Protein AF-R8BCV5-F1 (afdb_monomer)

Structure (mmCIF, N/CA/C/O backbone):
data_AF-R8BCV5-F1
#
_entry.id   AF-R8BCV5-F1
#
loop_
_atom_site.group_PDB
_atom_site.id
_atom_site.type_symbol
_atom_site.label_atom_id
_atom_site.label_alt_id
_atom_site.label_comp_id
_atom_site.label_asym_id
_atom_site.label_entity_id
_atom_site.label_seq_id
_atom_site.pdbx_PDB_ins_code
_atom_site.Cartn_x
_atom_site.Cartn_y
_atom_site.Cartn_z
_atom_site.occupancy
_atom_site.B_iso_or_equiv
_atom_site.auth_seq_id
_atom_site.auth_comp_id
_atom_site.auth_asym_id
_atom_site.auth_atom_id
_atom_site.pdbx_PDB_model_num
ATOM 1 N N . MET A 1 1 ? -26.420 4.865 3.358 1.00 44.84 1 MET A N 1
ATOM 2 C CA . MET A 1 1 ? -26.956 4.331 4.630 1.00 44.84 1 MET A CA 1
ATOM 3 C C . MET A 1 1 ? -26.332 5.104 5.781 1.00 44.84 1 MET A C 1
ATOM 5 O O . MET A 1 1 ? -25.197 5.538 5.612 1.00 44.84 1 MET A O 1
ATOM 9 N N . PRO A 1 2 ? -27.049 5.333 6.893 1.00 67.94 2 PRO A N 1
ATOM 10 C CA . PRO A 1 2 ? -26.459 5.950 8.078 1.00 67.94 2 PRO A CA 1
ATOM 11 C C . PRO A 1 2 ? -25.359 5.050 8.658 1.00 67.94 2 PRO A C 1
ATOM 13 O O . PRO A 1 2 ? -25.490 3.827 8.633 1.00 67.94 2 PRO A O 1
ATOM 16 N N . SER A 1 3 ? -24.288 5.658 9.168 1.00 77.62 3 SER A N 1
ATOM 17 C CA . SER A 1 3 ? -23.270 4.940 9.940 1.00 77.62 3 SER A CA 1
ATOM 18 C C . SER A 1 3 ? -23.818 4.658 11.337 1.00 77.62 3 SER A C 1
ATOM 20 O O . SER A 1 3 ? -24.283 5.585 12.003 1.00 77.62 3 SER A O 1
ATOM 22 N N . VAL A 1 4 ? -23.811 3.394 11.762 1.00 84.38 4 VAL A N 1
ATOM 23 C CA . VAL A 1 4 ? -24.352 2.965 13.058 1.00 84.38 4 VAL A CA 1
ATOM 24 C C . VAL A 1 4 ? -23.320 2.101 13.768 1.00 84.38 4 VAL A C 1
ATOM 26 O O . VAL A 1 4 ? -22.956 1.038 13.279 1.00 84.38 4 VAL A O 1
ATOM 29 N N . GLU A 1 5 ? -22.906 2.545 14.952 1.00 83.25 5 GLU A N 1
ATOM 30 C CA . GLU A 1 5 ? -22.059 1.785 15.872 1.00 83.25 5 GLU A CA 1
ATOM 31 C C . GLU A 1 5 ? -22.928 1.194 16.986 1.00 83.25 5 GLU A C 1
ATOM 33 O O . GLU A 1 5 ? -23.782 1.882 17.549 1.00 83.25 5 GLU A O 1
ATOM 38 N N . SER A 1 6 ? -22.726 -0.083 17.311 1.00 84.69 6 SER A N 1
ATOM 39 C CA . SER A 1 6 ? -23.501 -0.788 18.339 1.00 84.69 6 SER A CA 1
ATOM 40 C C . SER A 1 6 ? -22.591 -1.413 19.388 1.00 84.69 6 SER A C 1
ATOM 42 O O . SER A 1 6 ? -21.567 -2.013 19.069 1.00 84.69 6 SER A O 1
ATOM 44 N N . ILE A 1 7 ? -22.993 -1.304 20.654 1.00 87.25 7 ILE A N 1
ATOM 45 C CA . ILE A 1 7 ? -22.339 -1.952 21.796 1.00 87.25 7 ILE A CA 1
ATOM 46 C C . ILE A 1 7 ? -23.383 -2.692 22.637 1.00 87.25 7 ILE A C 1
ATOM 48 O O . ILE A 1 7 ? -24.535 -2.269 22.719 1.00 87.25 7 ILE A O 1
ATOM 52 N N . GLY A 1 8 ? -22.982 -3.783 23.291 1.00 86.69 8 GLY A N 1
ATOM 53 C CA . GLY A 1 8 ? -23.842 -4.591 24.168 1.00 86.69 8 GLY A CA 1
ATOM 54 C C . GLY A 1 8 ? -24.111 -3.952 25.536 1.00 86.69 8 GLY A C 1
ATOM 55 O O . GLY A 1 8 ? -23.864 -4.579 26.564 1.00 86.69 8 GLY A O 1
ATOM 56 N N . LEU A 1 9 ? -24.569 -2.698 25.560 1.00 91.12 9 LEU A N 1
ATOM 57 C CA . LEU A 1 9 ? -24.862 -1.937 26.775 1.00 91.12 9 LEU A CA 1
ATOM 58 C C . LEU A 1 9 ? -26.305 -1.422 26.755 1.00 91.12 9 LEU A C 1
ATOM 60 O O . LEU A 1 9 ? -26.678 -0.616 25.907 1.00 91.12 9 LEU A O 1
ATOM 64 N N . GLY A 1 10 ? -27.102 -1.840 27.734 1.00 91.19 10 GLY A N 1
ATOM 65 C CA . GLY A 1 10 ? -28.462 -1.360 27.961 1.00 91.19 10 GLY A CA 1
ATOM 66 C C . GLY A 1 10 ? -28.879 -1.537 29.419 1.00 91.19 10 GLY A C 1
ATOM 67 O O . GLY A 1 10 ? -28.115 -2.050 30.231 1.00 91.19 10 GLY A O 1
ATOM 68 N N . GLY A 1 11 ? -30.104 -1.126 29.767 1.00 90.06 11 GLY A N 1
ATOM 69 C CA . GLY A 1 11 ? -30.592 -1.195 31.156 1.00 90.06 11 GLY A CA 1
ATOM 70 C C . GLY A 1 11 ? -30.541 -2.606 31.750 1.00 90.06 11 GLY A C 1
ATOM 71 O O . GLY A 1 11 ? -30.156 -2.790 32.900 1.00 90.06 11 GLY A O 1
ATOM 72 N N . GLY A 1 12 ? -30.841 -3.612 30.924 1.00 91.62 12 GLY A N 1
ATOM 73 C CA . GLY A 1 12 ? -30.805 -5.025 31.303 1.00 91.62 12 GLY A CA 1
ATOM 74 C C . GLY A 1 12 ? -29.432 -5.685 31.296 1.00 91.62 12 GLY A C 1
ATOM 75 O O . GLY A 1 12 ? -29.373 -6.862 31.641 1.00 91.62 12 GLY A O 1
ATOM 76 N N . SER A 1 13 ? -28.355 -4.984 30.919 1.00 94.31 13 SER A N 1
ATOM 77 C CA . SER A 1 13 ? -27.008 -5.565 30.905 1.00 94.31 13 SER A CA 1
ATOM 78 C C . SER A 1 13 ? -26.626 -6.066 32.297 1.00 94.31 13 SER A C 1
ATOM 80 O O . SER A 1 13 ? -26.713 -5.316 33.271 1.00 94.31 13 SER A O 1
ATOM 82 N N . ILE A 1 14 ? -26.224 -7.332 32.387 1.00 93.12 14 ILE A N 1
ATOM 83 C CA . ILE A 1 14 ? -25.988 -8.029 33.657 1.00 93.12 14 ILE A CA 1
ATOM 84 C C . ILE A 1 14 ? -24.637 -7.606 34.252 1.00 93.12 14 ILE A C 1
ATOM 86 O O . ILE A 1 14 ? -23.660 -7.421 33.525 1.00 93.12 14 ILE A O 1
ATOM 90 N N . LEU A 1 15 ? -24.574 -7.438 35.578 1.00 91.75 15 LEU A N 1
ATOM 91 C CA . LEU A 1 15 ? -23.317 -7.213 36.295 1.00 91.75 15 LEU A CA 1
ATOM 92 C C . LEU A 1 15 ? -22.646 -8.542 36.642 1.00 91.75 15 LEU A C 1
ATOM 94 O O . LEU A 1 15 ? -23.186 -9.340 37.409 1.00 91.75 15 LEU A O 1
ATOM 98 N N . HIS A 1 16 ? -21.411 -8.713 36.178 1.00 88.88 16 HIS A N 1
ATOM 99 C CA . HIS A 1 16 ? -20.551 -9.834 36.550 1.00 88.88 16 HIS A CA 1
ATOM 100 C C . HIS A 1 16 ? -19.509 -9.372 37.556 1.00 88.88 16 HIS A C 1
ATOM 102 O O . HIS A 1 16 ? -18.701 -8.494 37.260 1.00 88.88 16 HIS A O 1
ATOM 108 N N . VAL A 1 17 ? -19.509 -9.977 38.743 1.00 85.38 17 VAL A N 1
ATOM 109 C CA . VAL A 1 17 ? -18.564 -9.658 39.820 1.00 85.38 17 VAL A CA 1
ATOM 110 C C . VAL A 1 17 ? -17.709 -10.887 40.100 1.00 85.38 17 VAL A C 1
ATOM 112 O O . VAL A 1 17 ? -18.226 -11.950 40.437 1.00 85.38 17 VAL A O 1
ATOM 115 N N . SER A 1 18 ? -16.391 -10.751 39.972 1.00 79.38 18 SER A N 1
ATOM 116 C CA . SER A 1 18 ? -15.429 -11.840 40.196 1.00 79.38 18 SER A CA 1
ATOM 117 C C . SER A 1 18 ? -14.272 -11.371 41.080 1.00 79.38 18 SER A C 1
ATOM 119 O O . SER A 1 18 ? -13.855 -10.229 40.964 1.00 79.38 18 SER A O 1
ATOM 121 N N . GLY A 1 19 ? -13.724 -12.224 41.958 1.00 61.47 19 GLY A N 1
ATOM 122 C CA . GLY A 1 19 ? -12.435 -11.940 42.623 1.00 61.47 19 GLY A CA 1
ATOM 123 C C . GLY A 1 19 ? -12.431 -11.444 44.082 1.00 61.47 19 GLY A C 1
ATOM 124 O O . GLY A 1 19 ? -11.468 -10.792 44.475 1.00 61.47 19 GLY A O 1
ATOM 125 N N . GLY A 1 20 ? -13.425 -11.782 44.914 1.00 63.97 20 GLY A N 1
ATOM 126 C CA . GLY A 1 20 ? -13.355 -11.580 46.377 1.00 63.97 20 GLY A CA 1
ATOM 127 C C . GLY A 1 20 ? -13.043 -10.132 46.796 1.00 63.97 20 GLY A C 1
ATOM 128 O O . GLY A 1 20 ? -13.699 -9.207 46.327 1.00 63.97 20 GLY A O 1
ATOM 129 N N . ASP A 1 21 ? -12.026 -9.937 47.644 1.00 53.91 21 ASP A N 1
ATOM 130 C CA . ASP A 1 21 ? -11.620 -8.623 48.185 1.00 53.91 21 ASP A CA 1
ATOM 131 C C . ASP A 1 21 ? -11.091 -7.633 47.124 1.00 53.91 21 ASP A C 1
ATOM 133 O O . ASP A 1 21 ? -10.988 -6.440 47.399 1.00 53.91 21 ASP A O 1
ATOM 137 N N . ASN A 1 22 ? -10.780 -8.096 45.905 1.00 59.72 22 ASN A N 1
ATOM 138 C CA . ASN A 1 22 ? -10.339 -7.256 44.787 1.00 59.72 22 ASN A CA 1
ATOM 139 C C . ASN A 1 22 ? -11.258 -7.455 43.569 1.00 59.72 22 ASN A C 1
ATOM 141 O O . ASN A 1 22 ? -10.818 -7.796 42.471 1.00 59.72 22 ASN A O 1
ATOM 145 N N . ALA A 1 23 ? -12.563 -7.290 43.805 1.00 69.31 23 ALA A N 1
ATOM 146 C CA . ALA A 1 23 ? -13.609 -7.597 42.839 1.00 69.31 23 ALA A CA 1
ATOM 147 C C . ALA A 1 23 ? -13.424 -6.841 41.509 1.00 69.31 23 ALA A C 1
ATOM 149 O O . ALA A 1 23 ? -13.453 -5.605 41.487 1.00 69.31 23 ALA A O 1
ATOM 150 N N . ASN A 1 24 ? -13.264 -7.589 40.417 1.00 80.50 24 ASN A N 1
ATOM 151 C CA . ASN A 1 24 ? -13.367 -7.118 39.043 1.00 80.50 24 ASN A CA 1
ATOM 152 C C . ASN A 1 24 ? -14.843 -7.135 38.620 1.00 80.50 24 ASN A C 1
ATOM 154 O O . ASN A 1 24 ? -15.541 -8.127 38.861 1.00 80.50 24 ASN A O 1
ATOM 158 N N . VAL A 1 25 ? -15.309 -6.043 38.013 1.00 87.44 25 VAL A N 1
ATOM 159 C CA . VAL A 1 25 ? -16.716 -5.842 37.642 1.00 87.44 25 VAL A CA 1
ATOM 160 C C . VAL A 1 25 ? -16.817 -5.637 36.136 1.00 87.44 25 VAL A C 1
ATOM 162 O O . VAL A 1 25 ? -16.212 -4.713 35.598 1.00 87.44 25 VAL A O 1
ATOM 165 N N . ALA A 1 26 ? -17.602 -6.477 35.468 1.00 87.50 26 ALA A N 1
ATOM 166 C CA . ALA A 1 26 ? -17.956 -6.328 34.059 1.00 87.50 26 ALA A CA 1
ATOM 167 C C . ALA A 1 26 ? -19.467 -6.093 33.903 1.00 87.50 26 ALA A C 1
ATOM 169 O O . ALA A 1 26 ? -20.252 -6.469 34.774 1.00 87.50 26 ALA A O 1
ATOM 170 N N . VAL A 1 27 ? -19.864 -5.450 32.801 1.00 90.31 27 VAL A N 1
ATOM 171 C CA . VAL A 1 27 ? -21.261 -5.114 32.488 1.00 90.31 27 VAL A CA 1
ATOM 172 C C . VAL A 1 27 ? -21.597 -5.658 31.101 1.00 90.31 27 VAL A C 1
ATOM 174 O O . VAL A 1 27 ? -20.987 -5.239 30.117 1.00 90.31 27 VAL A O 1
ATOM 177 N N . GLY A 1 28 ? -22.560 -6.578 31.029 1.00 89.00 28 GLY A N 1
ATOM 178 C CA . GLY A 1 28 ? -22.921 -7.290 29.802 1.00 89.00 28 GLY A CA 1
ATOM 179 C C . GLY A 1 28 ? -21.826 -8.251 29.299 1.00 89.00 28 GLY A C 1
ATOM 180 O O . GLY A 1 28 ? -20.911 -8.594 30.054 1.00 89.00 28 GLY A O 1
ATOM 181 N N . PRO A 1 29 ? -21.886 -8.682 28.020 1.00 83.94 29 PRO A N 1
ATOM 182 C CA . PRO A 1 29 ? -22.839 -8.261 26.978 1.00 83.94 29 PRO A CA 1
ATOM 183 C C . PRO A 1 29 ? -24.231 -8.903 27.100 1.00 83.94 29 PRO A C 1
ATOM 185 O O . PRO A 1 29 ? -25.168 -8.479 26.427 1.00 83.94 29 PRO A O 1
ATOM 188 N N . ASP A 1 30 ? -24.371 -9.922 27.943 1.00 90.81 30 ASP A N 1
ATOM 189 C CA . ASP A 1 30 ? -25.639 -10.560 28.270 1.00 90.81 30 ASP A CA 1
ATOM 190 C C . ASP A 1 30 ? -26.597 -9.592 28.977 1.00 90.81 30 ASP A C 1
ATOM 192 O O . ASP A 1 30 ? -26.206 -8.690 29.725 1.00 90.81 30 ASP A O 1
ATOM 196 N N . SER A 1 31 ? -27.886 -9.766 28.696 1.00 91.88 31 SER A N 1
ATOM 197 C CA . SER A 1 31 ? -28.935 -8.862 29.145 1.00 91.88 31 SER A CA 1
ATOM 198 C C . SER A 1 31 ? -30.195 -9.635 29.492 1.00 91.88 31 SER A C 1
ATOM 200 O O . SER A 1 31 ? -30.562 -10.582 28.798 1.00 91.88 31 SER A O 1
ATOM 202 N N . VAL A 1 32 ? -30.899 -9.189 30.531 1.00 90.31 32 VAL A N 1
ATOM 203 C CA . VAL A 1 32 ? -32.252 -9.681 30.837 1.00 90.31 32 VAL A CA 1
ATOM 204 C C . VAL A 1 32 ? -33.308 -9.150 29.855 1.00 90.31 32 VAL A C 1
ATOM 206 O O . VAL A 1 32 ? -34.445 -9.606 29.874 1.00 90.31 32 VAL A O 1
ATOM 209 N N . GLY A 1 33 ? -32.949 -8.200 28.980 1.00 89.00 33 GLY A N 1
ATOM 210 C CA . GLY A 1 33 ? -33.796 -7.727 27.883 1.00 89.00 33 GLY A CA 1
ATOM 211 C C . GLY A 1 33 ? -35.190 -7.285 28.338 1.00 89.00 33 GLY A C 1
ATOM 212 O O . GLY A 1 33 ? -35.326 -6.433 29.216 1.00 89.00 33 GLY A O 1
ATOM 213 N N . HIS A 1 34 ? -36.226 -7.880 27.742 1.00 87.31 34 HIS A N 1
ATOM 214 C CA . HIS A 1 34 ? -37.629 -7.601 28.064 1.00 87.31 34 HIS A CA 1
ATOM 215 C C . HIS A 1 34 ? -38.029 -8.024 29.491 1.00 87.31 34 HIS A C 1
ATOM 217 O O . HIS A 1 34 ? -39.014 -7.519 30.022 1.00 87.31 34 HIS A O 1
ATOM 223 N N . GLU A 1 35 ? -37.256 -8.899 30.143 1.00 91.69 35 GLU A N 1
ATOM 224 C CA . GLU A 1 35 ? -37.516 -9.379 31.506 1.00 91.69 35 GLU A CA 1
ATOM 225 C C . GLU A 1 35 ? -36.963 -8.437 32.592 1.00 91.69 35 GLU A C 1
ATOM 227 O O . GLU A 1 35 ? -37.022 -8.771 33.778 1.00 91.69 35 GLU A O 1
ATOM 232 N N . LEU A 1 36 ? -36.451 -7.253 32.227 1.00 90.12 36 LEU A N 1
ATOM 233 C CA . LEU A 1 36 ? -35.889 -6.265 33.160 1.00 90.12 36 LEU A CA 1
ATOM 234 C C . LEU A 1 36 ? -36.814 -5.979 34.352 1.00 90.12 36 LEU A C 1
ATOM 236 O O . LEU A 1 36 ? -36.366 -6.011 35.495 1.00 90.12 36 LEU A O 1
ATOM 240 N N . THR A 1 37 ? -38.107 -5.778 34.098 1.00 91.19 37 THR A N 1
ATOM 241 C CA . THR A 1 37 ? -39.119 -5.453 35.119 1.00 91.19 37 THR A CA 1
ATOM 242 C C . THR A 1 37 ? -39.453 -6.608 36.063 1.00 91.19 37 THR A C 1
ATOM 244 O O . THR A 1 37 ? -40.216 -6.423 37.004 1.00 91.19 37 THR A O 1
ATOM 247 N N . THR A 1 38 ? -38.904 -7.801 35.827 1.00 90.94 38 THR A N 1
ATOM 248 C CA . THR A 1 38 ? -39.136 -8.989 36.665 1.00 90.94 38 THR A CA 1
ATOM 249 C C . THR A 1 38 ? -37.851 -9.530 37.282 1.00 90.94 38 THR A C 1
ATOM 251 O O . THR A 1 38 ? -37.877 -10.048 38.396 1.00 90.94 38 THR A O 1
ATOM 254 N N . LYS A 1 39 ? -36.715 -9.408 36.582 1.00 91.88 39 LYS A N 1
ATOM 255 C CA . LYS A 1 39 ? -35.432 -9.988 36.999 1.00 91.88 39 LYS A CA 1
ATOM 256 C C . LYS A 1 39 ? -34.490 -9.000 37.681 1.00 91.88 39 LYS A C 1
ATOM 258 O O . LYS A 1 39 ? -33.678 -9.458 38.484 1.00 91.88 39 LYS A O 1
ATOM 263 N N . ALA A 1 40 ? -34.583 -7.698 37.402 1.00 92.12 40 ALA A N 1
ATOM 264 C CA . ALA A 1 40 ? -33.688 -6.703 38.000 1.00 92.12 40 ALA A CA 1
ATOM 265 C C . ALA A 1 40 ? -34.006 -6.433 39.479 1.00 92.12 40 ALA A C 1
ATOM 267 O O . ALA A 1 40 ? -35.163 -6.519 39.904 1.00 92.12 40 ALA A O 1
ATOM 268 N N . LEU A 1 41 ? -32.990 -6.063 40.265 1.00 91.75 41 LEU A N 1
ATOM 269 C CA . LEU A 1 41 ? -33.134 -5.830 41.710 1.00 91.75 41 LEU A CA 1
ATOM 270 C C . LEU A 1 41 ? -34.095 -4.670 42.021 1.00 91.75 41 LEU A C 1
ATOM 272 O O . LEU A 1 41 ? -34.898 -4.762 42.948 1.00 91.75 41 LEU A O 1
ATOM 276 N N . CYS A 1 42 ? -34.067 -3.605 41.218 1.00 90.81 42 CYS A N 1
ATOM 277 C CA . CYS A 1 42 ? -34.938 -2.434 41.345 1.00 90.81 42 CYS A CA 1
ATOM 278 C C . CYS A 1 42 ? -36.426 -2.756 41.139 1.00 90.81 42 CYS A C 1
ATOM 280 O O . CYS A 1 42 ? -37.278 -1.972 41.550 1.00 90.81 42 CYS A O 1
ATOM 282 N N . PHE A 1 43 ? -36.760 -3.921 40.578 1.00 91.88 43 PHE A N 1
ATOM 283 C CA . PHE A 1 43 ? -38.133 -4.415 40.444 1.00 91.88 43 PHE A CA 1
ATOM 284 C C . PHE A 1 43 ? -38.435 -5.629 41.343 1.00 91.88 43 PHE A C 1
ATOM 286 O O . PHE A 1 43 ? -39.487 -6.250 41.212 1.00 91.88 43 PHE A O 1
ATOM 293 N N . GLY A 1 44 ? -37.540 -5.963 42.280 1.00 87.00 44 GLY A N 1
ATOM 294 C CA . GLY A 1 44 ? -37.716 -7.078 43.218 1.00 87.00 44 GLY A CA 1
ATOM 295 C C . GLY A 1 44 ? -37.244 -8.439 42.696 1.00 87.00 44 GLY A C 1
ATOM 296 O O . GLY A 1 44 ? -37.541 -9.461 43.314 1.00 87.00 44 GLY A O 1
ATOM 297 N N . GLY A 1 45 ? -36.518 -8.464 41.576 1.00 91.12 45 GLY A N 1
ATOM 298 C CA . GLY A 1 45 ? -35.866 -9.660 41.051 1.00 91.12 45 GLY A CA 1
ATOM 299 C C . GLY A 1 45 ? -34.553 -10.001 41.767 1.00 91.12 45 GLY A C 1
ATOM 300 O O . GLY A 1 45 ? -34.243 -9.472 42.833 1.00 91.12 45 GLY A O 1
ATOM 301 N N . SER A 1 46 ? -33.768 -10.911 41.182 1.00 90.25 46 SER A N 1
ATOM 302 C CA . SER A 1 46 ? -32.533 -11.450 41.781 1.00 90.25 46 SER A CA 1
ATOM 303 C C . SER A 1 46 ? -31.258 -11.187 40.974 1.00 90.25 46 SER A C 1
ATOM 305 O O . SER A 1 46 ? -30.186 -11.640 41.373 1.00 90.25 46 SER A O 1
ATOM 307 N N . VAL A 1 47 ? -31.356 -10.523 39.822 1.00 91.19 47 VAL A N 1
ATOM 308 C CA . VAL A 1 47 ? -30.234 -10.288 38.905 1.00 91.19 47 VAL A CA 1
ATOM 309 C C . VAL A 1 47 ? -29.808 -8.830 39.009 1.00 91.19 47 VAL A C 1
ATOM 311 O O . VAL A 1 47 ? -30.626 -7.939 38.813 1.00 91.19 47 VAL A O 1
ATOM 314 N N . ALA A 1 48 ? -28.529 -8.584 39.299 1.00 92.69 48 ALA A N 1
ATOM 315 C CA . ALA A 1 48 ? -27.967 -7.238 39.272 1.00 92.69 48 ALA A CA 1
ATOM 316 C C . ALA A 1 48 ? -27.743 -6.785 37.821 1.00 92.69 48 ALA A C 1
ATOM 318 O O . ALA A 1 48 ? -27.069 -7.466 37.046 1.00 92.69 48 ALA A O 1
ATOM 319 N N . THR A 1 49 ? -28.295 -5.627 37.473 1.00 94.38 49 THR A N 1
ATOM 320 C CA . THR A 1 49 ? -28.302 -5.050 36.121 1.00 94.38 49 THR A CA 1
ATOM 321 C C . THR A 1 49 ? -27.757 -3.621 36.097 1.00 94.38 49 THR A C 1
ATOM 323 O O . THR A 1 49 ? -27.642 -2.961 37.133 1.00 94.38 49 THR A O 1
ATOM 326 N N . ALA A 1 50 ? -27.431 -3.102 34.912 1.00 93.31 50 ALA A N 1
ATOM 327 C CA . ALA A 1 50 ? -26.956 -1.729 34.751 1.00 93.31 50 ALA A CA 1
ATOM 328 C C . ALA A 1 50 ? -27.968 -0.686 35.270 1.00 93.31 50 ALA A C 1
ATOM 330 O O . ALA A 1 50 ? -27.563 0.329 35.838 1.00 93.31 50 ALA A O 1
ATOM 331 N N . THR A 1 51 ? -29.277 -0.944 35.152 1.00 93.12 51 THR A N 1
ATOM 332 C CA . THR A 1 51 ? -30.314 -0.094 35.763 1.00 93.12 51 THR A CA 1
ATOM 333 C C . THR A 1 51 ? -30.193 -0.050 37.287 1.00 93.12 51 THR A C 1
ATOM 335 O O . THR A 1 51 ? -30.335 1.021 37.870 1.00 93.12 51 THR A O 1
ATOM 338 N N . ASP A 1 52 ? -29.844 -1.160 37.942 1.00 93.81 52 ASP A N 1
ATOM 339 C CA . ASP A 1 52 ? -29.666 -1.200 39.401 1.00 93.81 52 ASP A CA 1
ATOM 340 C C . ASP A 1 52 ? -28.492 -0.319 39.862 1.00 93.81 52 ASP A C 1
ATOM 342 O O . ASP A 1 52 ? -28.561 0.317 40.914 1.00 93.81 52 ASP A O 1
ATOM 346 N N . VAL A 1 53 ? -27.437 -0.213 39.046 1.00 92.19 53 VAL A N 1
ATOM 347 C CA . VAL A 1 53 ? -26.309 0.708 39.283 1.00 92.19 53 VAL A CA 1
ATOM 348 C C . VAL A 1 53 ? -26.772 2.164 39.222 1.00 92.19 53 VAL A C 1
ATOM 350 O O . VAL A 1 53 ? -26.391 2.957 40.083 1.00 92.19 53 VAL A O 1
ATOM 353 N N . ALA A 1 54 ? -27.613 2.517 38.245 1.00 91.00 54 ALA A N 1
ATOM 354 C CA . ALA A 1 54 ? -28.175 3.863 38.134 1.00 91.00 54 ALA A CA 1
ATOM 355 C C . ALA A 1 54 ? -29.104 4.194 39.319 1.00 91.00 54 ALA A C 1
ATOM 357 O O . ALA A 1 54 ? -29.018 5.286 39.882 1.00 91.00 54 ALA A O 1
ATOM 358 N N . VAL A 1 55 ? -29.939 3.244 39.756 1.00 91.06 55 VAL A N 1
ATOM 359 C CA . VAL A 1 55 ? -30.826 3.410 40.925 1.00 91.06 55 VAL A CA 1
ATOM 360 C C . VAL A 1 55 ? -30.022 3.581 42.215 1.00 91.06 55 VAL A C 1
ATOM 362 O O . VAL A 1 55 ? -30.327 4.461 43.017 1.00 91.06 55 VAL A O 1
ATOM 365 N N . ALA A 1 56 ? -28.935 2.823 42.392 1.00 89.75 56 ALA A N 1
ATOM 366 C CA . ALA A 1 56 ? -28.028 2.987 43.532 1.00 89.75 56 ALA A CA 1
ATOM 367 C C . ALA A 1 56 ? -27.349 4.375 43.581 1.00 89.75 56 ALA A C 1
ATOM 369 O O . ALA A 1 56 ? -26.913 4.803 44.648 1.00 89.75 56 ALA A O 1
ATOM 370 N N . GLN A 1 57 ? -27.285 5.088 42.449 1.00 84.50 57 GLN A N 1
ATOM 371 C CA . GLN A 1 57 ? -26.779 6.464 42.326 1.00 84.50 57 GLN A CA 1
ATOM 372 C C . GLN A 1 57 ? -27.880 7.536 42.434 1.00 84.50 57 GLN A C 1
ATOM 374 O O . GLN A 1 57 ? -27.593 8.728 42.336 1.00 84.50 57 GLN A O 1
ATOM 379 N N . GLY A 1 58 ? -29.134 7.131 42.660 1.00 84.56 58 GLY A N 1
ATOM 380 C CA . GLY A 1 58 ? -30.266 8.039 42.848 1.00 84.56 58 GLY A CA 1
ATOM 381 C C . GLY A 1 58 ? -31.149 8.246 41.616 1.00 84.56 58 GLY A C 1
ATOM 382 O O . GLY A 1 58 ? -31.934 9.193 41.609 1.00 84.56 58 GLY A O 1
ATOM 383 N N . ALA A 1 59 ? -31.051 7.398 40.585 1.00 86.31 59 ALA A N 1
ATOM 384 C CA . ALA A 1 59 ? -32.042 7.387 39.510 1.00 86.31 59 ALA A CA 1
ATOM 385 C C . ALA A 1 59 ? -33.404 6.885 40.024 1.00 86.31 59 ALA A C 1
ATOM 387 O O . ALA A 1 59 ? -33.478 5.879 40.730 1.00 86.31 59 ALA A O 1
ATOM 388 N N . ASP A 1 60 ? -34.482 7.567 39.636 1.00 85.31 60 ASP A N 1
ATOM 389 C CA . ASP A 1 60 ? -35.855 7.220 40.019 1.00 85.31 60 ASP A CA 1
ATOM 390 C C . ASP A 1 60 ? -36.452 6.200 39.036 1.00 85.31 60 ASP A C 1
ATOM 392 O O . ASP A 1 60 ? -37.153 6.549 38.085 1.00 85.31 60 ASP A O 1
ATOM 396 N N . VAL A 1 61 ? -36.072 4.930 39.205 1.00 85.38 61 VAL A N 1
ATOM 397 C CA . VAL A 1 61 ? -36.530 3.803 38.378 1.00 85.38 61 VAL A CA 1
ATOM 398 C C . VAL A 1 61 ? -36.744 2.573 39.260 1.00 85.38 61 VAL A C 1
ATOM 400 O O . VAL A 1 61 ? -35.899 2.235 40.085 1.00 85.38 61 VAL A O 1
ATOM 403 N N . GLY A 1 62 ? -37.853 1.863 39.048 1.00 86.00 62 GLY A N 1
ATOM 404 C CA . GLY A 1 62 ? -38.170 0.635 39.776 1.00 86.00 62 GLY A CA 1
ATOM 405 C C . GLY A 1 62 ? -39.188 0.818 40.900 1.00 86.00 62 GLY A C 1
ATOM 406 O O . GLY A 1 62 ? -39.705 1.902 41.149 1.00 86.00 62 GLY A O 1
ATOM 407 N N . THR A 1 63 ? -39.511 -0.287 41.564 1.00 87.31 63 THR A N 1
ATOM 408 C CA . THR A 1 63 ? -40.496 -0.375 42.657 1.00 87.31 63 THR A CA 1
ATOM 409 C C . THR A 1 63 ? -39.875 -0.831 43.976 1.00 87.31 63 THR A C 1
ATOM 411 O O . THR A 1 63 ? -40.573 -0.969 44.980 1.00 87.31 63 THR A O 1
ATOM 414 N N . SER A 1 64 ? -38.578 -1.137 43.993 1.00 83.62 64 SER A N 1
ATOM 415 C CA . SER A 1 64 ? -37.865 -1.715 45.132 1.00 83.62 64 SER A CA 1
ATOM 416 C C . SER A 1 64 ? -36.532 -1.013 45.357 1.00 83.62 64 SER A C 1
ATOM 418 O O . SER A 1 64 ? -35.889 -0.554 44.416 1.00 83.62 64 SER A O 1
ATOM 420 N N . GLN A 1 65 ? -36.105 -0.927 46.620 1.00 78.81 65 GLN A N 1
ATOM 421 C CA . GLN A 1 65 ? -34.796 -0.363 46.936 1.00 78.81 65 GLN A CA 1
ATOM 422 C C . GLN A 1 65 ? -33.677 -1.319 46.528 1.00 78.81 65 GLN A C 1
ATOM 424 O O . GLN A 1 65 ? -33.705 -2.504 46.855 1.00 78.81 65 GLN A O 1
ATOM 429 N N . VAL A 1 66 ? -32.667 -0.773 45.858 1.00 85.00 66 VAL A N 1
ATOM 430 C CA . VAL A 1 66 ? -31.471 -1.505 45.445 1.00 85.00 66 VAL A CA 1
ATOM 431 C C . VAL A 1 66 ? -30.397 -1.376 46.522 1.00 85.00 66 VAL A C 1
ATOM 433 O O . VAL A 1 66 ? -30.044 -0.271 46.928 1.00 85.00 66 VAL A O 1
ATOM 436 N N . SER A 1 67 ? -29.842 -2.506 46.964 1.00 80.88 67 SER A N 1
ATOM 437 C CA . SER A 1 67 ? -28.680 -2.544 47.856 1.00 80.88 67 SER A CA 1
ATOM 438 C C . SER A 1 67 ? -27.506 -3.204 47.136 1.00 80.88 67 SER A C 1
ATOM 440 O O . SER A 1 67 ? -27.438 -4.426 47.026 1.00 80.88 67 SER A O 1
ATOM 442 N N . LEU A 1 68 ? -26.594 -2.381 46.613 1.00 85.75 68 LEU A N 1
ATOM 443 C CA . LEU A 1 68 ? -25.340 -2.813 45.997 1.00 85.75 68 LEU A CA 1
ATOM 444 C C . LEU A 1 68 ? -24.152 -2.210 46.766 1.00 85.75 68 LEU A C 1
ATOM 446 O O . LEU A 1 68 ? -24.217 -1.042 47.159 1.00 85.75 68 LEU A O 1
ATOM 450 N N . PRO A 1 69 ? -23.054 -2.959 46.985 1.00 87.69 69 PRO A N 1
ATOM 451 C CA . PRO A 1 69 ? -21.844 -2.413 47.593 1.00 87.69 69 PRO A CA 1
ATOM 452 C C . PRO A 1 69 ? -21.289 -1.231 46.788 1.00 87.69 69 PRO A C 1
ATOM 454 O O . PRO A 1 69 ? -21.110 -1.338 45.575 1.00 87.69 69 PRO A O 1
ATOM 457 N N . GLY A 1 70 ? -20.957 -0.124 47.461 1.00 85.62 70 GLY A N 1
ATOM 458 C CA . GLY A 1 70 ? -20.518 1.112 46.797 1.00 85.62 70 GLY A CA 1
ATOM 459 C C . GLY A 1 70 ? -19.285 0.951 45.895 1.00 85.62 70 GLY A C 1
ATOM 460 O O . GLY A 1 70 ? -19.212 1.589 44.850 1.00 85.62 70 GLY A O 1
ATOM 461 N N . ASP A 1 71 ? -18.359 0.049 46.242 1.00 86.88 71 ASP A N 1
ATOM 462 C CA . ASP A 1 71 ? -17.181 -0.246 45.409 1.00 86.88 71 ASP A CA 1
ATOM 463 C C . ASP A 1 71 ? -17.564 -0.933 44.080 1.00 86.88 71 ASP A C 1
ATOM 465 O O . ASP A 1 71 ? -17.018 -0.617 43.024 1.00 86.88 71 ASP A O 1
ATOM 469 N N . ILE A 1 72 ? -18.575 -1.812 44.098 1.00 88.38 72 ILE A N 1
ATOM 470 C CA . ILE A 1 72 ? -19.098 -2.466 42.886 1.00 88.38 72 ILE A CA 1
ATOM 471 C C . ILE A 1 72 ? -19.806 -1.441 41.999 1.00 88.38 72 ILE A C 1
ATOM 473 O O . ILE A 1 72 ? -19.583 -1.426 40.790 1.00 88.38 72 ILE A O 1
ATOM 477 N N . VAL A 1 73 ? -20.614 -0.558 42.594 1.00 90.44 73 VAL A N 1
ATOM 478 C CA . VAL A 1 73 ? -21.306 0.520 41.868 1.00 90.44 73 VAL A CA 1
ATOM 479 C C . VAL A 1 73 ? -20.292 1.444 41.184 1.00 90.44 73 VAL A C 1
ATOM 481 O O . VAL A 1 73 ? -20.440 1.734 39.998 1.00 90.44 73 VAL A O 1
ATOM 484 N N . GLY A 1 74 ? -19.236 1.860 41.892 1.00 89.00 74 GLY A N 1
ATOM 485 C CA . GLY A 1 74 ? -18.185 2.717 41.334 1.00 89.00 74 GLY A CA 1
ATOM 486 C C . GLY A 1 74 ? -17.437 2.066 40.167 1.00 89.00 74 GLY A C 1
ATOM 487 O O . GLY A 1 74 ? -17.253 2.693 39.122 1.00 89.00 74 GLY A O 1
ATOM 488 N N . LYS A 1 75 ? -17.061 0.787 40.300 1.00 88.50 75 LYS A N 1
ATOM 489 C CA . LYS A 1 75 ? -16.396 0.026 39.226 1.00 88.50 75 LYS A CA 1
ATOM 490 C C . LYS A 1 75 ? -17.311 -0.200 38.019 1.00 88.50 75 LYS A C 1
ATOM 492 O O . LYS A 1 75 ? -16.877 0.006 36.888 1.00 88.50 75 LYS A O 1
ATOM 497 N N . ALA A 1 76 ? -18.580 -0.548 38.244 1.00 90.56 76 ALA A N 1
ATOM 498 C CA . ALA A 1 76 ? -19.566 -0.697 37.173 1.00 90.56 76 ALA A CA 1
ATOM 499 C C . ALA A 1 76 ? -19.787 0.622 36.417 1.00 90.56 76 ALA A C 1
ATOM 501 O O . ALA A 1 76 ? -19.807 0.633 35.189 1.00 90.56 76 ALA A O 1
ATOM 502 N N . GLN A 1 77 ? -19.886 1.747 37.132 1.00 91.06 77 GLN A N 1
ATOM 503 C CA . GLN A 1 77 ? -20.029 3.070 36.523 1.00 91.06 77 GLN A CA 1
ATOM 504 C C . GLN A 1 77 ? -18.810 3.439 35.672 1.00 91.06 77 GLN A C 1
ATOM 506 O O . GLN A 1 77 ? -18.969 3.936 34.556 1.00 91.06 77 GLN A O 1
ATOM 511 N N . ALA A 1 78 ? -17.599 3.184 36.173 1.00 89.31 78 ALA A N 1
ATOM 512 C CA . ALA A 1 78 ? -16.375 3.411 35.413 1.00 89.31 78 ALA A CA 1
ATOM 513 C C . ALA A 1 78 ? -16.358 2.578 34.120 1.00 89.31 78 ALA A C 1
ATOM 515 O O . ALA A 1 78 ? -15.993 3.094 33.064 1.00 89.31 78 ALA A O 1
ATOM 516 N N . GLN A 1 79 ? -16.825 1.328 34.183 1.00 89.25 79 GLN A N 1
ATOM 517 C CA . GLN A 1 79 ? -16.931 0.457 33.015 1.00 89.25 79 GLN A CA 1
ATOM 518 C C . GLN A 1 79 ? -17.979 0.954 32.007 1.00 89.25 79 GLN A C 1
ATOM 520 O O . GLN A 1 79 ? -17.675 1.054 30.820 1.00 89.25 79 GLN A O 1
ATOM 525 N N . ILE A 1 80 ? -19.177 1.340 32.461 1.00 91.81 80 ILE A N 1
ATOM 526 C CA . ILE A 1 80 ? -20.232 1.927 31.612 1.00 91.81 80 ILE A CA 1
ATOM 527 C C . ILE A 1 80 ? -19.721 3.198 30.924 1.00 91.81 80 ILE A C 1
ATOM 529 O O . ILE A 1 80 ? -19.850 3.346 29.708 1.00 91.81 80 ILE A O 1
ATOM 533 N N . LYS A 1 81 ? -19.082 4.094 31.687 1.00 92.19 81 LYS A N 1
ATOM 534 C CA . LYS A 1 81 ? -18.467 5.318 31.162 1.00 92.19 81 LYS A CA 1
ATOM 535 C C . LYS A 1 81 ? -17.439 4.999 30.078 1.00 92.19 81 LYS A C 1
ATOM 537 O O . LYS A 1 81 ? -17.501 5.579 29.000 1.00 92.19 81 LYS A O 1
ATOM 542 N N . LYS A 1 82 ? -16.548 4.038 30.328 1.00 87.62 82 LYS A N 1
ATOM 543 C CA . LYS A 1 82 ? -15.524 3.596 29.372 1.00 87.62 82 LYS A CA 1
ATOM 544 C C . LYS A 1 82 ? -16.131 3.026 28.084 1.00 87.62 82 LYS A C 1
ATOM 546 O O . LYS A 1 82 ? -15.642 3.336 27.001 1.00 87.62 82 LYS A O 1
ATOM 551 N N . MET A 1 83 ? -17.203 2.234 28.180 1.00 89.62 83 MET A N 1
ATOM 552 C CA . MET A 1 83 ? -17.919 1.700 27.011 1.00 89.62 83 MET A CA 1
ATOM 553 C C . MET A 1 83 ? -18.538 2.822 26.161 1.00 89.62 83 MET A C 1
ATOM 555 O O . MET A 1 83 ? -18.397 2.808 24.938 1.00 89.62 83 MET A O 1
ATOM 559 N N . LEU A 1 84 ? -19.169 3.813 26.802 1.00 91.62 84 LEU A N 1
ATOM 560 C CA . LEU A 1 84 ? -19.753 4.976 26.123 1.00 91.62 84 LEU A CA 1
ATOM 561 C C . LEU A 1 84 ? -18.684 5.867 25.473 1.00 91.62 84 LEU A C 1
ATOM 563 O O . LEU A 1 84 ? -18.821 6.253 24.317 1.00 91.62 84 LEU A O 1
ATOM 567 N N . GLU A 1 85 ? -17.594 6.167 26.181 1.00 91.06 85 GLU A N 1
ATOM 568 C CA . GLU A 1 85 ? -16.482 6.953 25.631 1.00 91.06 85 GLU A CA 1
ATOM 569 C C . GLU A 1 85 ? -15.829 6.249 24.434 1.00 91.06 85 GLU A C 1
ATOM 571 O O . GLU A 1 85 ? -15.497 6.905 23.450 1.00 91.06 85 GLU A O 1
ATOM 576 N N . SER A 1 86 ? -15.705 4.917 24.474 1.00 84.88 86 SER A N 1
ATOM 577 C CA . SER A 1 86 ? -15.149 4.140 23.362 1.00 84.88 86 SER A CA 1
ATOM 578 C C . SER A 1 86 ? -16.044 4.153 22.119 1.00 84.88 86 SER A C 1
ATOM 580 O O . SER A 1 86 ? -15.528 4.314 21.015 1.00 84.88 86 SER A O 1
ATOM 582 N N . VAL A 1 87 ? -17.371 4.020 22.261 1.00 88.38 87 VAL A N 1
ATOM 583 C CA . VAL A 1 87 ? -18.277 4.076 21.096 1.00 88.38 87 VAL A CA 1
ATOM 584 C C . VAL A 1 87 ? -18.376 5.487 20.518 1.00 88.38 87 VAL A C 1
ATOM 586 O O . VAL A 1 87 ? -18.424 5.644 19.301 1.00 88.38 87 VAL A O 1
ATOM 589 N N . ILE A 1 88 ? -18.337 6.520 21.368 1.00 89.19 88 ILE A N 1
ATOM 590 C CA . ILE A 1 88 ? -18.277 7.916 20.917 1.00 89.19 88 ILE A CA 1
ATOM 591 C C . ILE A 1 88 ? -17.014 8.136 20.099 1.00 89.19 88 ILE A C 1
ATOM 593 O O . ILE A 1 88 ? -17.083 8.693 19.011 1.00 89.19 88 ILE A O 1
ATOM 597 N N . ASP A 1 89 ? -15.872 7.679 20.599 1.00 84.75 89 ASP A N 1
ATOM 598 C CA . ASP A 1 89 ? -14.606 7.836 19.902 1.00 84.75 89 ASP A CA 1
ATOM 599 C C . ASP A 1 89 ? -14.592 7.129 18.531 1.00 84.75 89 ASP A C 1
ATOM 601 O O . ASP A 1 89 ? -14.183 7.743 17.548 1.00 84.75 89 ASP A O 1
ATOM 605 N N . LYS A 1 90 ? -15.165 5.919 18.427 1.00 78.62 90 LYS A N 1
ATOM 606 C CA . LYS A 1 90 ? -15.367 5.220 17.141 1.00 78.62 90 LYS A CA 1
ATOM 607 C C . LYS A 1 90 ? -16.299 5.966 16.180 1.00 78.62 90 LYS A C 1
ATOM 609 O O . LYS A 1 90 ? -16.066 5.961 14.976 1.00 78.62 90 LYS A O 1
ATOM 614 N N . ALA A 1 91 ? -17.353 6.596 16.698 1.00 85.19 91 ALA A N 1
ATOM 615 C CA . ALA A 1 91 ? -18.356 7.290 15.890 1.00 85.19 91 ALA A CA 1
ATOM 616 C C . ALA A 1 91 ? -17.903 8.682 15.408 1.00 85.19 91 ALA A C 1
ATOM 618 O O . ALA A 1 91 ? -18.524 9.268 14.516 1.00 85.19 91 ALA A O 1
ATOM 619 N N . LYS A 1 92 ? -16.853 9.250 16.009 1.00 84.25 92 LYS A N 1
ATOM 620 C CA . LYS A 1 92 ? -16.360 10.585 15.668 1.00 84.25 92 LYS A CA 1
ATOM 621 C C . LYS A 1 92 ? -15.627 10.604 14.330 1.00 84.25 92 LYS A C 1
ATOM 623 O O . LYS A 1 92 ? -14.924 9.677 13.953 1.00 84.25 92 LYS A O 1
ATOM 628 N N . LEU A 1 93 ? -15.736 11.742 13.649 1.00 81.25 93 LEU A N 1
ATOM 629 C CA . LEU A 1 93 ? -15.050 12.008 12.379 1.00 81.25 93 LEU A CA 1
ATOM 630 C C . LEU A 1 93 ? -13.751 12.812 12.554 1.00 81.25 93 LEU A C 1
ATOM 632 O O . LEU A 1 93 ? -13.010 13.010 11.595 1.00 81.25 93 LEU A O 1
ATOM 636 N N . SER A 1 94 ? -13.488 13.314 13.762 1.00 82.56 94 SER A N 1
ATOM 637 C CA . SER A 1 94 ? -12.301 14.105 14.093 1.00 82.56 94 SER A CA 1
ATOM 638 C C . SER A 1 94 ? -11.950 13.951 15.582 1.00 82.56 94 SER A C 1
ATOM 640 O O . SER A 1 94 ? -12.790 13.513 16.376 1.00 82.56 94 SER A O 1
ATOM 642 N N . PRO A 1 95 ? -10.735 14.339 16.013 1.00 79.06 95 PRO A N 1
ATOM 643 C CA . PRO A 1 95 ? -10.374 14.329 17.429 1.00 79.06 95 PRO A CA 1
ATOM 644 C C . PRO A 1 95 ? -11.156 15.357 18.268 1.00 79.06 95 PRO A C 1
ATOM 646 O O . PRO A 1 95 ? -11.210 15.217 19.492 1.00 79.06 95 PRO A O 1
ATOM 649 N N . ASP A 1 96 ? -11.814 16.345 17.656 1.00 86.38 96 ASP A N 1
ATOM 650 C CA . ASP A 1 96 ? -12.495 17.433 18.369 1.00 86.38 96 ASP A CA 1
ATOM 651 C C . ASP A 1 96 ? -13.715 16.940 19.159 1.00 86.38 96 ASP A C 1
ATOM 653 O O . ASP A 1 96 ? -14.424 16.053 18.687 1.00 86.38 96 ASP A O 1
ATOM 657 N N . PRO A 1 97 ? -14.009 17.475 20.358 1.00 87.31 97 PRO A N 1
ATOM 658 C CA . PRO A 1 97 ? -15.144 17.001 21.144 1.00 87.31 97 PRO A CA 1
ATOM 659 C C . PRO A 1 97 ? -16.507 17.248 20.468 1.00 87.31 97 PRO A C 1
ATOM 661 O O . PRO A 1 97 ? -16.839 18.383 20.120 1.00 87.31 97 PRO A O 1
ATOM 664 N N . CYS A 1 98 ? -17.348 16.217 20.346 1.00 89.06 98 CYS A N 1
ATOM 665 C CA . CYS A 1 98 ? -18.662 16.312 19.692 1.00 89.06 98 CYS A CA 1
ATOM 666 C C . CYS A 1 98 ? -19.807 16.578 20.688 1.00 89.06 98 CYS A C 1
ATOM 668 O O . CYS A 1 98 ? -19.664 16.380 21.893 1.00 89.06 98 CYS A O 1
ATOM 670 N N . THR A 1 99 ? -20.969 17.023 20.203 1.00 92.06 99 THR A N 1
ATOM 671 C CA . THR A 1 99 ? -22.185 17.062 21.035 1.00 92.06 99 THR A CA 1
ATOM 672 C C . THR A 1 99 ? -22.837 15.682 21.038 1.00 92.06 99 THR A C 1
ATOM 674 O O . THR A 1 99 ? -23.134 15.145 19.975 1.00 92.06 99 THR A O 1
ATOM 677 N N . VAL A 1 100 ? -23.072 15.118 22.223 1.00 92.94 100 VAL A N 1
ATOM 678 C CA . VAL A 1 100 ? -23.751 13.829 22.409 1.00 92.94 100 VAL A CA 1
ATOM 679 C C . VAL A 1 100 ? -25.210 14.089 22.762 1.00 92.94 100 VAL A C 1
ATOM 681 O O . VAL A 1 100 ? -25.495 14.784 23.738 1.00 92.94 100 VAL A O 1
ATOM 684 N N . ILE A 1 101 ? -26.136 13.533 21.981 1.00 92.31 101 ILE A N 1
ATOM 685 C CA . ILE A 1 101 ? -27.577 13.597 22.250 1.00 92.31 101 ILE A CA 1
ATOM 686 C C . ILE A 1 101 ? -28.022 12.221 22.740 1.00 92.31 101 ILE A C 1
ATOM 688 O O . ILE A 1 101 ? -27.974 11.246 21.993 1.00 92.31 101 ILE A O 1
ATOM 692 N N . LEU A 1 102 ? -28.439 12.142 24.000 1.00 92.06 102 LEU A N 1
ATOM 693 C CA . LEU A 1 102 ? -28.910 10.910 24.619 1.00 92.06 102 LEU A CA 1
ATOM 694 C C . LEU A 1 102 ? -30.397 10.716 24.343 1.00 92.06 102 LEU A C 1
ATOM 696 O O . LEU A 1 102 ? -31.213 11.589 24.637 1.00 92.06 102 LEU A O 1
ATOM 700 N N . VAL A 1 103 ? -30.750 9.551 23.813 1.00 92.25 103 VAL A N 1
ATOM 701 C CA . VAL A 1 103 ? -32.131 9.159 23.526 1.00 92.25 103 VAL A CA 1
ATOM 702 C C . VAL A 1 103 ? -32.402 7.731 23.998 1.00 92.25 103 VAL A C 1
ATOM 704 O O . VAL A 1 103 ? -31.479 6.951 24.224 1.00 92.25 103 VAL A O 1
ATOM 707 N N . GLY A 1 104 ? -33.680 7.386 24.147 1.00 88.38 104 GLY A N 1
ATOM 708 C CA . GLY A 1 104 ? -34.136 6.087 24.634 1.00 88.38 104 GLY A CA 1
ATOM 709 C C . GLY A 1 104 ? -34.063 5.931 26.156 1.00 88.38 104 GLY A C 1
ATOM 710 O O . GLY A 1 104 ? -33.478 6.739 26.875 1.00 88.38 104 GLY A O 1
ATOM 711 N N . GLY A 1 105 ? -34.672 4.855 26.664 1.00 83.88 105 GLY A N 1
ATOM 712 C CA . GLY A 1 105 ? -34.755 4.583 28.107 1.00 83.88 105 GLY A CA 1
ATOM 713 C C . GLY A 1 105 ? -33.409 4.284 28.780 1.00 83.88 105 GLY A C 1
ATOM 714 O O . GLY A 1 105 ? -33.279 4.441 29.989 1.00 83.88 105 GLY A O 1
ATOM 715 N N . GLY A 1 106 ? -32.387 3.905 28.006 1.00 85.62 106 GLY A N 1
ATOM 716 C CA . GLY A 1 106 ? -31.030 3.658 28.505 1.00 85.62 106 GLY A CA 1
ATOM 717 C C . GLY A 1 106 ? -30.237 4.923 28.845 1.00 85.62 106 GLY A C 1
ATOM 718 O O . GLY A 1 106 ? -29.150 4.812 29.407 1.00 85.62 106 GLY A O 1
ATOM 719 N N . ALA A 1 107 ? -30.762 6.119 28.550 1.00 89.00 107 ALA A N 1
ATOM 720 C CA . ALA A 1 107 ? -30.072 7.385 28.807 1.00 89.00 107 ALA A CA 1
ATOM 721 C C . ALA A 1 107 ? -29.690 7.584 30.287 1.00 89.00 107 ALA A C 1
ATOM 723 O O . ALA A 1 107 ? -28.693 8.240 30.578 1.00 89.00 107 ALA A O 1
ATOM 724 N N . ILE A 1 108 ? -30.431 6.958 31.209 1.00 89.12 108 ILE A N 1
ATOM 725 C CA . ILE A 1 108 ? -30.162 6.964 32.657 1.00 89.12 108 ILE A CA 1
ATOM 726 C C . ILE A 1 108 ? -28.801 6.359 33.039 1.00 89.12 108 ILE A C 1
ATOM 728 O O . ILE A 1 108 ? -28.308 6.610 34.134 1.00 89.12 108 ILE A O 1
ATOM 732 N N . LEU A 1 109 ? -28.204 5.545 32.163 1.00 90.88 109 LEU A N 1
ATOM 733 C CA . LEU A 1 109 ? -26.904 4.912 32.396 1.00 90.88 109 LEU A CA 1
ATOM 734 C C . LEU A 1 109 ? -25.735 5.860 32.101 1.00 90.88 109 LEU A C 1
ATOM 736 O O . LEU A 1 109 ? -24.600 5.583 32.487 1.00 90.88 109 LEU A O 1
ATOM 740 N N . CYS A 1 110 ? -25.989 6.951 31.377 1.00 90.50 110 CYS A N 1
ATOM 741 C CA . CYS A 1 110 ? -24.939 7.844 30.925 1.00 90.50 110 CYS A CA 1
ATOM 742 C C . CYS A 1 110 ? -24.479 8.779 32.057 1.00 90.50 110 CYS A C 1
ATOM 744 O O . CYS A 1 110 ? -25.308 9.465 32.658 1.00 90.50 110 CYS A O 1
ATOM 746 N N . PRO A 1 111 ? -23.166 8.878 32.330 1.00 88.06 111 PRO A N 1
ATOM 747 C CA . PRO A 1 111 ? -22.642 9.891 33.239 1.00 88.06 111 PRO A CA 1
ATOM 748 C C . PRO A 1 111 ? -22.809 11.309 32.654 1.00 88.06 111 PRO A C 1
ATOM 750 O O . PRO A 1 111 ? -22.936 11.460 31.436 1.00 88.06 111 PRO A O 1
ATOM 753 N N . PRO A 1 112 ? -22.761 12.361 33.496 1.00 83.31 112 PRO A N 1
ATOM 754 C CA . PRO A 1 112 ? -22.909 13.749 33.045 1.00 83.31 112 PRO A CA 1
ATOM 755 C C . PRO A 1 112 ? -21.747 14.218 32.158 1.00 83.31 112 PRO A C 1
ATOM 757 O O . PRO A 1 112 ? -21.957 15.006 31.239 1.00 83.31 112 PRO A O 1
ATOM 760 N N . ASP A 1 113 ? -20.541 13.701 32.410 1.00 88.19 113 ASP A N 1
ATOM 761 C CA . ASP A 1 113 ? -19.318 14.064 31.699 1.00 88.19 113 ASP A CA 1
ATOM 762 C C . ASP A 1 113 ? -18.699 12.844 31.013 1.00 88.19 113 ASP A C 1
ATOM 764 O O . ASP A 1 113 ? -18.360 11.843 31.663 1.00 88.19 113 ASP A O 1
ATOM 768 N N . LEU A 1 114 ? -18.484 12.977 29.705 1.00 91.75 114 LEU A N 1
ATOM 769 C CA . LEU A 1 114 ? -17.869 11.979 28.835 1.00 91.75 114 LEU A CA 1
ATOM 770 C C . LEU A 1 114 ? -16.650 12.583 28.135 1.00 91.75 114 LEU A C 1
ATOM 772 O O . LEU A 1 114 ? -16.726 13.656 27.531 1.00 91.75 114 LEU A O 1
ATOM 776 N N . LYS A 1 115 ? -15.516 11.883 28.180 1.00 87.94 115 LYS A N 1
ATOM 777 C CA . LYS A 1 115 ? -14.334 12.232 27.391 1.00 87.94 115 LYS A CA 1
ATOM 778 C C . LYS A 1 115 ? -14.690 12.199 25.903 1.00 87.94 115 LYS A C 1
ATOM 780 O O . LYS A 1 115 ? -15.332 11.273 25.424 1.00 87.94 115 LYS A O 1
ATOM 785 N N . GLY A 1 116 ? -14.255 13.220 25.167 1.00 84.88 116 GLY A N 1
ATOM 786 C CA . GLY A 1 116 ? -14.548 13.343 23.737 1.00 84.88 116 GLY A CA 1
ATOM 787 C C . GLY A 1 116 ? -15.915 13.957 23.420 1.00 84.88 116 GLY A C 1
ATOM 788 O O . GLY A 1 116 ? -16.186 14.189 22.243 1.00 84.88 116 GLY A O 1
ATOM 789 N N . ALA A 1 117 ? -16.725 14.295 24.430 1.00 91.50 117 ALA A N 1
ATOM 790 C CA . ALA A 1 117 ? -17.941 15.084 24.272 1.00 91.50 117 ALA A CA 1
ATOM 791 C C . ALA A 1 117 ? -17.723 16.530 24.756 1.00 91.50 117 ALA A C 1
ATOM 793 O O . ALA A 1 117 ? -17.200 16.754 25.844 1.00 91.50 117 ALA A O 1
ATOM 794 N N . SER A 1 118 ? -18.128 17.526 23.964 1.00 91.94 118 SER A N 1
ATOM 795 C CA . SER A 1 118 ? -18.171 18.935 24.400 1.00 91.94 118 SER A CA 1
ATOM 796 C C . SER A 1 118 ? -19.396 19.222 25.263 1.00 91.94 118 SER A C 1
ATOM 798 O O . SER A 1 118 ? -19.354 20.076 26.147 1.00 91.94 118 SER A O 1
ATOM 800 N N . LYS A 1 119 ? -20.498 18.519 24.991 1.00 91.69 119 LYS A N 1
ATOM 801 C CA . LYS A 1 119 ? -21.758 18.629 25.721 1.00 91.69 119 LYS A CA 1
ATOM 802 C C . LYS A 1 119 ? -22.536 17.325 25.610 1.00 91.69 119 LYS A C 1
ATOM 804 O O . LYS A 1 119 ? -22.616 16.751 24.525 1.00 91.69 119 LYS A O 1
ATOM 809 N N . VAL A 1 120 ? -23.161 16.918 26.711 1.00 93.06 120 VAL A N 1
ATOM 810 C CA . VAL A 1 120 ? -24.154 15.841 26.752 1.00 93.06 120 VAL A CA 1
ATOM 811 C C . VAL A 1 120 ? -25.538 16.474 26.902 1.00 93.06 120 VAL A C 1
ATOM 813 O O . VAL A 1 120 ? -25.760 17.306 27.783 1.00 93.06 120 VAL A O 1
ATOM 816 N N . VAL A 1 121 ? -26.458 16.142 26.000 1.00 92.94 121 VAL A N 1
ATOM 817 C CA . VAL A 1 121 ? -27.817 16.694 25.951 1.00 92.94 121 VAL A CA 1
ATOM 818 C C . VAL A 1 121 ? -28.817 15.562 26.117 1.00 92.94 121 VAL A C 1
ATOM 820 O O . VAL A 1 121 ? -28.801 14.613 25.341 1.00 92.94 121 VAL A O 1
ATOM 823 N N . LEU A 1 122 ? -29.715 15.696 27.091 1.00 90.44 122 LEU A N 1
ATOM 824 C CA . LEU A 1 122 ? -30.879 14.831 27.258 1.00 90.44 122 LEU A CA 1
ATOM 825 C C . LEU A 1 122 ? -32.144 15.629 26.899 1.00 90.44 122 LEU A C 1
ATOM 827 O O . LEU A 1 122 ? -32.537 16.506 27.670 1.00 90.44 122 LEU A O 1
ATOM 831 N N . PRO A 1 123 ? -32.760 15.395 25.727 1.00 90.00 123 PRO A N 1
ATOM 832 C CA . PRO A 1 123 ? -34.010 16.050 25.351 1.00 90.00 123 PRO A CA 1
ATOM 833 C C . PRO A 1 123 ? -35.179 15.655 26.266 1.00 90.00 123 PRO A C 1
ATOM 835 O O . PRO A 1 123 ? -35.235 14.531 26.757 1.00 90.00 123 PRO A O 1
ATOM 838 N N . GLU A 1 124 ? -36.163 16.545 26.418 1.00 88.19 124 GLU A N 1
ATOM 839 C CA . GLU A 1 124 ? -37.356 16.325 27.258 1.00 88.19 124 GLU A CA 1
ATOM 840 C C . GLU A 1 124 ? -38.111 15.027 26.913 1.00 88.19 124 GLU A C 1
ATOM 842 O O . GLU A 1 124 ? -38.557 14.302 27.797 1.00 88.19 124 GLU A O 1
ATOM 847 N N . HIS A 1 125 ? -38.200 14.688 25.624 1.00 88.44 125 HIS A N 1
ATOM 848 C CA . HIS A 1 125 ? -38.895 13.494 25.130 1.00 88.44 125 HIS A CA 1
ATOM 849 C C . HIS A 1 125 ? -37.938 12.387 24.660 1.00 88.44 125 HIS A C 1
ATOM 851 O O . HIS A 1 125 ? -38.270 11.603 23.769 1.00 88.44 125 HIS A O 1
ATOM 857 N N . ALA A 1 126 ? -36.745 12.302 25.260 1.00 87.38 126 ALA A N 1
ATOM 858 C CA . ALA A 1 126 ? -35.713 11.324 24.906 1.00 87.38 126 ALA A CA 1
ATOM 859 C C . ALA A 1 126 ? -36.233 9.876 24.835 1.00 87.38 126 ALA A C 1
ATOM 861 O O . ALA A 1 126 ? -35.866 9.141 23.919 1.00 87.38 126 ALA A O 1
ATOM 862 N N . GLY A 1 127 ? -37.120 9.469 25.752 1.00 84.88 127 GLY A N 1
ATOM 863 C CA . GLY A 1 127 ? -37.655 8.102 25.826 1.00 84.88 127 GLY A CA 1
ATOM 864 C C . GLY A 1 127 ? -38.468 7.652 24.605 1.00 84.88 127 GLY A C 1
ATOM 865 O O . GLY A 1 127 ? -38.581 6.455 24.364 1.00 84.88 127 GLY A O 1
ATOM 866 N N . VAL A 1 128 ? -38.982 8.593 23.809 1.00 89.12 128 VAL A N 1
ATOM 867 C CA . VAL A 1 128 ? -39.785 8.328 22.601 1.00 89.12 128 VAL A CA 1
ATOM 868 C C . VAL A 1 128 ? -39.158 8.931 21.341 1.00 89.12 128 VAL A C 1
ATOM 870 O O . VAL A 1 128 ? -39.821 9.055 20.313 1.00 89.12 128 VAL A O 1
ATOM 873 N N . ALA A 1 129 ? -37.872 9.292 21.386 1.00 88.38 129 ALA A N 1
ATOM 874 C CA . ALA A 1 129 ? -37.198 9.992 20.293 1.00 88.38 129 ALA A CA 1
ATOM 875 C C . ALA A 1 129 ? -37.269 9.244 18.953 1.00 88.38 129 ALA A C 1
ATOM 877 O O . ALA A 1 129 ? -37.463 9.879 17.923 1.00 88.38 129 ALA A O 1
ATOM 878 N N . ASN A 1 130 ? -37.177 7.910 18.957 1.00 85.81 130 ASN A N 1
ATOM 879 C CA . ASN A 1 130 ? -37.293 7.110 17.733 1.00 85.81 130 ASN A CA 1
ATOM 880 C C . ASN A 1 130 ? -38.697 7.206 17.119 1.00 85.81 130 ASN A C 1
ATOM 882 O O . ASN A 1 130 ? -38.825 7.329 15.904 1.00 85.81 130 ASN A O 1
ATOM 886 N N . ALA A 1 131 ? -39.744 7.207 17.952 1.00 87.44 131 ALA A N 1
ATOM 887 C CA . ALA A 1 131 ? -41.121 7.381 17.495 1.00 87.44 131 ALA A CA 1
ATOM 888 C C . ALA A 1 131 ? -41.348 8.797 16.948 1.00 87.44 131 ALA A C 1
ATOM 890 O O . ALA A 1 131 ? -41.970 8.957 15.903 1.00 87.44 131 ALA A O 1
ATOM 891 N N . ILE A 1 132 ? -40.777 9.816 17.603 1.00 86.31 132 ILE A N 1
ATOM 892 C CA . ILE A 1 132 ? -40.775 11.191 17.087 1.00 86.31 132 ILE A CA 1
ATOM 893 C C . ILE A 1 132 ? -40.050 11.242 15.738 1.00 86.31 132 ILE A C 1
ATOM 895 O O . ILE A 1 132 ? -40.594 11.796 14.792 1.00 86.31 132 ILE A O 1
ATOM 899 N N . GLY A 1 133 ? -38.866 10.633 15.627 1.00 85.06 133 GLY A N 1
ATOM 900 C CA . GLY A 1 133 ? -38.076 10.571 14.397 1.00 85.06 133 GLY A CA 1
ATOM 901 C C . GLY A 1 133 ? -38.836 9.931 13.236 1.00 85.06 133 GLY A C 1
ATOM 902 O O . GLY A 1 133 ? -38.821 10.465 12.129 1.00 85.06 133 GLY A O 1
ATOM 903 N N . ALA A 1 134 ? -39.557 8.840 13.505 1.00 83.75 134 ALA A N 1
ATOM 904 C CA . ALA A 1 134 ? -40.443 8.210 12.532 1.00 83.75 134 ALA A CA 1
ATOM 905 C C . ALA A 1 134 ? -41.633 9.114 12.159 1.00 83.75 134 ALA A C 1
ATOM 907 O O . ALA A 1 134 ? -41.972 9.221 10.985 1.00 83.75 134 ALA A O 1
ATOM 908 N N . ALA A 1 135 ? -42.235 9.804 13.132 1.00 84.00 135 ALA A N 1
ATOM 909 C CA . ALA A 1 135 ? -43.398 10.665 12.912 1.00 84.00 135 ALA A CA 1
ATOM 910 C C . ALA A 1 135 ? -43.076 11.967 12.155 1.00 84.00 135 ALA A C 1
ATOM 912 O O . ALA A 1 135 ? -43.932 12.480 11.439 1.00 84.00 135 ALA A O 1
ATOM 913 N N . ILE A 1 136 ? -41.861 12.507 12.301 1.00 84.44 136 ILE A N 1
ATOM 914 C CA . ILE A 1 136 ? -41.411 13.721 11.591 1.00 84.44 136 ILE A CA 1
ATOM 915 C C . ILE A 1 136 ? -40.702 13.413 10.267 1.00 84.44 136 ILE A C 1
ATOM 917 O O . ILE A 1 136 ? -40.216 14.335 9.603 1.00 84.44 136 ILE A O 1
ATOM 921 N N . ALA A 1 137 ? -40.585 12.133 9.901 1.00 84.19 137 ALA A N 1
ATOM 922 C CA . ALA A 1 137 ? -39.907 11.721 8.685 1.00 84.19 137 ALA A CA 1
ATOM 923 C C . ALA A 1 137 ? -40.594 12.341 7.460 1.00 84.19 137 ALA A C 1
ATOM 925 O O . ALA A 1 137 ? -41.802 12.220 7.257 1.00 84.19 137 ALA A O 1
ATOM 926 N N . LYS A 1 138 ? -39.800 13.020 6.635 1.00 90.00 138 LYS A N 1
ATOM 927 C CA . LYS A 1 138 ? -40.258 13.607 5.375 1.00 90.00 138 LYS A CA 1
ATOM 928 C C . LYS A 1 138 ? -40.178 12.581 4.245 1.00 90.00 138 LYS A C 1
ATOM 930 O O . LYS A 1 138 ? -39.337 11.682 4.259 1.00 90.00 138 LYS A O 1
ATOM 935 N N . ILE A 1 139 ? -41.014 12.755 3.229 1.00 92.00 139 ILE A N 1
ATOM 936 C CA . ILE A 1 139 ? -41.034 11.911 2.038 1.00 92.00 139 ILE A CA 1
ATOM 937 C C . ILE A 1 139 ? -39.867 12.289 1.125 1.00 92.00 139 ILE A C 1
ATOM 939 O O . ILE A 1 139 ? -39.791 13.406 0.609 1.00 92.00 139 ILE A O 1
ATOM 943 N N . HIS A 1 140 ? -38.949 11.343 0.938 1.00 93.94 140 HIS A N 1
ATOM 944 C CA . HIS A 1 140 ? -37.744 11.516 0.133 1.00 93.94 140 HIS A CA 1
ATOM 945 C C . HIS A 1 140 ? -37.988 11.257 -1.365 1.00 93.94 140 HIS A C 1
ATOM 947 O O . HIS A 1 140 ? -38.502 10.201 -1.771 1.00 93.94 140 HIS A O 1
ATOM 953 N N . GLY A 1 141 ? -37.510 12.182 -2.198 1.00 94.62 141 GLY A N 1
ATOM 954 C CA . GLY A 1 141 ? -37.412 12.030 -3.648 1.00 94.62 141 GLY A CA 1
ATOM 955 C C . GLY A 1 141 ? -36.034 12.434 -4.149 1.00 94.62 141 GLY A C 1
ATOM 956 O O . GLY A 1 141 ? -35.451 13.395 -3.665 1.00 94.62 141 GLY A O 1
ATOM 957 N N . ALA A 1 142 ? -35.527 11.712 -5.141 1.00 96.00 142 ALA A N 1
ATOM 958 C CA . ALA A 1 142 ? -34.255 12.009 -5.780 1.00 96.00 142 ALA A CA 1
ATOM 959 C C . ALA A 1 142 ? -34.391 11.877 -7.293 1.00 96.00 142 ALA A C 1
ATOM 961 O O . ALA A 1 142 ? -35.200 11.079 -7.781 1.00 96.00 142 ALA A O 1
ATOM 962 N N . ALA A 1 143 ? -33.597 12.649 -8.020 1.00 96.12 143 ALA A N 1
ATOM 963 C CA . ALA A 1 143 ? -33.405 12.502 -9.452 1.00 96.12 143 ALA A CA 1
ATOM 964 C C . ALA A 1 143 ? -31.964 12.866 -9.817 1.00 96.12 143 ALA A C 1
ATOM 966 O O . ALA A 1 143 ? -31.341 13.711 -9.174 1.00 96.12 143 ALA A O 1
ATOM 967 N N . GLU A 1 144 ? -31.454 12.235 -10.869 1.00 94.50 144 GLU A N 1
ATOM 968 C CA . GLU A 1 144 ? -30.125 12.490 -11.411 1.00 94.50 144 GLU A CA 1
ATOM 969 C C . GLU A 1 144 ? -30.195 12.515 -12.937 1.00 94.50 144 GLU A C 1
ATOM 971 O O . GLU A 1 144 ? -30.937 11.738 -13.549 1.00 94.50 144 GLU A O 1
ATOM 976 N N . LYS A 1 145 ? -29.454 13.431 -13.560 1.00 90.69 145 LYS A N 1
ATOM 977 C CA . LYS A 1 145 ? -29.361 13.532 -15.016 1.00 90.69 145 LYS A CA 1
ATOM 978 C C . LYS A 1 145 ? -28.014 14.108 -15.429 1.00 90.69 145 LYS A C 1
ATOM 980 O O . LYS A 1 145 ? -27.538 15.074 -14.841 1.00 90.69 145 LYS A O 1
ATOM 985 N N . ILE A 1 146 ? -27.462 13.571 -16.512 1.00 86.06 146 ILE A N 1
ATOM 986 C CA . ILE A 1 146 ? -26.306 14.153 -17.196 1.00 86.06 146 ILE A CA 1
ATOM 987 C C . ILE A 1 146 ? -26.811 15.104 -18.285 1.00 86.06 146 ILE A C 1
ATOM 989 O O . ILE A 1 146 ? -27.660 14.735 -19.102 1.00 86.06 146 ILE A O 1
ATOM 993 N N . VAL A 1 147 ? -26.298 16.334 -18.296 1.00 85.75 147 VAL A N 1
ATOM 994 C CA . VAL A 1 147 ? -26.598 17.347 -19.317 1.00 85.75 147 VAL A CA 1
ATOM 995 C C . VAL A 1 147 ? -25.368 17.661 -20.164 1.00 85.75 147 VAL A C 1
ATOM 997 O O . VAL A 1 147 ? -24.237 17.608 -19.684 1.00 85.75 147 VAL A O 1
ATOM 1000 N N . PHE A 1 148 ? -25.610 17.995 -21.433 1.00 79.31 148 PHE A N 1
ATOM 1001 C CA . PHE A 1 148 ? -24.587 18.372 -22.406 1.00 79.31 148 PHE A CA 1
ATOM 1002 C C . PHE A 1 148 ? -24.703 19.867 -22.730 1.00 79.31 148 PHE A C 1
ATOM 1004 O O . PHE A 1 148 ? -25.787 20.341 -23.078 1.00 79.31 148 PHE A O 1
ATOM 1011 N N . GLY A 1 149 ? -23.587 20.598 -22.683 1.00 69.25 149 GLY A N 1
ATOM 1012 C CA . GLY A 1 149 ? -23.527 22.012 -23.075 1.00 69.25 149 GLY A CA 1
ATOM 1013 C C . GLY A 1 149 ? -23.821 23.013 -21.947 1.00 69.25 149 GLY A C 1
ATOM 1014 O O . GLY A 1 149 ? -23.796 22.682 -20.769 1.00 69.25 149 GLY A O 1
ATOM 1015 N N . SER A 1 150 ? -24.049 24.281 -22.306 1.00 69.31 150 SER A N 1
ATOM 1016 C CA . SER A 1 150 ? -23.996 25.421 -21.373 1.00 69.31 150 SER A CA 1
ATOM 1017 C C . SER A 1 150 ? -25.273 25.700 -20.566 1.00 69.31 150 SER A C 1
ATOM 1019 O O . SER A 1 150 ? -25.259 26.593 -19.721 1.00 69.31 150 SER A O 1
ATOM 1021 N N . ASP A 1 151 ? -26.380 24.989 -20.807 1.00 78.00 151 ASP A N 1
ATOM 1022 C CA . ASP A 1 151 ? -27.670 25.256 -20.141 1.00 78.00 151 ASP A CA 1
ATOM 1023 C C . ASP A 1 151 ? -27.864 24.409 -18.869 1.00 78.00 151 ASP A C 1
ATOM 1025 O O . ASP A 1 151 ? -28.846 23.686 -18.688 1.00 78.00 151 ASP A O 1
ATOM 1029 N N . ILE A 1 152 ? -26.875 24.494 -17.976 1.00 80.12 152 ILE A N 1
ATOM 1030 C CA . ILE A 1 152 ? -26.864 23.806 -16.677 1.00 80.12 152 ILE A CA 1
ATOM 1031 C C . ILE A 1 152 ? -28.056 24.260 -15.822 1.00 80.12 152 ILE A C 1
ATOM 1033 O O . ILE A 1 152 ? -28.661 23.452 -15.126 1.00 80.12 152 ILE A O 1
ATOM 1037 N N . GLN A 1 153 ? -28.450 25.533 -15.920 1.00 84.69 153 GLN A N 1
ATOM 1038 C CA . GLN A 1 153 ? -29.556 26.100 -15.143 1.00 84.69 153 GLN A CA 1
ATOM 1039 C C . GLN A 1 153 ? -30.902 25.448 -15.472 1.00 84.69 153 GLN A C 1
ATOM 1041 O O . GLN A 1 153 ? -31.659 25.101 -14.563 1.00 84.69 153 GLN A O 1
ATOM 1046 N N . ARG A 1 154 ? -31.188 25.206 -16.757 1.00 88.50 154 ARG A N 1
ATOM 1047 C CA . ARG A 1 154 ? -32.371 24.435 -17.149 1.00 88.50 154 ARG A CA 1
ATOM 1048 C C . ARG A 1 154 ? -32.281 22.980 -16.688 1.00 88.50 154 ARG A C 1
ATOM 1050 O O . ARG A 1 154 ? -33.276 22.435 -16.223 1.00 88.50 154 ARG A O 1
ATOM 1057 N N . GLY A 1 155 ? -31.093 22.377 -16.762 1.00 88.44 155 GLY A N 1
ATOM 1058 C CA . GLY A 1 155 ? -30.840 21.031 -16.245 1.00 88.44 155 GLY A CA 1
ATOM 1059 C C . GLY A 1 155 ? -31.171 20.890 -14.757 1.00 88.44 155 GLY A C 1
ATOM 1060 O O . GLY A 1 155 ? -31.877 19.959 -14.376 1.00 88.44 155 GLY A O 1
ATOM 1061 N N . ILE A 1 156 ? -30.732 21.847 -13.932 1.00 89.31 156 ILE A N 1
ATOM 1062 C CA . ILE A 1 156 ? -31.031 21.885 -12.493 1.00 89.31 156 ILE A CA 1
ATOM 1063 C C . ILE A 1 156 ? -32.540 21.973 -12.268 1.00 89.31 156 ILE A C 1
ATOM 1065 O O . ILE A 1 156 ? -33.087 21.210 -11.472 1.00 89.31 156 ILE A O 1
ATOM 1069 N N . ALA A 1 157 ? -33.230 22.853 -12.999 1.00 92.38 157 ALA A N 1
ATOM 1070 C CA . ALA A 1 157 ? -34.678 23.006 -12.882 1.00 92.38 157 ALA A CA 1
ATOM 1071 C C . ALA A 1 157 ? -35.438 21.710 -13.226 1.00 92.38 157 ALA A C 1
ATOM 1073 O O . ALA A 1 157 ? -36.337 21.318 -12.479 1.00 92.38 157 ALA A O 1
ATOM 1074 N N . ASP A 1 158 ? -35.048 21.021 -14.304 1.00 93.19 158 ASP A N 1
ATOM 1075 C CA . ASP A 1 158 ? -35.663 19.759 -14.733 1.00 93.19 158 ASP A CA 1
ATOM 1076 C C . ASP A 1 158 ? -35.451 18.641 -13.696 1.00 93.19 158 ASP A C 1
ATOM 1078 O O . ASP A 1 158 ? -36.401 17.956 -13.308 1.00 93.19 158 ASP A O 1
ATOM 1082 N N . VAL A 1 159 ? -34.213 18.461 -13.219 1.00 94.56 159 VAL A N 1
ATOM 1083 C CA . VAL A 1 159 ? -33.879 17.420 -12.231 1.00 94.56 159 VAL A CA 1
ATOM 1084 C C . VAL A 1 159 ? -34.577 17.698 -10.904 1.00 94.56 159 VAL A C 1
ATOM 1086 O O . VAL A 1 159 ? -35.146 16.788 -10.302 1.00 94.56 159 VAL A O 1
ATOM 1089 N N . LYS A 1 160 ? -34.629 18.962 -10.478 1.00 95.44 160 LYS A N 1
ATOM 1090 C CA . LYS A 1 160 ? -35.366 19.370 -9.281 1.00 95.44 160 LYS A CA 1
ATOM 1091 C C . LYS A 1 160 ? -36.862 19.079 -9.400 1.00 95.44 160 LYS A C 1
ATOM 1093 O O . LYS A 1 160 ? -37.445 18.533 -8.464 1.00 95.44 160 LYS A O 1
ATOM 1098 N N . ALA A 1 161 ? -37.483 19.394 -10.538 1.00 95.56 161 ALA A N 1
ATOM 1099 C CA . ALA A 1 161 ? -38.892 19.083 -10.776 1.00 95.56 161 ALA A CA 1
ATOM 1100 C C . ALA A 1 161 ? -39.155 17.568 -10.729 1.00 95.56 161 ALA A C 1
ATOM 1102 O O . ALA A 1 161 ? -40.133 17.132 -10.121 1.00 95.56 161 ALA A O 1
ATOM 1103 N N . GLN A 1 162 ? -38.251 16.762 -11.295 1.00 95.69 162 GLN A N 1
ATOM 1104 C CA . GLN A 1 162 ? -38.352 15.304 -11.253 1.00 95.69 162 GLN A CA 1
ATOM 1105 C C . GLN A 1 162 ? -38.179 14.744 -9.834 1.00 95.69 162 GLN A C 1
ATOM 1107 O O . GLN A 1 162 ? -38.934 13.858 -9.436 1.00 95.69 162 GLN A O 1
ATOM 1112 N N . ALA A 1 163 ? -37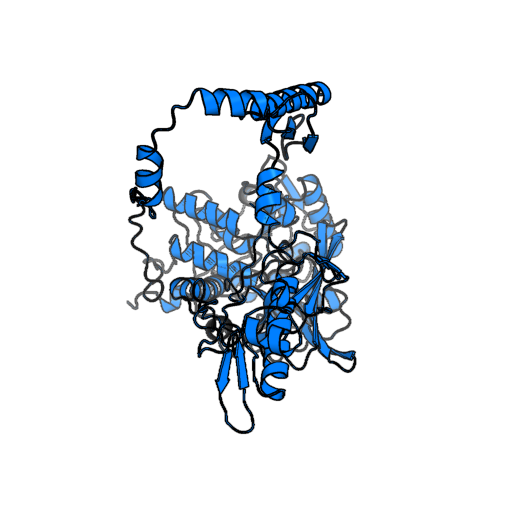.229 15.262 -9.050 1.00 95.81 163 ALA A N 1
ATOM 1113 C CA . ALA A 1 163 ? -37.032 14.848 -7.661 1.00 95.81 163 ALA A CA 1
ATOM 1114 C C . ALA A 1 163 ? -38.286 15.131 -6.812 1.00 95.81 163 ALA A C 1
ATOM 1116 O O . ALA A 1 163 ? -38.724 14.264 -6.052 1.00 95.81 163 ALA A O 1
ATOM 1117 N N . ILE A 1 164 ? -38.915 16.298 -7.007 1.00 95.94 164 ILE A N 1
ATOM 1118 C CA . ILE A 1 164 ? -40.189 16.661 -6.367 1.00 95.94 164 ILE A CA 1
ATOM 1119 C C . ILE A 1 164 ? -41.310 15.718 -6.815 1.00 95.94 164 ILE A C 1
ATOM 1121 O O . ILE A 1 164 ? -42.007 15.166 -5.968 1.00 95.94 164 ILE A O 1
ATOM 1125 N N . ALA A 1 165 ? -41.456 15.463 -8.118 1.00 95.69 165 ALA A N 1
ATOM 1126 C CA . ALA A 1 165 ? -42.467 14.538 -8.632 1.00 95.69 165 ALA A CA 1
ATOM 1127 C C . ALA A 1 165 ? -42.304 13.119 -8.054 1.00 95.69 165 ALA A C 1
ATOM 1129 O O . ALA A 1 165 ? -43.290 12.492 -7.666 1.00 95.69 165 ALA A O 1
ATOM 1130 N N . ASN A 1 166 ? -41.063 12.641 -7.921 1.00 95.06 166 ASN A N 1
ATOM 1131 C CA . ASN A 1 166 ? -40.751 11.342 -7.325 1.00 95.06 166 ASN A CA 1
ATOM 1132 C C . ASN A 1 166 ? -41.136 11.276 -5.837 1.00 95.06 166 ASN A C 1
ATOM 1134 O O . ASN A 1 166 ? -41.561 10.220 -5.367 1.00 95.06 166 ASN A O 1
ATOM 1138 N N . ALA A 1 167 ? -41.005 12.377 -5.091 1.00 93.44 167 ALA A N 1
ATOM 1139 C CA . ALA A 1 167 ? -41.474 12.452 -3.709 1.00 93.44 167 ALA A CA 1
ATOM 1140 C C . ALA A 1 167 ? -43.012 12.531 -3.623 1.00 93.44 167 ALA A C 1
ATOM 1142 O O . ALA A 1 167 ? -43.608 11.828 -2.811 1.00 93.44 167 ALA A O 1
ATOM 1143 N N . ILE A 1 168 ? -43.674 13.303 -4.494 1.00 93.75 168 ILE A N 1
ATOM 1144 C CA . ILE A 1 168 ? -45.148 13.389 -4.545 1.00 93.75 168 ILE A CA 1
ATOM 1145 C C . ILE A 1 168 ? -45.771 12.028 -4.876 1.00 93.75 168 ILE A C 1
ATOM 1147 O O . ILE A 1 168 ? -46.757 11.618 -4.261 1.00 93.75 168 ILE A O 1
ATOM 1151 N N . ALA A 1 169 ? -45.171 11.276 -5.804 1.00 91.44 169 ALA A N 1
ATOM 1152 C CA . ALA A 1 169 ? -45.627 9.930 -6.153 1.00 91.44 169 ALA A CA 1
ATOM 1153 C C . ALA A 1 169 ? -45.674 8.993 -4.931 1.00 91.44 169 ALA A C 1
ATOM 1155 O O . ALA A 1 169 ? -46.589 8.178 -4.822 1.00 91.44 169 ALA A O 1
ATOM 1156 N N . LYS A 1 170 ? -44.747 9.174 -3.980 1.00 89.44 170 LYS A N 1
ATOM 1157 C CA . LYS A 1 170 ? -44.661 8.432 -2.710 1.00 89.44 170 LYS A CA 1
ATOM 1158 C C . LYS A 1 170 ? -45.529 9.012 -1.582 1.00 89.44 170 LYS A C 1
ATOM 1160 O O . LYS A 1 170 ? -45.389 8.583 -0.443 1.00 89.44 170 LYS A O 1
ATOM 1165 N N . GLY A 1 171 ? -46.391 9.987 -1.876 1.00 88.06 171 GLY A N 1
ATOM 1166 C CA . GLY A 1 171 ? -47.290 10.602 -0.894 1.00 88.06 171 GLY A CA 1
ATOM 1167 C C . GLY A 1 171 ? -46.740 11.862 -0.224 1.00 88.06 171 GLY A C 1
ATOM 1168 O O . GLY A 1 171 ? -47.181 12.205 0.867 1.00 88.06 171 GLY A O 1
ATOM 1169 N N . GLY A 1 172 ? -45.765 12.542 -0.833 1.00 90.31 172 GLY A N 1
ATOM 1170 C CA . GLY A 1 172 ? -45.303 13.853 -0.372 1.00 90.31 172 GLY A CA 1
ATOM 1171 C C . GLY A 1 172 ? -46.198 15.005 -0.844 1.00 90.31 172 GLY A C 1
ATOM 1172 O O . GLY A 1 172 ? -46.696 14.988 -1.968 1.00 90.31 172 GLY A O 1
ATOM 1173 N N . ASP A 1 173 ? -46.344 16.035 -0.016 1.00 91.44 173 ASP A N 1
ATOM 1174 C CA . ASP A 1 173 ? -46.961 17.308 -0.385 1.00 91.44 173 ASP A CA 1
ATOM 1175 C C . ASP A 1 173 ? -45.930 18.221 -1.075 1.00 91.44 173 ASP A C 1
ATOM 1177 O O . ASP A 1 173 ? -44.906 18.603 -0.505 1.00 91.44 173 ASP A O 1
ATOM 1181 N N . GLY A 1 174 ? -46.204 18.575 -2.331 1.00 88.62 174 GLY A N 1
ATOM 1182 C CA . GLY A 1 174 ? -45.349 19.433 -3.152 1.00 88.62 174 GLY A CA 1
ATOM 1183 C C . GLY A 1 174 ? -45.382 20.923 -2.796 1.00 88.62 174 GLY A C 1
ATOM 1184 O O . GLY A 1 174 ? -44.685 21.693 -3.457 1.00 88.62 174 GLY A O 1
ATOM 1185 N N . SER A 1 175 ? -46.183 21.343 -1.811 1.00 87.88 175 SER A N 1
ATOM 1186 C CA . SER A 1 175 ? -46.351 22.752 -1.424 1.00 87.88 175 SER A CA 1
ATOM 1187 C C . SER A 1 175 ? -45.069 23.392 -0.869 1.00 87.88 175 SER A C 1
ATOM 1189 O O . SER A 1 175 ? -44.747 24.528 -1.222 1.00 87.88 175 SER A O 1
ATOM 1191 N N . GLU A 1 176 ? -44.298 22.653 -0.064 1.00 86.12 176 GLU A N 1
ATOM 1192 C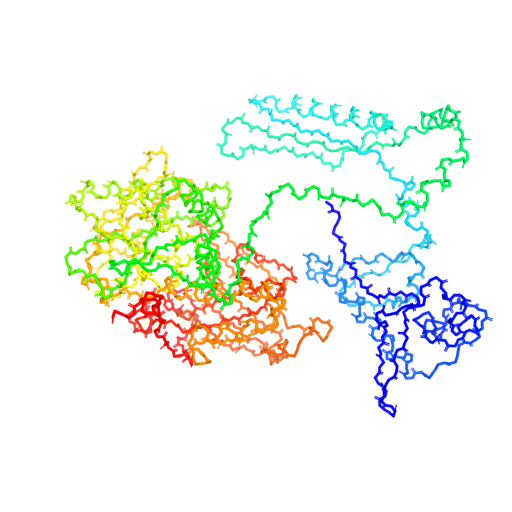 CA . GLU A 1 176 ? -43.091 23.147 0.616 1.00 86.12 176 GLU A CA 1
ATOM 1193 C C . GLU A 1 176 ? -41.887 22.194 0.455 1.00 86.12 176 GLU A C 1
ATOM 1195 O O . GLU A 1 176 ? -41.464 21.520 1.404 1.00 86.12 176 GLU A O 1
ATOM 1200 N N . PRO A 1 177 ? -41.279 22.121 -0.744 1.00 90.38 177 PRO A N 1
ATOM 1201 C CA . PRO A 1 177 ? -40.139 21.251 -0.980 1.00 90.38 177 PRO A CA 1
ATOM 1202 C C . PRO A 1 177 ? -38.870 21.761 -0.292 1.00 90.38 177 PRO A C 1
ATOM 1204 O O . PRO A 1 177 ? -38.405 22.872 -0.547 1.00 90.38 177 PRO A O 1
ATOM 1207 N N . THR A 1 178 ? -38.254 20.915 0.537 1.00 93.75 178 THR A N 1
ATOM 1208 C CA . THR A 1 178 ? -36.920 21.166 1.101 1.00 93.75 178 THR A CA 1
ATOM 1209 C C . THR A 1 178 ? -35.866 20.484 0.231 1.00 93.75 178 THR A C 1
ATOM 1211 O O . THR A 1 178 ? -35.929 19.271 0.046 1.00 93.75 178 THR A O 1
ATOM 1214 N N . ILE A 1 179 ? -34.888 21.227 -0.290 1.00 91.62 179 ILE A N 1
ATOM 1215 C CA . ILE A 1 179 ? -33.742 20.637 -1.003 1.00 91.62 179 ILE A CA 1
ATOM 1216 C C . ILE A 1 179 ? -32.760 20.104 0.041 1.00 91.62 179 ILE A C 1
ATOM 1218 O O . ILE A 1 179 ? -32.297 20.867 0.887 1.00 91.62 179 ILE A O 1
ATOM 1222 N N . LEU A 1 180 ? -32.475 18.804 -0.003 1.00 89.31 180 LEU A N 1
ATOM 1223 C CA . LEU A 1 180 ? -31.496 18.154 0.872 1.00 89.31 180 LEU A CA 1
ATOM 1224 C C . LEU A 1 180 ? -30.094 18.199 0.268 1.00 89.31 180 LEU A C 1
ATOM 1226 O O . LEU A 1 180 ? -29.119 18.436 0.975 1.00 89.31 180 LEU A O 1
ATOM 1230 N N . LEU A 1 181 ? -30.016 17.973 -1.041 1.00 88.81 181 LEU A N 1
ATOM 1231 C CA . LEU A 1 181 ? -28.778 17.924 -1.799 1.00 88.81 181 LEU A CA 1
ATOM 1232 C C . LEU A 1 181 ? -29.033 18.511 -3.185 1.00 88.81 181 LEU A C 1
ATOM 1234 O O . LEU A 1 181 ? -30.003 18.144 -3.847 1.00 88.81 181 LEU A O 1
ATOM 1238 N N . GLU A 1 182 ? -28.151 19.402 -3.616 1.00 91.50 182 GLU A N 1
ATOM 1239 C CA . GLU A 1 182 ? -28.048 19.854 -5.000 1.00 91.50 182 GLU A CA 1
ATOM 1240 C C . GLU A 1 182 ? -26.573 19.766 -5.379 1.00 91.50 182 GLU A C 1
ATOM 1242 O O . GLU A 1 182 ? -25.752 20.568 -4.938 1.00 91.50 182 GLU A O 1
ATOM 1247 N N . GLU A 1 183 ? -26.234 18.734 -6.140 1.00 87.50 183 GLU A N 1
ATOM 1248 C CA . GLU A 1 183 ? -24.877 18.481 -6.597 1.00 87.50 183 GLU A CA 1
ATOM 1249 C C . GLU A 1 183 ? -24.813 18.713 -8.103 1.00 87.50 183 GLU A C 1
ATOM 1251 O O . GLU A 1 183 ? -25.558 18.110 -8.878 1.00 87.50 183 GLU A O 1
ATOM 1256 N N . VAL A 1 184 ? -23.928 19.623 -8.505 1.00 86.19 184 VAL A N 1
ATOM 1257 C CA . VAL A 1 184 ? -23.681 19.977 -9.901 1.00 86.19 184 VAL A CA 1
ATOM 1258 C C . VAL A 1 184 ? -22.190 19.829 -10.135 1.00 86.19 184 VAL A C 1
ATOM 1260 O O . VAL A 1 184 ? -21.400 20.699 -9.768 1.00 86.19 184 VAL A O 1
ATOM 1263 N N . ALA A 1 185 ? -21.808 18.703 -10.719 1.00 79.12 185 ALA A N 1
ATOM 1264 C CA . ALA A 1 185 ? -20.414 18.345 -10.918 1.00 79.12 185 ALA A CA 1
ATOM 1265 C C . ALA A 1 185 ? -20.143 18.106 -12.401 1.00 79.12 185 ALA A C 1
ATOM 1267 O O . ALA A 1 185 ? -20.925 17.463 -13.102 1.00 79.12 185 ALA A O 1
ATOM 1268 N N . GLY A 1 186 ? -19.015 18.620 -12.896 1.00 75.25 186 GLY A N 1
ATOM 1269 C CA . GLY A 1 186 ? -18.512 18.202 -14.202 1.00 75.25 186 GLY A CA 1
ATOM 1270 C C . GLY A 1 186 ? -18.274 16.694 -14.182 1.00 75.25 186 GLY A C 1
ATOM 1271 O O . GLY A 1 186 ? -17.717 16.183 -13.212 1.00 75.25 186 GLY A O 1
ATOM 1272 N N . VAL A 1 187 ? -18.707 15.982 -15.223 1.00 69.19 187 VAL A N 1
ATOM 1273 C CA . VAL A 1 187 ? -18.439 14.542 -15.309 1.00 69.19 187 VAL A CA 1
ATOM 1274 C C . VAL A 1 187 ? -16.943 14.368 -15.593 1.00 69.19 187 VAL A C 1
ATOM 1276 O O . VAL A 1 187 ? -16.469 14.871 -16.620 1.00 69.19 187 VAL A O 1
ATOM 1279 N N . PRO A 1 188 ? -16.178 13.688 -14.717 1.00 46.59 188 PRO A N 1
ATOM 1280 C CA . PRO A 1 188 ? -14.746 13.515 -14.918 1.00 46.59 188 PRO A CA 1
ATOM 1281 C C . PRO A 1 188 ? -14.434 12.932 -16.302 1.00 46.59 188 PRO A C 1
ATOM 1283 O O . PRO A 1 188 ? -15.156 12.071 -16.803 1.00 46.59 188 PRO A O 1
ATOM 1286 N N . TYR A 1 189 ? -13.353 13.407 -16.925 1.00 47.91 189 TYR A N 1
ATOM 1287 C CA . TYR A 1 189 ? -12.820 12.883 -18.195 1.00 47.91 189 TYR A CA 1
ATOM 1288 C C . TYR A 1 189 ? -13.720 13.038 -19.437 1.00 47.91 189 TYR A C 1
ATOM 1290 O O . TYR A 1 189 ? -13.384 12.509 -20.496 1.00 47.91 189 TYR A O 1
ATOM 1298 N N . THR A 1 190 ? -14.821 13.795 -19.355 1.00 47.41 190 THR A N 1
ATOM 1299 C CA . THR A 1 190 ? -15.678 14.112 -20.512 1.00 47.41 190 THR A CA 1
ATOM 1300 C C . THR A 1 190 ? -15.873 15.621 -20.652 1.00 47.41 190 THR A C 1
ATOM 1302 O O . THR A 1 190 ? -16.358 16.297 -19.747 1.00 47.41 190 THR A O 1
ATOM 1305 N N . GLU A 1 191 ? -15.479 16.183 -21.798 1.00 61.66 191 GLU A N 1
ATOM 1306 C CA . GLU A 1 191 ? -15.660 17.615 -22.048 1.00 61.66 191 GLU A CA 1
ATOM 1307 C C . GLU A 1 191 ? -17.143 17.958 -22.253 1.00 61.66 191 GLU A C 1
ATOM 1309 O O . GLU A 1 191 ? -17.856 17.309 -23.019 1.00 61.66 191 GLU A O 1
ATOM 1314 N N . GLY A 1 192 ? -17.606 19.012 -21.575 1.00 68.62 192 GLY A N 1
ATOM 1315 C CA . GLY A 1 192 ? -18.941 19.581 -21.780 1.00 68.62 192 GLY A CA 1
ATOM 1316 C C . GLY A 1 192 ? -20.107 18.790 -21.177 1.00 68.62 192 GLY A C 1
ATOM 1317 O O . GLY A 1 192 ? -21.255 19.105 -21.502 1.00 68.62 192 GLY A O 1
ATOM 1318 N N . GLN A 1 193 ? -19.836 17.798 -20.318 1.00 75.56 193 GLN A N 1
ATOM 1319 C CA . GLN A 1 193 ? -20.853 17.062 -19.563 1.00 75.56 193 GLN A CA 1
ATOM 1320 C C . GLN A 1 193 ? -20.893 17.493 -18.098 1.00 75.56 193 GLN A C 1
ATOM 1322 O O . GLN A 1 193 ? -19.868 17.722 -17.453 1.00 75.56 193 GLN A O 1
ATOM 1327 N N . THR A 1 194 ? -22.097 17.584 -17.548 1.00 78.31 194 THR A N 1
ATOM 1328 C CA . THR A 1 194 ? -22.327 17.915 -16.139 1.00 78.31 194 THR A CA 1
ATOM 1329 C C . THR A 1 194 ? -23.361 16.951 -15.575 1.00 78.31 194 THR A C 1
ATOM 1331 O O . THR A 1 194 ? -24.447 16.829 -16.142 1.00 78.31 194 THR A O 1
ATOM 1334 N N . SER A 1 195 ? -23.021 16.255 -14.489 1.00 85.38 195 SER A N 1
ATOM 1335 C CA . SER A 1 195 ? -23.994 15.504 -13.698 1.00 85.38 195 SER A CA 1
ATOM 1336 C C . SER A 1 195 ? -24.696 16.459 -12.746 1.00 85.38 195 SER A C 1
ATOM 1338 O O . SER A 1 195 ? -24.065 17.303 -12.103 1.00 85.38 195 SER A O 1
ATOM 1340 N N . ILE A 1 196 ? -26.016 16.341 -12.701 1.00 90.00 196 ILE A N 1
ATOM 1341 C CA . ILE A 1 196 ? -26.878 17.098 -11.812 1.00 90.00 196 ILE A CA 1
ATOM 1342 C C . ILE A 1 196 ? -27.676 16.086 -11.010 1.00 90.00 196 ILE A C 1
ATOM 1344 O O . ILE A 1 196 ? -28.484 15.344 -11.576 1.00 90.00 196 ILE A O 1
ATOM 1348 N N . LYS A 1 197 ? -27.482 16.096 -9.695 1.00 93.69 197 LYS A N 1
ATOM 1349 C CA . LYS A 1 197 ? -28.217 15.265 -8.748 1.00 93.69 197 LYS A CA 1
ATOM 1350 C C . LYS A 1 197 ? -28.941 16.160 -7.753 1.00 93.69 197 LYS A C 1
ATOM 1352 O O . LYS A 1 197 ? -28.333 17.023 -7.123 1.00 93.69 197 LYS A O 1
ATOM 1357 N N . VAL A 1 198 ? -30.248 15.953 -7.615 1.00 94.06 198 VAL A N 1
ATOM 1358 C CA . VAL A 1 198 ? -31.077 16.683 -6.649 1.00 94.06 198 VAL A CA 1
ATOM 1359 C C . VAL A 1 198 ? -31.821 15.690 -5.772 1.00 94.06 198 VAL A C 1
ATOM 1361 O O . VAL A 1 198 ? -32.512 14.802 -6.273 1.00 94.06 198 VAL A O 1
ATOM 1364 N N . GLU A 1 199 ? -31.709 15.873 -4.460 1.00 96.69 199 GLU A N 1
ATOM 1365 C CA . GLU A 1 199 ? -32.487 15.155 -3.452 1.00 96.69 199 GLU A CA 1
ATOM 1366 C C . GLU A 1 199 ? -33.376 16.153 -2.704 1.00 96.69 199 GLU A C 1
ATOM 1368 O O . GLU A 1 199 ? -32.940 17.240 -2.315 1.00 96.69 199 GLU A O 1
ATOM 1373 N N . VAL A 1 200 ? -34.640 15.792 -2.503 1.00 95.50 200 VAL A N 1
ATOM 1374 C CA . VAL A 1 200 ? -35.642 16.617 -1.828 1.00 95.50 200 VAL A CA 1
ATOM 1375 C C . VAL A 1 200 ? -36.354 15.838 -0.732 1.00 95.50 200 VAL A C 1
ATOM 1377 O O . VAL A 1 200 ? -36.499 14.616 -0.787 1.00 95.50 200 VAL A O 1
ATOM 1380 N N . ALA A 1 201 ? -36.846 16.585 0.248 1.00 94.12 201 ALA A N 1
ATOM 1381 C CA . ALA A 1 201 ? -37.720 16.115 1.306 1.00 94.12 201 ALA A CA 1
ATOM 1382 C C . ALA A 1 201 ? -39.011 16.935 1.304 1.00 94.12 201 ALA A C 1
ATOM 1384 O O . ALA A 1 201 ? -38.972 18.163 1.441 1.00 94.12 201 ALA A O 1
ATOM 1385 N N . LEU A 1 202 ? -40.144 16.248 1.177 1.00 93.38 202 LEU A N 1
ATOM 1386 C CA . LEU A 1 202 ? -41.482 16.834 1.229 1.00 93.38 202 LEU A CA 1
ATOM 1387 C C . LEU A 1 202 ? -42.182 16.460 2.544 1.00 93.38 202 LEU A C 1
ATOM 1389 O O . LEU A 1 202 ? -41.977 15.346 3.033 1.00 93.38 202 LEU A O 1
ATOM 1393 N N . PRO A 1 203 ? -43.021 17.330 3.130 1.00 90.56 203 PRO A N 1
ATOM 1394 C CA . PRO A 1 203 ? -43.989 16.906 4.140 1.00 90.56 203 PRO A CA 1
ATOM 1395 C C . PRO A 1 203 ? -44.853 15.750 3.615 1.00 90.56 203 PRO A C 1
ATOM 1397 O O . PRO A 1 203 ? -45.045 15.627 2.407 1.00 90.56 203 PRO A O 1
ATOM 1400 N N . ALA A 1 204 ? -45.373 14.895 4.492 1.00 87.31 204 ALA A N 1
ATOM 1401 C CA . ALA A 1 204 ? -46.336 13.882 4.070 1.00 87.31 204 ALA A CA 1
ATOM 1402 C C . ALA A 1 204 ? -47.685 14.538 3.730 1.00 87.31 204 ALA A C 1
ATOM 1404 O O . ALA A 1 204 ? -48.172 15.392 4.472 1.00 87.31 204 ALA A O 1
ATOM 1405 N N . ASP A 1 205 ? -48.315 14.107 2.638 1.00 88.69 205 ASP A N 1
ATOM 1406 C CA . ASP A 1 205 ? -49.698 14.458 2.321 1.00 88.69 205 ASP A CA 1
ATOM 1407 C C . ASP A 1 205 ? -50.638 13.631 3.210 1.00 88.69 205 ASP A C 1
ATOM 1409 O O . ASP A 1 205 ? -51.148 12.573 2.834 1.00 88.69 205 ASP A O 1
ATOM 1413 N N . HIS A 1 206 ? -50.839 14.106 4.441 1.00 83.44 206 HIS A N 1
ATOM 1414 C CA . HIS A 1 206 ? -51.678 13.426 5.425 1.00 83.44 206 HIS A CA 1
ATOM 1415 C C . HIS A 1 206 ? -53.130 13.262 4.962 1.00 83.44 206 HIS A C 1
ATOM 1417 O O . HIS A 1 206 ? -53.787 12.318 5.391 1.00 83.44 206 HIS A O 1
ATOM 1423 N N . ALA A 1 207 ? -53.639 14.142 4.092 1.00 84.12 207 ALA A N 1
ATOM 1424 C CA . ALA A 1 207 ? -54.999 14.035 3.575 1.00 84.12 207 ALA A CA 1
ATOM 1425 C C . ALA A 1 207 ? -55.122 12.853 2.609 1.00 84.12 207 ALA A C 1
ATOM 1427 O O . ALA A 1 207 ? -56.052 12.055 2.737 1.00 84.12 207 ALA A O 1
ATOM 1428 N N . ARG A 1 208 ? -54.157 12.705 1.694 1.00 82.94 208 ARG A N 1
ATOM 1429 C CA . ARG A 1 208 ? -54.071 11.545 0.804 1.00 82.94 208 ARG A CA 1
ATOM 1430 C C . ARG A 1 208 ? -53.850 10.254 1.584 1.00 82.94 208 ARG A C 1
ATOM 1432 O O . ARG A 1 208 ? -54.588 9.301 1.364 1.00 82.94 208 ARG A O 1
ATOM 1439 N N . VAL A 1 209 ? -52.902 10.237 2.524 1.00 76.06 209 VAL A N 1
ATOM 1440 C CA . VAL A 1 209 ? -52.627 9.052 3.356 1.00 76.06 209 VAL A CA 1
ATOM 1441 C C . VAL A 1 209 ? -53.863 8.649 4.162 1.00 76.06 209 VAL A C 1
ATOM 1443 O O . VAL A 1 209 ? -54.205 7.474 4.205 1.00 76.06 209 VAL A O 1
ATOM 1446 N N . TYR A 1 210 ? -54.576 9.605 4.765 1.00 78.69 210 TYR A N 1
ATOM 1447 C CA . TYR A 1 210 ? -55.796 9.321 5.524 1.00 78.69 210 TYR A CA 1
ATOM 1448 C C . TYR A 1 210 ? -56.941 8.828 4.629 1.00 78.69 210 TYR A C 1
ATOM 1450 O O . TYR A 1 210 ? -57.670 7.917 5.013 1.00 78.69 210 TYR A O 1
ATOM 1458 N N . ALA A 1 211 ? -57.088 9.392 3.426 1.00 80.75 211 ALA A N 1
ATOM 1459 C CA . ALA A 1 211 ? -58.071 8.932 2.449 1.00 80.75 211 ALA A CA 1
ATOM 1460 C C . ALA A 1 211 ? -57.771 7.504 1.961 1.00 80.75 211 ALA A C 1
ATOM 1462 O O . ALA A 1 211 ? -58.677 6.677 1.930 1.00 80.75 211 ALA A O 1
ATOM 1463 N N . GLU A 1 212 ? -56.508 7.194 1.656 1.00 78.38 212 GLU A N 1
ATOM 1464 C CA . GLU A 1 212 ? -56.059 5.843 1.292 1.00 78.38 212 GLU A CA 1
ATOM 1465 C C . GLU A 1 212 ? -56.239 4.860 2.467 1.00 78.38 212 GLU A C 1
ATOM 1467 O O . GLU A 1 212 ? -56.744 3.757 2.271 1.00 78.38 212 GLU A O 1
ATOM 1472 N N . MET A 1 213 ? -55.933 5.265 3.707 1.00 70.81 213 MET A N 1
ATOM 1473 C CA . MET A 1 213 ? -56.182 4.454 4.910 1.00 70.81 213 MET A CA 1
ATOM 1474 C C . MET A 1 213 ? -57.669 4.146 5.132 1.00 70.81 213 MET A C 1
ATOM 1476 O O . MET A 1 213 ? -57.994 3.053 5.581 1.00 70.81 213 MET A O 1
ATOM 1480 N N . LEU A 1 214 ? -58.568 5.087 4.830 1.00 73.69 214 LEU A N 1
ATOM 1481 C CA . LEU A 1 214 ? -60.019 4.885 4.935 1.00 73.69 214 LEU A CA 1
ATOM 1482 C C . LEU A 1 214 ? -60.580 3.983 3.826 1.00 73.69 214 LEU A C 1
ATOM 1484 O O . LEU A 1 214 ? -61.608 3.341 4.038 1.00 73.69 214 LEU A O 1
ATOM 1488 N N . ASP A 1 215 ? -59.930 3.955 2.661 1.00 69.69 215 ASP A N 1
ATOM 1489 C CA . ASP A 1 215 ? -60.302 3.105 1.521 1.00 69.69 215 ASP A CA 1
ATOM 1490 C C . ASP A 1 215 ? -59.718 1.685 1.658 1.00 69.69 215 ASP A C 1
ATOM 1492 O O . ASP A 1 215 ? -60.263 0.706 1.145 1.00 69.69 215 ASP A O 1
ATOM 1496 N N . THR A 1 216 ? -58.635 1.543 2.430 1.00 60.44 216 THR A N 1
ATOM 1497 C CA . THR A 1 216 ? -58.111 0.242 2.856 1.00 60.44 216 THR A CA 1
ATOM 1498 C C . THR A 1 216 ? -59.028 -0.353 3.934 1.00 60.44 216 THR A C 1
ATOM 1500 O O . THR A 1 216 ? -58.919 -0.028 5.115 1.00 60.44 216 THR A O 1
ATOM 1503 N N . THR A 1 217 ? -59.951 -1.247 3.565 1.00 49.47 217 THR A N 1
ATOM 1504 C CA . THR A 1 217 ? -60.713 -2.029 4.555 1.00 49.47 217 THR A CA 1
ATOM 1505 C C . THR A 1 217 ? -59.757 -2.771 5.486 1.00 49.47 217 THR A C 1
ATOM 1507 O O . THR A 1 217 ? -58.964 -3.590 5.024 1.00 49.47 217 THR A O 1
ATOM 1510 N N . SER A 1 218 ? -59.856 -2.509 6.792 1.00 54.34 218 SER A N 1
ATOM 1511 C CA . SER A 1 218 ? -59.136 -3.240 7.832 1.00 54.34 218 SER A CA 1
ATOM 1512 C C . SER A 1 2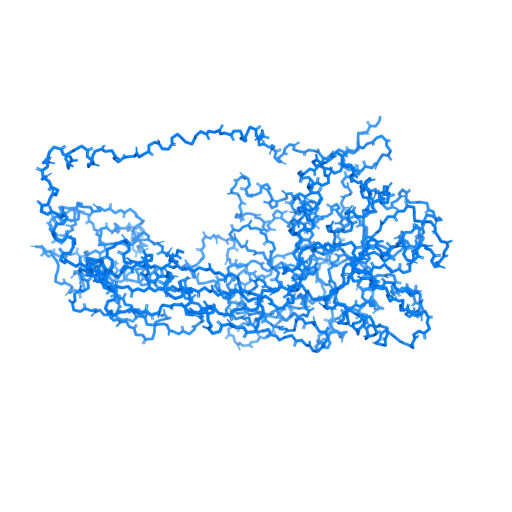18 ? -59.591 -4.700 7.852 1.00 54.34 218 SER A C 1
ATOM 1514 O O . SER A 1 218 ? -60.540 -5.070 8.543 1.00 54.34 218 SER A O 1
ATOM 1516 N N . SER A 1 219 ? -58.930 -5.556 7.088 1.00 44.34 219 SER A N 1
ATOM 1517 C CA . SER A 1 219 ? -58.935 -6.983 7.371 1.00 44.34 219 SER A CA 1
ATOM 1518 C C . SER A 1 219 ? -58.013 -7.200 8.567 1.00 44.34 219 SER A C 1
ATOM 1520 O O . SER A 1 219 ? -56.796 -7.277 8.407 1.00 44.34 219 SER A O 1
ATOM 1522 N N . GLU A 1 220 ? -58.595 -7.278 9.768 1.00 43.97 220 GLU A N 1
ATOM 1523 C CA . GLU A 1 220 ? -57.904 -7.705 10.998 1.00 43.97 220 GLU A CA 1
ATOM 1524 C C . GLU A 1 220 ? -57.164 -9.050 10.805 1.00 43.97 220 GLU A C 1
ATOM 1526 O O . GLU A 1 220 ? -56.170 -9.301 11.476 1.00 43.97 220 GLU A O 1
ATOM 1531 N N . GLU A 1 221 ? -57.554 -9.858 9.810 1.00 39.53 221 GLU A N 1
ATOM 1532 C CA . GLU A 1 221 ? -56.874 -11.102 9.415 1.00 39.53 221 GLU A CA 1
ATOM 1533 C C . GLU A 1 221 ? -55.481 -10.911 8.775 1.00 39.53 221 GLU A C 1
ATOM 1535 O O . GLU A 1 221 ? -54.691 -11.853 8.767 1.00 39.53 221 GLU A O 1
ATOM 1540 N N . VAL A 1 222 ? -55.133 -9.725 8.253 1.00 42.09 222 VAL A N 1
ATOM 1541 C CA . VAL A 1 222 ? -53.821 -9.504 7.598 1.00 42.09 222 VAL A CA 1
ATOM 1542 C C . VAL A 1 222 ? -52.725 -9.171 8.618 1.00 42.09 222 VAL A C 1
ATOM 1544 O O . VAL A 1 222 ? -51.577 -9.568 8.438 1.00 42.09 222 VAL A O 1
ATOM 1547 N N . LEU A 1 223 ? -53.077 -8.531 9.739 1.00 38.06 223 LEU A N 1
ATOM 1548 C CA . LEU A 1 223 ? -52.117 -8.192 10.797 1.00 38.06 223 LEU A CA 1
ATOM 1549 C C . LEU A 1 223 ? -51.659 -9.418 11.605 1.00 38.06 223 LEU A C 1
ATOM 1551 O O . LEU A 1 223 ? -50.499 -9.468 12.004 1.00 38.06 223 LEU A O 1
ATOM 1555 N N . GLU A 1 224 ? -52.514 -10.428 11.808 1.00 37.62 224 GLU A N 1
ATOM 1556 C CA . GLU A 1 224 ? -52.119 -11.671 12.500 1.00 37.62 224 GLU A CA 1
ATOM 1557 C C . GLU A 1 224 ? -51.218 -12.578 11.645 1.00 37.62 224 GLU A C 1
ATOM 1559 O O . GLU A 1 224 ? -50.373 -13.288 12.193 1.00 37.62 224 GLU A O 1
ATOM 1564 N N . HIS A 1 225 ? -51.340 -12.529 10.314 1.00 34.06 225 HIS A N 1
ATOM 1565 C CA . HIS A 1 225 ? -50.514 -13.341 9.415 1.00 34.06 225 HIS A CA 1
ATOM 1566 C C . HIS A 1 225 ? -49.145 -12.714 9.094 1.00 34.06 225 HIS A C 1
ATOM 1568 O O . HIS A 1 225 ? -48.189 -13.456 8.874 1.00 34.06 225 HIS A O 1
ATOM 1574 N N . GLU A 1 226 ? -49.008 -11.381 9.116 1.00 35.03 226 GLU A N 1
ATOM 1575 C CA . GLU A 1 226 ? -47.725 -10.704 8.847 1.00 35.03 226 GLU A CA 1
ATOM 1576 C C . GLU A 1 226 ? -46.790 -10.628 10.067 1.00 35.03 226 GLU A C 1
ATOM 1578 O O . GLU A 1 226 ? -45.574 -10.549 9.901 1.00 35.03 226 GLU A O 1
ATOM 1583 N N . LEU A 1 227 ? -47.318 -10.706 11.296 1.00 34.84 227 LEU A N 1
ATOM 1584 C CA . LEU A 1 227 ? -46.508 -10.697 12.527 1.00 34.84 227 LEU A CA 1
ATOM 1585 C C . LEU A 1 227 ? -45.787 -12.030 12.807 1.00 34.84 227 LEU A C 1
ATOM 1587 O O . LEU A 1 227 ? -44.922 -12.073 13.681 1.00 34.84 227 LEU A O 1
ATOM 1591 N N . HIS A 1 228 ? -46.115 -13.105 12.080 1.00 34.91 228 HIS A N 1
ATOM 1592 C CA . HIS A 1 228 ? -45.565 -14.447 12.311 1.00 34.91 228 HIS A CA 1
ATOM 1593 C C . HIS A 1 228 ? -44.619 -14.977 11.226 1.00 34.91 228 HIS A C 1
ATOM 1595 O O . HIS A 1 228 ? -44.022 -16.033 11.431 1.00 34.91 228 HIS A O 1
ATOM 1601 N N . GLU A 1 229 ? -44.380 -14.241 10.140 1.00 33.19 229 GLU A N 1
ATOM 1602 C CA . GLU A 1 229 ? -43.260 -14.529 9.232 1.00 33.19 229 GLU A CA 1
ATOM 1603 C C . GLU A 1 229 ? -42.035 -13.665 9.574 1.00 33.19 229 GLU A C 1
ATOM 1605 O O . GLU A 1 229 ? -41.437 -12.998 8.728 1.00 33.19 229 GLU A O 1
ATOM 1610 N N . GLU A 1 230 ? -41.600 -13.711 10.840 1.00 39.75 230 GLU A N 1
ATOM 1611 C CA . GLU A 1 230 ? -40.208 -13.407 11.187 1.00 39.75 230 GLU A CA 1
ATOM 1612 C C . GLU A 1 230 ? -39.322 -14.530 10.647 1.00 39.75 230 GLU A C 1
ATOM 1614 O O . GLU A 1 230 ? -38.973 -15.475 11.347 1.00 39.75 230 GLU A O 1
ATOM 1619 N N . THR A 1 231 ? -39.062 -14.464 9.347 1.00 32.34 231 THR A N 1
ATOM 1620 C CA . THR A 1 231 ? -37.837 -14.792 8.611 1.00 32.34 231 THR A CA 1
ATOM 1621 C C . THR A 1 231 ? -38.316 -14.958 7.177 1.00 32.34 231 THR A C 1
ATOM 1623 O O . THR A 1 231 ? -38.817 -16.015 6.799 1.00 32.34 231 THR A O 1
ATOM 1626 N N . LYS A 1 232 ? -38.154 -13.924 6.342 1.00 32.50 232 LYS A N 1
ATOM 1627 C CA . LYS A 1 232 ? -38.048 -14.191 4.908 1.00 32.50 232 LYS A CA 1
ATOM 1628 C C . LYS A 1 232 ? -36.876 -15.154 4.774 1.00 32.50 232 LYS A C 1
ATOM 1630 O O . LYS A 1 232 ? -35.730 -14.726 4.908 1.00 32.50 232 LYS A O 1
ATOM 1635 N N . ASN A 1 233 ? -37.153 -16.436 4.545 1.00 32.03 233 ASN A N 1
ATOM 1636 C CA . ASN A 1 233 ? -36.185 -17.294 3.891 1.00 32.03 233 ASN A CA 1
ATOM 1637 C C . ASN A 1 233 ? -35.991 -16.663 2.518 1.00 32.03 233 ASN A C 1
ATOM 1639 O O . ASN A 1 233 ? -36.730 -16.914 1.571 1.00 32.03 233 ASN A O 1
ATOM 1643 N N . HIS A 1 234 ? -35.018 -15.760 2.442 1.00 33.88 234 HIS A N 1
ATOM 1644 C CA . HIS A 1 234 ? -34.272 -15.623 1.221 1.00 33.88 234 HIS A CA 1
ATOM 1645 C C . HIS A 1 234 ? -33.631 -16.992 1.013 1.00 33.88 234 HIS A C 1
ATOM 1647 O O . HIS A 1 234 ? -32.530 -17.249 1.498 1.00 33.88 234 HIS A O 1
ATOM 1653 N N . ASP A 1 235 ? -34.337 -17.866 0.297 1.00 36.16 235 ASP A N 1
ATOM 1654 C CA . ASP A 1 235 ? -33.655 -18.733 -0.642 1.00 36.16 235 ASP A CA 1
ATOM 1655 C C . ASP A 1 235 ? -32.945 -17.754 -1.577 1.00 36.16 235 ASP A C 1
ATOM 1657 O O . ASP A 1 235 ? -33.509 -17.200 -2.522 1.00 36.16 235 ASP A O 1
ATOM 1661 N N . ILE A 1 236 ? -31.715 -17.408 -1.196 1.00 36.97 236 ILE A N 1
ATOM 1662 C CA . ILE A 1 236 ? -30.728 -17.002 -2.168 1.00 36.97 236 ILE A CA 1
ATOM 1663 C C . ILE A 1 236 ? -30.689 -18.223 -3.069 1.00 36.97 236 ILE A C 1
ATOM 1665 O O . ILE A 1 236 ? -30.153 -19.259 -2.675 1.00 36.97 236 ILE A O 1
ATOM 1669 N N . ASP A 1 237 ? -31.356 -18.131 -4.219 1.00 32.62 237 ASP A N 1
ATOM 1670 C CA . ASP A 1 237 ? -30.986 -18.943 -5.359 1.00 32.62 237 ASP A CA 1
ATOM 1671 C C . ASP A 1 237 ? -29.475 -18.775 -5.442 1.00 32.62 237 ASP A C 1
ATOM 1673 O O . ASP A 1 237 ? -28.977 -17.693 -5.770 1.00 32.62 237 ASP A O 1
ATOM 1677 N N . ASP A 1 238 ? -28.768 -19.820 -5.019 1.00 35.78 238 ASP A N 1
ATOM 1678 C CA . ASP A 1 238 ? -27.334 -19.995 -5.155 1.00 35.78 238 ASP A CA 1
ATOM 1679 C C . ASP A 1 238 ? -27.097 -20.148 -6.659 1.00 35.78 238 ASP A C 1
ATOM 1681 O O . ASP A 1 238 ? -26.898 -21.229 -7.215 1.00 35.78 238 ASP A O 1
ATOM 1685 N N . ALA A 1 239 ? -27.319 -19.042 -7.364 1.00 33.69 239 ALA A N 1
ATOM 1686 C CA . ALA A 1 239 ? -27.207 -18.901 -8.789 1.00 33.69 239 ALA A CA 1
ATOM 1687 C C . ALA A 1 239 ? -25.715 -18.810 -9.077 1.00 33.69 239 ALA A C 1
ATOM 1689 O O . ALA A 1 239 ? -25.183 -17.743 -9.361 1.00 33.69 239 ALA A O 1
ATOM 1690 N N . GLY A 1 240 ? -25.068 -19.968 -8.961 1.00 35.25 240 GLY A N 1
ATOM 1691 C CA . GLY A 1 240 ? -23.766 -20.265 -9.521 1.00 35.25 240 GLY A CA 1
ATOM 1692 C C . GLY A 1 240 ? -22.652 -19.352 -9.040 1.00 35.25 240 GLY A C 1
ATOM 1693 O O . GLY A 1 240 ? -22.103 -18.608 -9.844 1.00 35.25 240 GLY A O 1
ATOM 1694 N N . ASP A 1 241 ? -22.238 -19.511 -7.787 1.00 35.31 241 ASP A N 1
ATOM 1695 C CA . ASP A 1 241 ? -20.813 -19.407 -7.479 1.00 35.31 241 ASP A CA 1
ATOM 1696 C C . ASP A 1 241 ? -20.369 -20.696 -6.787 1.00 35.31 241 ASP A C 1
ATOM 1698 O O . ASP A 1 241 ? -19.994 -20.749 -5.619 1.00 35.31 241 ASP A O 1
ATOM 1702 N N . ASP A 1 242 ? -20.419 -21.781 -7.564 1.00 35.03 242 ASP A N 1
ATOM 1703 C CA . ASP A 1 242 ? -19.771 -23.063 -7.269 1.00 35.03 242 ASP A CA 1
ATOM 1704 C C . ASP A 1 242 ? -18.234 -22.916 -7.411 1.00 35.03 242 ASP A C 1
ATOM 1706 O O . ASP A 1 242 ? -17.526 -23.800 -7.908 1.00 35.03 242 ASP A O 1
ATOM 1710 N N . ASP A 1 243 ? -17.703 -21.759 -7.001 1.00 44.34 243 ASP A N 1
ATOM 1711 C CA . ASP A 1 243 ? -16.290 -21.501 -6.823 1.00 44.34 243 ASP A CA 1
ATOM 1712 C C . ASP A 1 243 ? -15.884 -22.366 -5.637 1.00 44.34 243 ASP A C 1
ATOM 1714 O O . ASP A 1 243 ? -16.058 -22.021 -4.464 1.00 44.34 243 ASP A O 1
ATOM 1718 N N . LYS A 1 244 ? -15.409 -23.576 -5.944 1.00 53.31 244 LYS A N 1
ATOM 1719 C CA . LYS A 1 244 ? -14.776 -24.465 -4.971 1.00 53.31 244 LYS A CA 1
ATOM 1720 C C . LYS A 1 244 ? -13.734 -23.646 -4.223 1.00 53.31 244 LYS A C 1
ATOM 1722 O O . LYS A 1 244 ? -12.624 -23.477 -4.726 1.00 53.31 244 LYS A O 1
ATOM 1727 N N . LYS A 1 245 ? -14.095 -23.141 -3.038 1.00 68.56 245 LYS A N 1
ATOM 1728 C CA . LYS A 1 245 ? -13.230 -22.290 -2.220 1.00 68.56 245 LYS A CA 1
ATOM 1729 C C . LYS A 1 245 ? -11.882 -22.979 -2.090 1.00 68.56 245 LYS A C 1
ATOM 1731 O O . LYS A 1 245 ? -11.772 -24.032 -1.461 1.00 68.56 245 LYS A O 1
ATOM 1736 N N . ILE A 1 246 ? -10.875 -22.405 -2.741 1.00 84.56 246 ILE A N 1
ATOM 1737 C CA . ILE A 1 246 ? -9.524 -22.949 -2.741 1.00 84.56 246 ILE A CA 1
ATOM 1738 C C . ILE A 1 246 ? -9.027 -22.899 -1.299 1.00 84.56 246 ILE A C 1
ATOM 1740 O O . ILE A 1 246 ? -9.018 -21.844 -0.660 1.00 84.56 246 ILE A O 1
ATOM 1744 N N . ASP A 1 247 ? -8.613 -24.048 -0.775 1.00 88.94 247 ASP A N 1
ATOM 1745 C CA . ASP A 1 247 ? -7.942 -24.106 0.515 1.00 88.94 247 ASP A CA 1
ATOM 1746 C C . ASP A 1 247 ? -6.539 -23.499 0.377 1.00 88.94 247 ASP A C 1
ATOM 1748 O O . ASP A 1 247 ? -5.601 -24.108 -0.153 1.00 88.94 247 ASP A O 1
ATOM 1752 N N . LEU A 1 248 ? -6.382 -22.270 0.873 1.00 91.75 248 LEU A N 1
ATOM 1753 C CA . LEU A 1 248 ? -5.136 -21.514 0.748 1.00 91.75 248 LEU A CA 1
ATOM 1754 C C . LEU A 1 248 ? -3.998 -22.151 1.563 1.00 91.75 248 LEU A C 1
ATOM 1756 O O . LEU A 1 248 ? -2.812 -21.883 1.314 1.00 91.75 248 LEU A O 1
ATOM 1760 N N . SER A 1 249 ? -4.329 -23.024 2.523 1.00 86.25 249 SER A N 1
ATOM 1761 C CA . SER A 1 249 ? -3.344 -23.745 3.327 1.00 86.25 249 SER A CA 1
ATOM 1762 C C . SER A 1 249 ? -2.613 -24.829 2.530 1.00 86.25 249 SER A C 1
ATOM 1764 O O . SER A 1 249 ? -1.427 -25.056 2.773 1.00 86.25 249 SER A O 1
ATOM 1766 N N . THR A 1 250 ? -3.273 -25.424 1.533 1.00 91.38 250 THR A N 1
ATOM 1767 C CA . THR A 1 250 ? -2.721 -26.488 0.680 1.00 91.38 250 THR A CA 1
ATOM 1768 C C . THR A 1 250 ? -2.381 -26.023 -0.735 1.00 91.38 250 THR A C 1
ATOM 1770 O O . THR A 1 250 ? -1.714 -26.758 -1.467 1.00 91.38 250 THR A O 1
ATOM 1773 N N . TYR A 1 251 ? -2.761 -24.793 -1.100 1.00 95.00 251 TYR A N 1
ATOM 1774 C CA . TYR A 1 251 ? -2.446 -24.183 -2.391 1.00 95.00 251 TYR A CA 1
ATOM 1775 C C . TYR A 1 251 ? -0.947 -24.254 -2.741 1.00 95.00 251 TYR A C 1
ATOM 1777 O O . TYR A 1 251 ? -0.073 -23.982 -1.902 1.00 95.00 251 TYR A O 1
ATOM 1785 N N . LYS A 1 252 ? -0.666 -24.597 -4.004 1.00 95.81 252 LYS A N 1
ATOM 1786 C CA . LYS A 1 252 ? 0.673 -24.625 -4.600 1.00 95.81 252 LYS A CA 1
ATOM 1787 C C . LYS A 1 252 ? 0.655 -23.892 -5.947 1.00 95.81 252 LYS A C 1
ATOM 1789 O O . LYS A 1 252 ? -0.209 -24.206 -6.764 1.00 95.81 252 LYS A O 1
ATOM 1794 N N . PRO A 1 253 ? 1.606 -22.976 -6.194 1.00 96.69 253 PRO A N 1
ATOM 1795 C CA . PRO A 1 253 ? 1.732 -22.300 -7.479 1.00 96.69 253 PRO A CA 1
ATOM 1796 C C . PRO A 1 253 ? 2.174 -23.271 -8.579 1.00 96.69 253 PRO A C 1
ATOM 1798 O O . PRO A 1 253 ? 2.785 -24.311 -8.312 1.00 96.69 253 PRO A O 1
ATOM 1801 N N . THR A 1 254 ? 1.883 -22.918 -9.830 1.00 97.12 254 THR A N 1
ATOM 1802 C CA . THR A 1 254 ? 2.215 -23.753 -10.992 1.00 97.12 254 THR A CA 1
ATOM 1803 C C . THR A 1 254 ? 3.574 -23.364 -11.564 1.00 97.12 254 THR A C 1
ATOM 1805 O O . THR A 1 254 ? 3.745 -22.256 -12.064 1.00 97.12 254 THR A O 1
ATOM 1808 N N . ILE A 1 255 ? 4.535 -24.291 -11.542 1.00 97.62 255 ILE A N 1
ATOM 1809 C CA . ILE A 1 255 ? 5.835 -24.130 -12.208 1.00 97.62 255 ILE A CA 1
ATOM 1810 C C . ILE A 1 255 ? 5.857 -25.004 -13.463 1.00 97.62 255 ILE A C 1
ATOM 1812 O O . ILE A 1 255 ? 5.669 -26.220 -13.375 1.00 97.62 255 ILE A O 1
ATOM 1816 N N . ASN A 1 256 ? 6.067 -24.400 -14.632 1.00 95.25 256 ASN A N 1
ATOM 1817 C CA . ASN A 1 256 ? 6.097 -25.128 -15.900 1.00 95.25 256 ASN A CA 1
ATOM 1818 C C . ASN A 1 256 ? 7.446 -25.846 -16.130 1.00 95.25 256 ASN A C 1
ATOM 1820 O O . ASN A 1 256 ? 8.408 -25.694 -15.373 1.00 95.25 256 ASN A O 1
ATOM 1824 N N . SER A 1 257 ? 7.541 -26.624 -17.212 1.00 92.44 257 SER A N 1
ATOM 1825 C CA . SER A 1 257 ? 8.753 -27.380 -17.566 1.00 92.44 257 SER A CA 1
ATOM 1826 C C . SER A 1 257 ? 9.982 -26.510 -17.850 1.00 92.44 257 SER A C 1
ATOM 1828 O O . SER A 1 257 ? 11.105 -27.000 -17.748 1.00 92.44 257 SER A O 1
ATOM 1830 N N . ASN A 1 258 ? 9.784 -25.234 -18.185 1.00 91.00 258 ASN A N 1
ATOM 1831 C CA . ASN A 1 258 ? 10.862 -24.274 -18.417 1.00 91.00 258 ASN A CA 1
ATOM 1832 C C . ASN A 1 258 ? 11.378 -23.653 -17.109 1.00 91.00 258 ASN A C 1
ATOM 1834 O O . ASN A 1 258 ? 12.334 -22.886 -17.140 1.00 91.00 258 ASN A O 1
ATOM 1838 N N . GLY A 1 259 ? 10.776 -23.986 -15.960 1.00 93.56 259 GLY A N 1
ATOM 1839 C CA . GLY A 1 259 ? 11.100 -23.362 -14.680 1.00 93.56 259 GLY A CA 1
ATOM 1840 C C . GLY A 1 259 ? 10.479 -21.976 -14.505 1.00 93.56 259 GLY A C 1
ATOM 1841 O O . GLY A 1 259 ? 10.954 -21.213 -13.673 1.00 93.56 259 GLY A O 1
ATOM 1842 N N . GLU A 1 260 ? 9.434 -21.647 -15.263 1.00 97.19 260 GLU A N 1
ATOM 1843 C CA . GLU A 1 260 ? 8.692 -20.395 -15.113 1.00 97.19 260 GLU A CA 1
ATOM 1844 C C . GLU A 1 260 ? 7.481 -20.622 -14.203 1.00 97.19 260 GLU A C 1
ATOM 1846 O O . GLU A 1 260 ? 6.784 -21.637 -14.307 1.00 97.19 260 GLU A O 1
ATOM 1851 N N . TRP A 1 261 ? 7.212 -19.663 -13.326 1.00 98.38 261 TRP A N 1
ATOM 1852 C CA . TRP A 1 261 ? 6.000 -19.615 -12.523 1.00 98.38 261 TRP A CA 1
ATOM 1853 C C . TRP A 1 261 ? 4.854 -19.045 -13.360 1.00 98.38 261 TRP A C 1
ATOM 1855 O O . TRP A 1 261 ? 4.868 -17.874 -13.734 1.00 98.38 261 TRP A O 1
ATOM 1865 N N . VAL A 1 262 ? 3.875 -19.894 -13.668 1.00 98.44 262 VAL A N 1
ATOM 1866 C CA . VAL A 1 262 ? 2.651 -19.534 -14.391 1.00 98.44 262 VAL A CA 1
ATOM 1867 C C . VAL A 1 262 ? 1.603 -19.105 -13.370 1.00 98.44 262 VAL A C 1
ATOM 1869 O O . VAL A 1 262 ? 1.221 -19.905 -12.513 1.00 98.44 262 VAL A O 1
ATOM 1872 N N . LEU A 1 263 ? 1.168 -17.848 -13.453 1.00 98.44 263 LEU A N 1
ATOM 1873 C CA . LEU A 1 263 ? 0.288 -17.250 -12.450 1.00 98.44 263 LEU A CA 1
ATOM 1874 C C . LEU A 1 263 ? -1.163 -17.711 -12.614 1.00 98.44 263 LEU A C 1
ATOM 1876 O O . LEU A 1 263 ? -1.695 -17.741 -13.723 1.00 98.44 263 LEU A O 1
ATOM 1880 N N . THR A 1 264 ? -1.808 -18.012 -11.489 1.00 98.00 264 THR A N 1
ATOM 1881 C CA . THR A 1 264 ? -3.260 -18.235 -11.381 1.00 98.00 264 THR A CA 1
ATOM 1882 C C . THR A 1 264 ? -3.957 -17.030 -10.742 1.00 98.00 264 THR A C 1
ATOM 1884 O O . THR A 1 264 ? -3.296 -16.177 -10.152 1.00 98.00 264 THR A O 1
ATOM 1887 N N . GLU A 1 265 ? -5.294 -16.974 -10.761 1.00 96.56 265 GLU A N 1
ATOM 1888 C CA . GLU A 1 265 ? -6.050 -15.923 -10.054 1.00 96.56 265 GLU A CA 1
ATOM 1889 C C . GLU A 1 265 ? -5.720 -15.856 -8.552 1.00 96.56 265 GLU A C 1
ATOM 1891 O O . GLU A 1 265 ? -5.631 -14.770 -7.977 1.00 96.56 265 GLU A O 1
ATOM 1896 N N . THR A 1 266 ? -5.452 -17.005 -7.919 1.00 97.69 266 THR A N 1
ATOM 1897 C CA . THR A 1 266 ? -5.013 -17.060 -6.517 1.00 97.69 266 THR A CA 1
ATOM 1898 C C . THR A 1 266 ? -3.641 -16.414 -6.328 1.00 97.69 266 THR A C 1
ATOM 1900 O O . THR A 1 266 ? -3.451 -15.646 -5.384 1.00 97.69 266 THR A O 1
ATOM 1903 N N . ASP A 1 267 ? -2.696 -16.667 -7.241 1.00 98.50 267 ASP A N 1
ATOM 1904 C CA . ASP A 1 267 ? -1.389 -16.001 -7.213 1.00 98.50 267 ASP A CA 1
ATOM 1905 C C . ASP A 1 267 ? -1.539 -14.488 -7.374 1.00 98.50 267 ASP A C 1
ATOM 1907 O O . ASP A 1 267 ? -0.888 -13.735 -6.651 1.00 98.50 267 ASP A O 1
ATOM 1911 N N . LEU A 1 268 ? -2.420 -14.043 -8.278 1.00 98.06 268 LEU A N 1
ATOM 1912 C CA . LEU A 1 268 ? -2.679 -12.621 -8.497 1.00 98.06 268 LEU A CA 1
ATOM 1913 C C . LEU A 1 268 ? -3.215 -11.941 -7.236 1.00 98.06 268 LEU A C 1
ATOM 1915 O O . LEU A 1 268 ? -2.761 -10.845 -6.917 1.00 98.06 268 LEU A O 1
ATOM 1919 N N . LYS A 1 269 ? -4.126 -12.584 -6.490 1.00 97.56 269 LYS A N 1
ATOM 1920 C CA . LYS A 1 269 ? -4.642 -12.018 -5.233 1.00 97.56 269 LYS A CA 1
ATOM 1921 C C . LYS A 1 269 ? -3.552 -11.911 -4.165 1.00 97.56 269 LYS A C 1
ATOM 1923 O O . LYS A 1 269 ? -3.497 -10.924 -3.439 1.00 97.56 269 LYS A O 1
ATOM 1928 N N . PHE A 1 270 ? -2.649 -12.887 -4.075 1.00 98.50 270 PHE A N 1
ATOM 1929 C CA . PHE A 1 270 ? -1.522 -12.791 -3.141 1.00 98.50 270 PHE A CA 1
ATOM 1930 C C . PHE A 1 270 ? -0.529 -11.703 -3.555 1.00 98.50 270 PHE A C 1
ATOM 1932 O O . PHE A 1 270 ? -0.040 -10.955 -2.711 1.00 98.50 270 PHE A O 1
ATOM 1939 N N . LEU A 1 271 ? -0.236 -11.587 -4.849 1.00 98.69 271 LEU A N 1
ATOM 1940 C CA . LEU A 1 271 ? 0.636 -10.538 -5.367 1.00 98.69 271 LEU A CA 1
ATOM 1941 C C . LEU A 1 271 ? 0.036 -9.146 -5.157 1.00 98.69 271 LEU A C 1
ATOM 1943 O O . LEU A 1 271 ? 0.774 -8.238 -4.795 1.00 98.69 271 LEU A O 1
ATOM 1947 N N . GLU A 1 272 ? -1.276 -8.988 -5.316 1.00 97.94 272 GLU A N 1
ATOM 1948 C CA . GLU A 1 272 ? -2.001 -7.739 -5.064 1.00 97.94 272 GLU A CA 1
ATOM 1949 C C . GLU A 1 272 ? -1.805 -7.244 -3.625 1.00 97.94 272 GLU A C 1
ATOM 1951 O O . GLU A 1 272 ? -1.243 -6.165 -3.426 1.00 97.94 272 GLU A O 1
ATOM 1956 N N . ILE A 1 273 ? -2.138 -8.070 -2.628 1.00 98.19 273 ILE A N 1
ATOM 1957 C CA . ILE A 1 273 ? -1.956 -7.724 -1.208 1.00 98.19 273 ILE A CA 1
ATOM 1958 C C . ILE A 1 273 ? -0.472 -7.487 -0.881 1.00 98.19 273 ILE A C 1
ATOM 1960 O O . ILE A 1 273 ? -0.097 -6.524 -0.209 1.00 98.19 273 ILE A O 1
ATOM 1964 N N . GLY A 1 274 ? 0.392 -8.387 -1.353 1.00 98.38 274 GLY A N 1
ATOM 1965 C CA . GLY A 1 274 ? 1.818 -8.375 -1.058 1.00 98.38 274 GLY A CA 1
ATOM 1966 C C . GLY A 1 274 ? 2.556 -7.166 -1.612 1.00 98.38 274 GLY A C 1
ATOM 1967 O O . GLY A 1 274 ? 3.333 -6.536 -0.894 1.00 98.38 274 GLY A O 1
ATOM 1968 N N . CYS A 1 275 ? 2.299 -6.817 -2.874 1.00 98.38 275 CYS A N 1
ATOM 1969 C CA . CYS A 1 275 ? 2.869 -5.621 -3.486 1.00 98.38 275 CYS A CA 1
ATOM 1970 C C . CYS A 1 275 ? 2.409 -4.377 -2.726 1.00 98.38 275 CYS A C 1
ATOM 1972 O O . CYS A 1 275 ? 3.205 -3.455 -2.549 1.00 98.38 275 CYS A O 1
ATOM 1974 N N . TYR A 1 276 ? 1.174 -4.354 -2.206 1.00 97.25 276 TYR A N 1
ATOM 1975 C CA . TYR A 1 276 ? 0.713 -3.195 -1.451 1.00 97.25 276 TYR A CA 1
ATOM 1976 C C . TYR A 1 276 ? 1.465 -2.999 -0.131 1.00 97.25 276 TYR A C 1
ATOM 1978 O O . TYR A 1 276 ? 1.895 -1.886 0.171 1.00 97.25 276 TYR A O 1
ATOM 1986 N N . LEU A 1 277 ? 1.716 -4.087 0.608 1.00 97.75 277 LEU A N 1
ATOM 1987 C CA . LEU A 1 277 ? 2.556 -4.065 1.815 1.00 97.75 277 LEU A CA 1
ATOM 1988 C C . LEU A 1 277 ? 3.965 -3.536 1.505 1.00 97.75 277 LEU A C 1
ATOM 1990 O O . LEU A 1 277 ? 4.477 -2.661 2.204 1.00 97.75 277 LEU A O 1
ATOM 1994 N N . LEU A 1 278 ? 4.574 -4.013 0.414 1.00 98.12 278 LEU A N 1
ATOM 1995 C CA . LEU A 1 278 ? 5.902 -3.569 -0.028 1.00 98.12 278 LEU A CA 1
ATOM 1996 C C . LEU A 1 278 ? 5.909 -2.139 -0.601 1.00 98.12 278 LEU A C 1
ATOM 1998 O O . LEU A 1 278 ? 6.974 -1.533 -0.725 1.00 98.12 278 LEU A O 1
ATOM 2002 N N . GLY A 1 279 ? 4.736 -1.567 -0.884 1.00 96.12 279 GLY A N 1
ATOM 2003 C CA . GLY A 1 279 ? 4.566 -0.182 -1.324 1.00 96.12 279 GLY A CA 1
ATOM 2004 C C . GLY A 1 279 ? 4.902 0.851 -0.252 1.00 96.12 279 GLY A C 1
ATOM 2005 O O . GLY A 1 279 ? 5.097 2.015 -0.580 1.00 96.12 279 GLY A O 1
ATOM 2006 N N . CYS A 1 280 ? 5.023 0.459 1.023 1.00 96.56 280 CYS A N 1
ATOM 2007 C CA . CYS A 1 280 ? 5.417 1.368 2.108 1.00 96.56 280 CYS A CA 1
ATOM 2008 C C . CYS A 1 280 ? 4.543 2.636 2.179 1.00 96.56 280 CYS A C 1
ATOM 2010 O O . CYS A 1 280 ? 5.048 3.735 2.396 1.00 96.56 280 CYS A O 1
ATOM 2012 N N . GLY A 1 281 ? 3.234 2.491 1.956 1.00 91.19 281 GLY A N 1
ATOM 2013 C CA . GLY A 1 281 ? 2.272 3.596 1.886 1.00 91.19 281 GLY A CA 1
ATOM 2014 C C . GLY A 1 281 ? 2.085 4.205 0.488 1.00 91.19 281 GLY A C 1
ATOM 2015 O O . GLY A 1 281 ? 1.092 4.897 0.283 1.00 91.19 281 GLY A O 1
ATOM 2016 N N . GLY A 1 282 ? 2.967 3.915 -0.472 1.00 89.19 282 GLY A N 1
ATOM 2017 C CA . GLY A 1 282 ? 2.897 4.415 -1.847 1.00 89.19 282 GLY A CA 1
ATOM 2018 C C . GLY A 1 282 ? 2.823 3.316 -2.912 1.00 89.19 282 GLY A C 1
ATOM 2019 O O . GLY A 1 282 ? 2.199 2.276 -2.697 1.00 89.19 282 GLY A O 1
ATOM 2020 N N . GLY A 1 283 ? 3.373 3.581 -4.103 1.00 84.38 283 GLY A N 1
ATOM 2021 C CA . GLY A 1 283 ? 3.285 2.694 -5.283 1.00 84.38 283 GLY A CA 1
ATOM 2022 C C . GLY A 1 283 ? 1.897 2.597 -5.950 1.00 84.38 283 GLY A C 1
ATOM 2023 O O . GLY A 1 283 ? 1.727 1.912 -6.956 1.00 84.38 283 GLY A O 1
ATOM 2024 N N . GLY A 1 284 ? 0.884 3.294 -5.417 1.00 85.69 284 GLY A N 1
ATOM 2025 C CA . GLY A 1 284 ? -0.497 3.291 -5.919 1.00 85.69 284 GLY A CA 1
ATOM 2026 C C . GLY A 1 284 ? -1.301 2.037 -5.544 1.00 85.69 284 GLY A C 1
ATOM 2027 O O . GLY A 1 284 ? -0.738 0.997 -5.213 1.00 85.69 284 GLY A O 1
ATOM 2028 N N . SER A 1 285 ? -2.635 2.131 -5.593 1.00 89.75 285 SER A N 1
ATOM 2029 C CA . SER A 1 285 ? -3.515 0.996 -5.275 1.00 89.75 285 SER A CA 1
ATOM 2030 C C . SER A 1 285 ? -3.383 -0.120 -6.325 1.00 89.75 285 SER A C 1
ATOM 2032 O O . SER A 1 285 ? -3.595 0.139 -7.515 1.00 89.75 285 SER A O 1
ATOM 2034 N N . PRO A 1 286 ? -3.080 -1.368 -5.924 1.00 93.31 286 PRO A N 1
ATOM 2035 C CA . PRO A 1 286 ? -2.912 -2.480 -6.858 1.00 93.31 286 PRO A CA 1
ATOM 2036 C C . PRO A 1 286 ? -4.231 -3.051 -7.392 1.00 93.31 286 PRO A C 1
ATOM 2038 O O . PRO A 1 286 ? -4.206 -3.896 -8.287 1.00 93.31 286 PRO A O 1
ATOM 2041 N N . TYR A 1 287 ? -5.381 -2.589 -6.895 1.00 91.69 287 TYR A N 1
ATOM 2042 C CA . TYR A 1 287 ? -6.683 -3.171 -7.214 1.00 91.69 287 TYR A CA 1
ATOM 2043 C C . TYR A 1 287 ? -7.017 -3.125 -8.713 1.00 91.69 287 TYR A C 1
ATOM 2045 O O . TYR A 1 287 ? -7.383 -4.139 -9.306 1.00 91.69 287 TYR A O 1
ATOM 2053 N N . ALA A 1 288 ? -6.840 -1.971 -9.362 1.00 90.94 288 ALA A N 1
ATOM 2054 C CA . ALA A 1 288 ? -7.120 -1.823 -10.791 1.00 90.94 288 ALA A CA 1
ATOM 2055 C C . ALA A 1 288 ? -6.242 -2.731 -11.685 1.00 90.94 288 ALA A C 1
ATOM 2057 O O . ALA A 1 288 ? -6.803 -3.466 -12.505 1.00 90.94 288 ALA A O 1
ATOM 2058 N N . PRO A 1 289 ? -4.896 -2.756 -11.553 1.00 92.81 289 PRO A N 1
ATOM 2059 C CA . PRO A 1 289 ? -4.078 -3.682 -12.338 1.00 92.81 289 PRO A CA 1
ATOM 2060 C C . P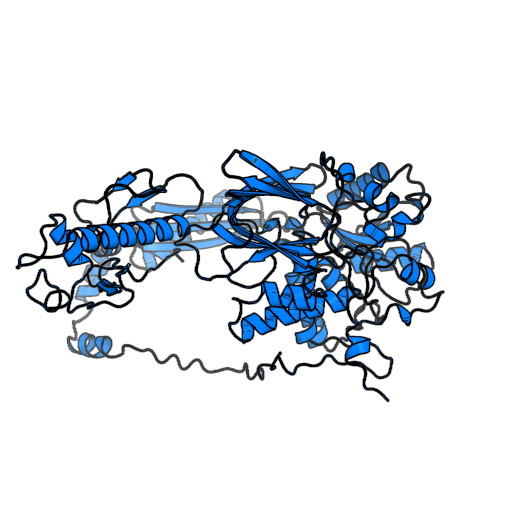RO A 1 289 ? -4.316 -5.157 -11.973 1.00 92.81 289 PRO A C 1
ATOM 2062 O O . PRO A 1 289 ? -4.220 -6.010 -12.854 1.00 92.81 289 PRO A O 1
ATOM 2065 N N . TYR A 1 290 ? -4.694 -5.474 -10.729 1.00 95.44 290 TYR A N 1
ATOM 2066 C CA . TYR A 1 290 ? -5.138 -6.820 -10.352 1.00 95.44 290 TYR A CA 1
ATOM 2067 C C . TYR A 1 290 ? -6.377 -7.256 -11.145 1.00 95.44 290 TYR A C 1
ATOM 2069 O O . TYR A 1 290 ? -6.368 -8.336 -11.738 1.00 95.44 290 TYR A O 1
ATOM 2077 N N . LEU A 1 291 ? -7.410 -6.408 -11.225 1.00 94.75 291 LEU A N 1
ATOM 2078 C CA . LEU A 1 291 ? -8.607 -6.697 -12.022 1.00 94.75 291 LEU A CA 1
ATOM 2079 C C . LEU A 1 291 ? -8.272 -6.893 -13.504 1.00 94.75 291 LEU A C 1
ATOM 2081 O O . LEU A 1 291 ? -8.807 -7.806 -14.131 1.00 94.75 291 LEU A O 1
ATOM 2085 N N . HIS A 1 292 ? -7.361 -6.083 -14.052 1.00 94.06 292 HIS A N 1
ATOM 2086 C CA . HIS A 1 292 ? -6.906 -6.240 -15.432 1.00 94.06 292 HIS A CA 1
ATOM 2087 C C . HIS A 1 292 ? -6.241 -7.607 -15.649 1.00 94.06 292 HIS A C 1
ATOM 2089 O O . HIS A 1 292 ? -6.620 -8.336 -16.560 1.00 94.06 292 HIS A O 1
ATOM 2095 N N . MET A 1 293 ? -5.297 -8.007 -14.797 1.00 95.31 293 MET A N 1
ATOM 2096 C CA . MET A 1 293 ? -4.661 -9.321 -14.937 1.00 95.31 293 MET A CA 1
ATOM 2097 C C . MET A 1 293 ? -5.634 -10.480 -14.745 1.00 95.31 293 MET A C 1
ATOM 2099 O O . MET A 1 293 ? -5.532 -11.477 -15.454 1.00 95.31 293 MET A O 1
ATOM 2103 N N . ARG A 1 294 ? -6.589 -10.352 -13.819 1.00 96.06 294 ARG A N 1
ATOM 2104 C CA . ARG A 1 294 ? -7.636 -11.358 -13.633 1.00 96.06 294 ARG A CA 1
ATOM 2105 C C . ARG A 1 294 ? -8.460 -11.521 -14.910 1.00 96.06 294 ARG A C 1
ATOM 2107 O O . ARG A 1 294 ? -8.670 -12.643 -15.356 1.00 96.06 294 ARG A O 1
ATOM 2114 N N . GLN A 1 295 ? -8.831 -10.409 -15.548 1.00 95.94 295 GLN A N 1
ATOM 2115 C CA . GLN A 1 295 ? -9.510 -10.425 -16.843 1.00 95.94 295 GLN A CA 1
ATOM 2116 C C . GLN A 1 295 ? -8.660 -11.092 -17.938 1.00 95.94 295 GLN A C 1
ATOM 2118 O O . GLN A 1 295 ? -9.192 -11.888 -18.704 1.00 95.94 295 GLN A O 1
ATOM 2123 N N . LEU A 1 296 ? -7.346 -10.835 -17.986 1.00 96.69 296 LEU A N 1
ATOM 2124 C CA . LEU A 1 296 ? -6.445 -11.509 -18.931 1.00 96.69 296 LEU A CA 1
ATOM 2125 C C . LEU A 1 296 ? -6.446 -13.035 -18.737 1.00 96.69 296 LEU A C 1
ATOM 2127 O O . LEU A 1 296 ? -6.556 -13.770 -19.717 1.00 96.69 296 LEU A O 1
ATOM 2131 N N . LEU A 1 297 ? -6.377 -13.522 -17.492 1.00 97.31 297 LEU A N 1
ATOM 2132 C CA . LEU A 1 297 ? -6.436 -14.964 -17.217 1.00 97.31 297 LEU A CA 1
ATOM 2133 C C . LEU A 1 297 ? -7.781 -15.580 -17.643 1.00 97.31 297 LEU A C 1
ATOM 2135 O O . LEU A 1 297 ? -7.792 -16.654 -18.243 1.00 97.31 297 LEU A O 1
ATOM 2139 N N . LEU A 1 298 ? -8.900 -14.887 -17.395 1.00 96.38 298 LEU A N 1
ATOM 2140 C CA . LEU A 1 298 ? -10.238 -15.323 -17.824 1.00 96.38 298 LEU A CA 1
ATOM 2141 C C . LEU A 1 298 ? -10.379 -15.387 -19.354 1.00 96.38 298 LEU A C 1
ATOM 2143 O O . LEU A 1 298 ? -11.109 -16.227 -19.878 1.00 96.38 298 LEU A O 1
ATOM 2147 N N . GLU A 1 299 ? -9.656 -14.533 -20.077 1.00 97.56 299 GLU A N 1
ATOM 2148 C CA . GLU A 1 299 ? -9.587 -14.528 -21.544 1.00 97.56 299 GLU A CA 1
ATOM 2149 C C . GLU A 1 299 ? -8.637 -15.601 -22.113 1.00 97.56 299 GLU A C 1
ATOM 2151 O O . GLU A 1 299 ? -8.516 -15.739 -23.331 1.00 97.56 299 GLU A O 1
ATOM 2156 N N . GLY A 1 300 ? -8.002 -16.403 -21.251 1.00 97.31 300 GLY A N 1
ATOM 2157 C CA . GLY A 1 300 ? -7.093 -17.483 -21.639 1.00 97.31 300 GLY A CA 1
ATOM 2158 C C . GLY A 1 300 ? -5.650 -17.035 -21.867 1.00 97.31 300 GLY A C 1
ATOM 2159 O O . GLY A 1 300 ? -4.842 -17.813 -22.381 1.00 97.31 300 GLY A O 1
ATOM 2160 N N . GLU A 1 301 ? -5.309 -15.803 -21.488 1.00 98.44 301 GLU A N 1
ATOM 2161 C CA . GLU A 1 301 ? -3.942 -15.301 -21.560 1.00 98.44 301 GLU A CA 1
ATOM 2162 C C . GLU A 1 301 ? -3.086 -15.866 -20.419 1.00 98.44 301 GLU A C 1
ATOM 2164 O O . GLU A 1 301 ? -3.560 -16.188 -19.332 1.00 98.44 301 GLU A O 1
ATOM 2169 N N . SER A 1 302 ? -1.782 -15.975 -20.663 1.00 97.94 302 SER A N 1
ATOM 2170 C CA . SER A 1 302 ? -0.802 -16.484 -19.704 1.00 97.94 302 SER A CA 1
ATOM 2171 C C . SER A 1 302 ? 0.102 -15.370 -19.192 1.00 97.94 302 SER A C 1
ATOM 2173 O O . SER A 1 302 ? 0.570 -14.530 -19.963 1.00 97.94 302 SER A O 1
ATOM 2175 N N . ILE A 1 303 ? 0.392 -15.394 -17.891 1.00 98.56 303 ILE A N 1
ATOM 2176 C CA . ILE A 1 303 ? 1.314 -14.473 -17.218 1.00 98.56 303 ILE A CA 1
ATOM 2177 C C . ILE A 1 303 ? 2.385 -15.313 -16.524 1.00 98.56 303 ILE A C 1
ATOM 2179 O O . ILE A 1 303 ? 2.067 -16.301 -15.857 1.00 98.56 303 ILE A O 1
ATOM 2183 N N . LYS A 1 304 ? 3.659 -14.956 -16.722 1.00 98.50 304 LYS A N 1
ATOM 2184 C CA . LYS A 1 304 ? 4.805 -15.772 -16.299 1.00 98.50 304 LYS A CA 1
ATOM 2185 C C . LYS A 1 304 ? 5.836 -14.946 -15.541 1.00 98.50 304 LYS A C 1
ATOM 2187 O O . LYS A 1 304 ? 6.213 -13.866 -15.994 1.00 98.50 304 LYS A O 1
ATOM 2192 N N . ILE A 1 305 ? 6.342 -15.509 -14.449 1.00 98.75 305 ILE A N 1
ATOM 2193 C CA . ILE A 1 305 ? 7.491 -15.000 -13.698 1.00 98.75 305 ILE A CA 1
ATOM 2194 C C . ILE A 1 305 ? 8.654 -15.992 -13.822 1.00 98.75 305 ILE A C 1
ATOM 2196 O O . ILE A 1 305 ? 8.447 -17.205 -13.803 1.00 98.75 305 ILE A O 1
ATOM 2200 N N . MET A 1 306 ? 9.884 -15.498 -13.946 1.00 98.06 306 MET A N 1
ATOM 2201 C CA . MET A 1 306 ? 11.095 -16.323 -14.016 1.00 98.06 306 MET A CA 1
ATOM 2202 C C . MET A 1 306 ? 12.131 -15.928 -12.967 1.00 98.06 306 MET A C 1
ATOM 2204 O O . MET A 1 306 ? 12.111 -14.818 -12.446 1.00 98.06 306 MET A O 1
ATOM 2208 N N . ARG A 1 307 ? 13.104 -16.801 -12.712 1.00 97.00 307 ARG A N 1
ATOM 2209 C CA . ARG A 1 307 ? 14.183 -16.510 -11.764 1.00 97.00 307 ARG A CA 1
ATOM 2210 C C . ARG A 1 307 ? 15.202 -15.530 -12.321 1.00 97.00 307 ARG A C 1
ATOM 2212 O O . ARG A 1 307 ? 15.603 -15.625 -13.477 1.00 97.00 307 ARG A O 1
ATOM 2219 N N . ILE A 1 308 ? 15.722 -14.676 -11.446 1.00 96.06 308 ILE A N 1
ATOM 2220 C CA . ILE A 1 308 ? 16.843 -13.787 -11.766 1.00 96.06 308 ILE A CA 1
ATOM 2221 C C . ILE A 1 308 ? 18.125 -14.566 -12.116 1.00 96.06 308 ILE A C 1
ATOM 2223 O O . ILE A 1 308 ? 18.901 -14.130 -12.964 1.00 96.06 308 ILE A O 1
ATOM 2227 N N . GLU A 1 309 ? 18.346 -15.741 -11.511 1.00 95.25 309 GLU A N 1
ATOM 2228 C CA . GLU A 1 309 ? 19.529 -16.570 -11.784 1.00 95.25 309 GLU A CA 1
ATOM 2229 C C . GLU A 1 309 ? 19.503 -17.249 -13.163 1.00 95.25 309 GLU A C 1
ATOM 2231 O O . GLU A 1 309 ? 20.565 -17.593 -13.678 1.00 95.25 309 GLU A O 1
ATOM 2236 N N . ASP A 1 310 ? 18.323 -17.396 -13.776 1.00 95.75 310 ASP A N 1
ATOM 2237 C CA . ASP A 1 310 ? 18.150 -18.037 -15.087 1.00 95.75 310 ASP A CA 1
ATOM 2238 C C . ASP A 1 310 ? 18.316 -17.046 -16.261 1.00 95.75 310 ASP A C 1
ATOM 2240 O O . ASP A 1 310 ? 18.235 -17.434 -17.430 1.00 95.75 310 ASP A O 1
ATOM 2244 N N . LEU A 1 311 ? 18.552 -15.761 -15.969 1.00 96.62 311 LEU A N 1
ATOM 2245 C CA . LEU A 1 311 ? 18.824 -14.733 -16.974 1.00 96.62 311 LEU A CA 1
ATOM 2246 C C . LEU A 1 311 ? 20.135 -15.001 -17.710 1.00 96.62 311 LEU A C 1
ATOM 2248 O O . LEU A 1 311 ? 21.153 -15.313 -17.088 1.00 96.62 311 LEU A O 1
ATOM 2252 N N . LYS A 1 312 ? 20.156 -14.769 -19.023 1.00 97.75 312 LYS A N 1
ATOM 2253 C CA . LYS A 1 312 ? 21.412 -14.720 -19.792 1.00 97.75 312 LYS A CA 1
ATOM 2254 C C . LYS A 1 312 ? 22.015 -13.320 -19.755 1.00 97.75 312 LYS A C 1
ATOM 2256 O O . LYS A 1 312 ? 21.312 -12.334 -19.563 1.00 97.75 312 LYS A O 1
ATOM 2261 N N . ASP A 1 313 ? 23.329 -13.225 -19.927 1.00 98.19 313 ASP A N 1
ATOM 2262 C CA . ASP A 1 313 ? 24.070 -11.960 -19.813 1.00 98.19 313 ASP A CA 1
ATOM 2263 C C . ASP A 1 313 ? 23.597 -10.880 -20.790 1.00 98.19 313 ASP A C 1
ATOM 2265 O O . ASP A 1 313 ? 23.633 -9.701 -20.444 1.00 98.19 313 ASP A O 1
ATOM 2269 N N . ASP A 1 314 ? 23.171 -11.285 -21.985 1.00 97.56 314 ASP A N 1
ATOM 2270 C CA . ASP A 1 314 ? 22.804 -10.448 -23.129 1.00 97.56 314 ASP A CA 1
ATOM 2271 C C . ASP A 1 314 ? 21.291 -10.241 -23.294 1.00 97.56 314 ASP A C 1
ATOM 2273 O O . ASP A 1 314 ? 20.866 -9.467 -24.152 1.00 97.56 314 ASP A O 1
ATOM 2277 N N . GLU A 1 315 ? 20.465 -10.890 -22.468 1.00 97.69 315 GLU A N 1
ATOM 2278 C CA . GLU A 1 315 ? 19.019 -10.677 -22.484 1.00 97.69 315 GLU A CA 1
ATOM 2279 C C . GLU A 1 315 ? 18.689 -9.260 -22.011 1.00 97.69 315 GLU A C 1
ATOM 2281 O O . GLU A 1 315 ? 19.032 -8.865 -20.898 1.00 97.69 315 GLU A O 1
ATOM 2286 N N . MET A 1 316 ? 18.016 -8.496 -22.870 1.00 98.19 316 MET A N 1
ATOM 2287 C CA . MET A 1 316 ? 17.647 -7.104 -22.603 1.00 98.19 316 MET A CA 1
ATOM 2288 C C . MET A 1 316 ? 16.242 -7.006 -22.010 1.00 98.19 316 MET A C 1
ATOM 2290 O O . MET A 1 316 ? 15.312 -7.647 -22.510 1.00 98.19 316 MET A O 1
ATOM 2294 N N . MET A 1 317 ? 16.077 -6.165 -20.991 1.00 97.88 317 MET A N 1
ATOM 2295 C CA . MET A 1 317 ? 14.795 -5.906 -20.332 1.00 97.88 317 MET A CA 1
ATOM 2296 C C . MET A 1 317 ? 14.650 -4.430 -19.946 1.00 97.88 317 MET A C 1
ATOM 2298 O O . MET A 1 317 ? 15.567 -3.872 -19.344 1.00 97.88 317 MET A O 1
ATOM 2302 N N . PRO A 1 318 ? 13.533 -3.769 -20.282 1.00 97.62 318 PRO A N 1
ATOM 2303 C CA . PRO A 1 318 ? 13.267 -2.412 -19.830 1.00 97.62 318 PRO A CA 1
ATOM 2304 C C . PRO A 1 318 ? 12.699 -2.434 -18.402 1.00 97.62 318 PRO A C 1
ATOM 2306 O O . PRO A 1 318 ? 11.743 -3.174 -18.148 1.00 97.62 318 PRO A O 1
ATOM 2309 N N . PRO A 1 319 ? 13.224 -1.614 -17.475 1.00 97.50 319 PRO A N 1
ATOM 2310 C CA . PRO A 1 319 ? 12.497 -1.262 -16.264 1.00 97.50 319 PRO A CA 1
ATOM 2311 C C . PRO A 1 319 ? 11.243 -0.476 -16.642 1.00 97.50 319 PRO A C 1
ATOM 2313 O O . PRO A 1 319 ? 11.330 0.529 -17.353 1.00 97.50 319 PRO A O 1
ATOM 2316 N N . VAL A 1 320 ? 10.075 -0.936 -16.199 1.00 97.56 320 VAL A N 1
ATOM 2317 C CA . VAL A 1 320 ? 8.792 -0.288 -16.510 1.00 97.56 320 VAL A CA 1
ATOM 2318 C C . VAL A 1 320 ? 8.037 0.101 -15.246 1.00 97.56 320 VAL A C 1
ATOM 2320 O O . VAL A 1 320 ? 8.214 -0.516 -14.194 1.00 97.56 320 VAL A O 1
ATOM 2323 N N . ALA A 1 321 ? 7.242 1.165 -15.339 1.00 94.94 321 ALA A N 1
ATOM 2324 C CA . ALA A 1 321 ? 6.360 1.643 -14.277 1.00 94.94 321 ALA A CA 1
ATOM 2325 C C . ALA A 1 321 ? 5.344 2.645 -14.834 1.00 94.94 321 ALA A C 1
ATOM 2327 O O . ALA A 1 321 ? 5.544 3.243 -15.890 1.00 94.94 321 ALA A O 1
ATOM 2328 N N . SER A 1 322 ? 4.271 2.876 -14.092 1.00 92.44 322 SER A N 1
ATOM 2329 C CA . SER A 1 322 ? 3.428 4.058 -14.234 1.00 92.44 322 SER A CA 1
ATOM 2330 C C . SER A 1 322 ? 4.005 5.199 -13.396 1.00 92.44 322 SER A C 1
ATOM 2332 O O . SER A 1 322 ? 4.457 4.999 -12.270 1.00 92.44 322 SER A O 1
ATOM 2334 N N . VAL A 1 323 ? 3.970 6.408 -13.945 1.00 90.44 323 VAL A N 1
ATOM 2335 C CA . VAL A 1 323 ? 4.434 7.648 -13.318 1.00 90.44 323 VAL A CA 1
ATOM 2336 C C . VAL A 1 323 ? 3.246 8.588 -13.199 1.00 90.44 323 VAL A C 1
ATOM 2338 O O . VAL A 1 323 ? 2.497 8.778 -14.155 1.00 90.44 323 VAL A O 1
ATOM 2341 N N . GLY A 1 324 ? 3.066 9.204 -12.036 1.00 83.94 324 GLY A N 1
ATOM 2342 C CA . GLY A 1 324 ? 1.967 10.137 -11.833 1.00 83.94 324 GLY A CA 1
ATOM 2343 C C . GLY A 1 324 ? 1.665 10.385 -10.372 1.00 83.94 324 GLY A C 1
ATOM 2344 O O . GLY A 1 324 ? 2.514 10.171 -9.503 1.00 83.94 324 GLY A O 1
ATOM 2345 N N . THR A 1 325 ? 0.451 10.863 -10.126 1.00 74.31 325 THR A N 1
ATOM 2346 C CA . THR A 1 325 ? -0.126 10.947 -8.786 1.00 74.31 325 THR A CA 1
ATOM 2347 C C . THR A 1 325 ? -1.027 9.733 -8.528 1.00 74.31 325 THR A C 1
ATOM 2349 O O . THR A 1 325 ? -1.873 9.422 -9.371 1.00 74.31 325 THR A O 1
ATOM 2352 N N . PRO A 1 326 ? -0.906 9.062 -7.367 1.00 70.56 326 PRO A N 1
ATOM 2353 C CA . PRO A 1 326 ? -1.790 7.954 -7.005 1.00 70.56 326 PRO A CA 1
ATOM 2354 C C . PRO A 1 326 ? -3.285 8.302 -7.052 1.00 70.56 326 PRO A C 1
ATOM 2356 O O . PRO A 1 326 ? -4.096 7.430 -7.351 1.00 70.56 326 PRO A O 1
ATOM 2359 N N . ALA A 1 327 ? -3.653 9.567 -6.806 1.00 70.56 327 ALA A N 1
ATOM 2360 C CA . ALA A 1 327 ? -5.045 10.018 -6.843 1.00 70.56 327 ALA A CA 1
ATOM 2361 C C . ALA A 1 327 ? -5.673 9.855 -8.240 1.00 70.56 327 ALA A C 1
ATOM 2363 O O . ALA A 1 327 ? -6.771 9.321 -8.368 1.00 70.56 327 ALA A O 1
ATOM 2364 N N . VAL A 1 328 ? -4.938 10.220 -9.298 1.00 76.56 328 VAL A N 1
ATOM 2365 C CA . VAL A 1 328 ? -5.413 10.066 -10.685 1.00 76.56 328 VAL A CA 1
ATOM 2366 C C . VAL A 1 328 ? -5.545 8.591 -11.053 1.00 76.56 328 VAL A C 1
ATOM 2368 O O . VAL A 1 328 ? -6.486 8.231 -11.748 1.00 76.56 328 VAL A O 1
ATOM 2371 N N . SER A 1 329 ? -4.660 7.718 -10.565 1.00 73.00 329 SER A N 1
ATOM 2372 C CA . SER A 1 329 ? -4.749 6.277 -10.843 1.00 73.00 329 SER A CA 1
ATOM 2373 C C . SER A 1 329 ? -6.019 5.626 -10.280 1.00 73.00 329 SER A C 1
ATOM 2375 O O . SER A 1 329 ? -6.476 4.626 -10.831 1.00 73.00 329 SER A O 1
ATOM 2377 N N . ILE A 1 330 ? -6.595 6.179 -9.205 1.00 72.38 330 ILE A N 1
ATOM 2378 C CA . ILE A 1 330 ? -7.873 5.718 -8.637 1.00 72.38 330 ILE A CA 1
ATOM 2379 C C . ILE A 1 330 ? -9.048 6.193 -9.497 1.00 72.38 330 ILE A C 1
ATOM 2381 O O . ILE A 1 330 ? -9.973 5.429 -9.758 1.00 72.38 330 ILE A O 1
ATOM 2385 N N . GLU A 1 331 ? -9.012 7.443 -9.958 1.00 73.94 331 GLU A N 1
ATOM 2386 C CA . GLU A 1 331 ? -10.098 8.035 -10.744 1.00 73.94 331 GLU A CA 1
ATOM 2387 C C . GLU A 1 331 ? -10.093 7.606 -12.223 1.00 73.94 331 GLU A C 1
ATOM 2389 O O . GLU A 1 331 ? -11.145 7.553 -12.860 1.00 73.94 331 GLU A O 1
ATOM 2394 N N . ARG A 1 332 ? -8.913 7.295 -12.774 1.00 76.56 332 ARG A N 1
ATOM 2395 C CA . ARG A 1 332 ? -8.693 6.877 -14.164 1.00 76.56 332 ARG A CA 1
ATOM 2396 C C . ARG A 1 332 ? -8.008 5.502 -14.200 1.00 76.56 332 ARG A C 1
ATOM 2398 O O . ARG A 1 332 ? -6.820 5.421 -14.524 1.00 76.56 332 ARG A O 1
ATOM 2405 N N . PRO A 1 333 ? -8.728 4.410 -13.880 1.00 71.44 333 PRO A N 1
ATOM 2406 C CA . PRO A 1 333 ? -8.152 3.073 -13.915 1.00 71.44 333 PRO A CA 1
ATOM 2407 C C . PRO A 1 333 ? -7.818 2.642 -15.352 1.00 71.44 333 PRO A C 1
ATOM 2409 O O . PRO A 1 333 ? -8.610 2.817 -16.279 1.00 71.44 333 PRO A O 1
ATOM 2412 N N . GLY A 1 334 ? -6.650 2.019 -15.520 1.00 70.50 334 GLY A N 1
ATOM 2413 C CA . GLY A 1 334 ? -6.220 1.385 -16.768 1.00 70.50 334 GLY A CA 1
ATOM 2414 C C . GLY A 1 334 ? -5.450 2.290 -17.737 1.00 70.50 334 GLY A C 1
ATOM 2415 O O . GLY A 1 334 ? -4.928 3.344 -17.378 1.00 70.50 334 GLY A O 1
ATOM 2416 N N . GLY A 1 335 ? -5.365 1.838 -18.989 1.00 80.62 335 GLY A N 1
ATOM 2417 C CA . GLY A 1 335 ? -4.651 2.508 -20.075 1.00 80.62 335 GLY A CA 1
ATOM 2418 C C . GLY A 1 335 ? -3.335 1.829 -20.457 1.00 80.62 335 GLY A C 1
ATOM 2419 O O . GLY A 1 335 ? -2.592 1.327 -19.620 1.00 80.62 335 GLY A O 1
ATOM 2420 N N . ASP A 1 336 ? -3.022 1.878 -21.748 1.00 89.19 336 ASP A N 1
ATOM 2421 C CA . ASP A 1 336 ? -1.873 1.191 -22.347 1.00 89.19 336 ASP A CA 1
ATOM 2422 C C . ASP A 1 336 ? -0.593 2.048 -22.365 1.00 89.19 336 ASP A C 1
ATOM 2424 O O . ASP A 1 336 ? 0.275 1.906 -23.226 1.00 89.19 336 ASP A O 1
ATOM 2428 N N . GLY A 1 337 ? -0.471 3.004 -21.436 1.00 93.50 337 GLY A N 1
ATOM 2429 C CA . GLY A 1 337 ? 0.634 3.967 -21.426 1.00 93.50 337 GLY A CA 1
ATOM 2430 C C . GLY A 1 337 ? 2.005 3.291 -21.374 1.00 93.50 337 GLY A C 1
ATOM 2431 O O . GLY A 1 337 ? 2.904 3.661 -22.124 1.00 93.50 337 GLY A O 1
ATOM 2432 N N . VAL A 1 338 ? 2.167 2.278 -20.519 1.00 95.62 338 VAL A N 1
ATOM 2433 C CA . VAL A 1 338 ? 3.451 1.578 -20.362 1.00 95.62 338 VAL A CA 1
ATOM 2434 C C . VAL A 1 338 ? 3.762 0.757 -21.610 1.00 95.62 338 VAL A C 1
ATOM 2436 O O . VAL A 1 338 ? 4.872 0.842 -22.129 1.00 95.62 338 VAL A O 1
ATOM 2439 N N . TRP A 1 339 ? 2.770 0.045 -22.151 1.00 95.31 339 TRP A N 1
ATOM 2440 C CA . TRP A 1 339 ? 2.922 -0.713 -23.392 1.00 95.31 339 TRP A CA 1
ATOM 2441 C C . TRP A 1 339 ? 3.362 0.174 -24.564 1.00 95.31 339 TRP A C 1
ATOM 2443 O O . TRP A 1 339 ? 4.338 -0.138 -25.247 1.00 95.31 339 TRP A O 1
ATOM 2453 N N . HIS A 1 340 ? 2.719 1.330 -24.748 1.00 95.88 340 HIS A N 1
ATOM 2454 C CA . HIS A 1 340 ? 3.111 2.293 -25.778 1.00 95.88 340 HIS A CA 1
ATOM 2455 C C . HIS A 1 340 ? 4.513 2.880 -25.539 1.00 95.88 340 HIS A C 1
ATOM 2457 O O . HIS A 1 340 ? 5.262 3.082 -26.497 1.00 95.88 340 HIS A O 1
ATOM 2463 N N . ALA A 1 341 ? 4.903 3.126 -24.282 1.00 97.50 341 ALA A N 1
ATOM 2464 C CA . ALA A 1 341 ? 6.251 3.593 -23.951 1.00 97.50 341 ALA A CA 1
ATOM 2465 C C . ALA A 1 341 ? 7.319 2.545 -24.297 1.00 97.50 341 ALA A C 1
ATOM 2467 O O . ALA A 1 341 ? 8.357 2.894 -24.865 1.00 97.50 341 ALA A O 1
ATOM 2468 N N . MET A 1 342 ? 7.040 1.267 -24.028 1.00 97.44 342 MET A N 1
ATOM 2469 C CA . MET A 1 342 ? 7.904 0.153 -24.419 1.00 97.44 342 MET A CA 1
ATOM 2470 C C . MET A 1 342 ? 8.056 0.073 -25.939 1.00 97.44 342 MET A C 1
ATOM 2472 O O . MET A 1 342 ? 9.182 0.050 -26.425 1.00 97.44 342 MET A O 1
ATOM 2476 N N . GLN A 1 343 ? 6.955 0.121 -26.696 1.00 96.50 343 GLN A N 1
ATOM 2477 C CA . GLN A 1 343 ? 6.997 0.087 -28.164 1.00 96.50 343 GLN A CA 1
ATOM 2478 C C . GLN A 1 343 ? 7.789 1.262 -28.754 1.00 96.50 343 GLN A C 1
ATOM 2480 O O . GLN A 1 343 ? 8.569 1.090 -29.694 1.00 96.50 343 GLN A O 1
ATOM 2485 N N . ALA A 1 344 ? 7.606 2.466 -28.202 1.00 96.56 344 ALA A N 1
ATOM 2486 C CA . ALA A 1 344 ? 8.344 3.649 -28.631 1.00 96.56 344 ALA A CA 1
ATOM 2487 C C . ALA A 1 344 ? 9.852 3.501 -28.375 1.00 96.56 344 ALA A C 1
ATOM 2489 O O . ALA A 1 344 ? 10.660 3.816 -29.252 1.00 96.56 344 ALA A O 1
ATOM 2490 N N . MET A 1 345 ? 10.223 2.979 -27.204 1.00 96.75 345 MET A N 1
ATOM 2491 C CA . MET A 1 345 ? 11.613 2.715 -26.848 1.00 96.75 345 MET A CA 1
ATOM 2492 C C . MET A 1 345 ? 12.239 1.629 -27.724 1.00 96.75 345 MET A C 1
ATOM 2494 O O . MET A 1 345 ? 13.336 1.828 -28.240 1.00 96.75 345 MET A O 1
ATOM 2498 N N . GLU A 1 346 ? 11.547 0.505 -27.907 1.00 96.38 346 GLU A N 1
ATOM 2499 C CA . GLU A 1 346 ? 12.002 -0.629 -28.713 1.00 96.38 346 GLU A CA 1
ATOM 2500 C C . GLU A 1 346 ? 12.336 -0.181 -30.143 1.00 96.38 346 GLU A C 1
ATOM 2502 O O . GLU A 1 346 ? 13.414 -0.470 -30.669 1.00 96.38 346 GLU A O 1
ATOM 2507 N N . LYS A 1 347 ? 11.444 0.632 -30.725 1.00 96.12 347 LYS A N 1
ATOM 2508 C CA . LYS A 1 347 ? 11.602 1.216 -32.059 1.00 96.12 347 LYS A CA 1
ATOM 2509 C C . LYS A 1 347 ? 12.763 2.206 -32.149 1.00 96.12 347 LYS A C 1
ATOM 2511 O O . LYS A 1 347 ? 13.536 2.130 -33.099 1.00 96.12 347 LYS A O 1
ATOM 2516 N N . GLU A 1 348 ? 12.871 3.155 -31.218 1.00 95.62 348 GLU A N 1
ATOM 2517 C CA . GLU A 1 348 ? 13.928 4.177 -31.263 1.00 95.62 348 GLU A CA 1
ATOM 2518 C C . GLU A 1 348 ? 15.311 3.562 -31.017 1.00 95.62 348 GLU A C 1
ATOM 2520 O O . GLU A 1 348 ? 16.277 3.887 -31.706 1.00 95.62 348 GLU A O 1
ATOM 2525 N N . MET A 1 349 ? 15.419 2.687 -30.016 1.00 95.31 349 MET A N 1
ATOM 2526 C CA . MET A 1 349 ? 16.696 2.102 -29.609 1.00 95.31 349 MET A CA 1
ATOM 2527 C C . MET A 1 349 ? 17.104 0.903 -30.469 1.00 95.31 349 MET A C 1
ATOM 2529 O O . MET A 1 349 ? 18.238 0.444 -30.342 1.00 95.31 349 MET A O 1
ATOM 2533 N N . ASN A 1 350 ? 16.212 0.413 -31.339 1.00 96.12 350 ASN A N 1
ATOM 2534 C CA . ASN A 1 350 ? 16.419 -0.768 -32.176 1.00 96.12 350 ASN A CA 1
ATOM 2535 C C . ASN A 1 350 ? 16.941 -1.964 -31.357 1.00 96.12 350 ASN A C 1
ATOM 2537 O O . ASN A 1 350 ? 17.973 -2.566 -31.660 1.00 96.12 350 ASN A O 1
ATOM 2541 N N . VAL A 1 351 ? 16.230 -2.254 -30.272 1.00 95.88 351 VAL A N 1
ATOM 2542 C CA . VAL A 1 351 ? 16.519 -3.324 -29.309 1.00 95.88 351 VAL A CA 1
ATOM 2543 C C . VAL A 1 351 ? 15.340 -4.287 -29.293 1.00 95.88 351 VAL A C 1
ATOM 2545 O O . VAL A 1 351 ? 14.236 -3.883 -29.620 1.00 95.88 351 VAL A O 1
ATOM 2548 N N . GLN A 1 352 ? 15.556 -5.545 -28.923 1.00 96.31 352 GLN A N 1
ATOM 2549 C CA . GLN A 1 352 ? 14.473 -6.497 -28.678 1.00 96.31 352 GLN A CA 1
ATOM 2550 C C . GLN A 1 352 ? 14.400 -6.793 -27.183 1.00 96.31 352 GLN A C 1
ATOM 2552 O O . GLN A 1 352 ? 15.419 -7.126 -26.564 1.00 96.31 352 GLN A O 1
ATOM 2557 N N . PHE A 1 353 ? 13.207 -6.698 -26.601 1.00 98.19 353 PHE A N 1
ATOM 2558 C CA . PHE A 1 353 ? 13.009 -7.080 -25.205 1.00 98.19 353 PHE A CA 1
ATOM 2559 C C . PHE A 1 353 ? 12.837 -8.588 -25.080 1.00 98.19 353 PHE A C 1
ATOM 2561 O O . PHE A 1 353 ? 11.990 -9.204 -25.721 1.00 98.19 353 PHE A O 1
ATOM 2568 N N . HIS A 1 354 ? 13.678 -9.188 -24.246 1.00 98.12 354 HIS A N 1
ATOM 2569 C CA . HIS A 1 354 ? 13.665 -10.620 -23.983 1.00 98.12 354 HIS A CA 1
ATOM 2570 C C . HIS A 1 354 ? 12.893 -10.933 -22.709 1.00 98.12 354 HIS A C 1
ATOM 2572 O O . HIS A 1 354 ? 12.335 -12.022 -22.606 1.00 98.12 354 HIS A O 1
ATOM 2578 N N . ARG A 1 355 ? 12.902 -10.006 -21.742 1.00 98.00 355 ARG A N 1
ATOM 2579 C CA . ARG A 1 355 ? 12.288 -10.114 -20.411 1.00 98.00 355 ARG A CA 1
ATOM 2580 C C . ARG A 1 355 ? 11.720 -8.766 -19.982 1.00 98.00 355 ARG A C 1
ATOM 2582 O O . ARG A 1 355 ? 12.061 -7.743 -20.575 1.00 98.00 355 ARG A O 1
ATOM 2589 N N . LEU A 1 356 ? 10.902 -8.773 -18.933 1.00 97.56 356 LEU A N 1
ATOM 2590 C CA . LEU A 1 356 ? 10.472 -7.559 -18.235 1.00 97.56 356 LEU A CA 1
ATOM 2591 C C . LEU A 1 356 ? 11.004 -7.512 -16.816 1.00 97.56 356 LEU A C 1
ATOM 2593 O O . LEU A 1 356 ? 11.217 -8.547 -16.187 1.00 97.56 356 LEU A O 1
ATOM 2597 N N . VAL A 1 357 ? 11.161 -6.299 -16.303 1.00 98.25 357 VAL A N 1
ATOM 2598 C CA . VAL A 1 357 ? 11.472 -6.066 -14.900 1.00 98.25 357 VAL A CA 1
ATOM 2599 C C . VAL A 1 357 ? 10.659 -4.885 -14.390 1.00 98.25 357 VAL A C 1
ATOM 2601 O O . VAL A 1 357 ? 10.509 -3.871 -15.078 1.00 98.25 357 VAL A O 1
ATOM 2604 N N . ALA A 1 358 ? 10.109 -5.027 -13.188 1.00 97.75 358 ALA A N 1
ATOM 2605 C CA . ALA A 1 358 ? 9.435 -3.922 -12.531 1.00 97.75 358 ALA A CA 1
ATOM 2606 C C . ALA A 1 358 ? 10.477 -2.889 -12.100 1.00 97.75 358 ALA A C 1
ATOM 2608 O O . ALA A 1 358 ? 11.554 -3.232 -11.608 1.00 97.75 358 ALA A O 1
ATOM 2609 N N . THR A 1 359 ? 10.161 -1.609 -12.273 1.00 97.38 359 THR A N 1
ATOM 2610 C CA . THR A 1 359 ? 10.997 -0.563 -11.672 1.00 97.38 359 THR A CA 1
ATOM 2611 C C . THR A 1 359 ? 10.846 -0.614 -10.150 1.00 97.38 359 THR A C 1
ATOM 2613 O O . THR A 1 359 ? 11.847 -0.605 -9.442 1.00 97.38 359 THR A O 1
ATOM 2616 N N . GLU A 1 360 ? 9.615 -0.772 -9.656 1.00 95.50 360 GLU A N 1
ATOM 2617 C CA . GLU A 1 360 ? 9.312 -0.957 -8.238 1.00 95.50 360 GLU A CA 1
ATOM 2618 C C . GLU A 1 360 ? 8.357 -2.137 -8.025 1.00 95.50 360 GLU A C 1
ATOM 2620 O O . GLU A 1 360 ? 7.424 -2.337 -8.805 1.00 95.50 360 GLU A O 1
ATOM 2625 N N . ILE A 1 361 ? 8.557 -2.898 -6.948 1.00 97.75 361 ILE A N 1
ATOM 2626 C CA . ILE A 1 361 ? 7.618 -3.942 -6.506 1.00 97.75 361 ILE A CA 1
ATOM 2627 C C . ILE A 1 361 ? 6.381 -3.357 -5.803 1.00 97.75 361 ILE A C 1
ATOM 2629 O O . ILE A 1 361 ? 5.357 -4.025 -5.676 1.00 97.75 361 ILE A O 1
ATOM 2633 N N . GLY A 1 362 ? 6.470 -2.112 -5.327 1.00 95.38 362 GLY A N 1
ATOM 2634 C CA . GLY A 1 362 ? 5.436 -1.468 -4.527 1.00 95.38 362 GLY A CA 1
ATOM 2635 C C . GLY A 1 362 ? 4.128 -1.225 -5.285 1.00 95.38 362 GLY A C 1
ATOM 2636 O O . GLY A 1 362 ? 4.119 -0.690 -6.392 1.00 95.38 362 GLY A O 1
ATOM 2637 N N . GLY A 1 363 ? 3.013 -1.591 -4.655 1.00 93.75 363 GLY A N 1
ATOM 2638 C CA . GLY A 1 363 ? 1.659 -1.234 -5.073 1.00 93.75 363 GLY A CA 1
ATOM 2639 C C . GLY A 1 363 ? 1.301 -1.627 -6.510 1.00 93.75 363 GLY A C 1
ATOM 2640 O O . GLY A 1 363 ? 1.563 -2.740 -6.976 1.00 93.75 363 GLY A O 1
ATOM 2641 N N . ALA A 1 364 ? 0.659 -0.695 -7.211 1.00 92.88 364 ALA A N 1
ATOM 2642 C CA . ALA A 1 364 ? 0.166 -0.845 -8.573 1.00 92.88 364 ALA A CA 1
ATOM 2643 C C . ALA A 1 364 ? 1.264 -1.119 -9.601 1.00 92.88 364 ALA A C 1
ATOM 2645 O O . ALA A 1 364 ? 0.987 -1.765 -10.608 1.00 92.88 364 ALA A O 1
ATOM 2646 N N . ASN A 1 365 ? 2.492 -0.651 -9.381 1.00 94.25 365 ASN A N 1
ATOM 2647 C CA . ASN A 1 365 ? 3.577 -0.819 -10.345 1.00 94.25 365 ASN A CA 1
ATOM 2648 C C . ASN A 1 365 ? 4.149 -2.241 -10.355 1.00 94.25 365 ASN A C 1
ATOM 2650 O O . ASN A 1 365 ? 4.386 -2.784 -11.441 1.00 94.25 365 ASN A O 1
ATOM 2654 N N . GLY A 1 366 ? 4.264 -2.884 -9.189 1.00 96.12 366 GLY A N 1
ATOM 2655 C CA . GLY A 1 366 ? 4.645 -4.296 -9.106 1.00 96.12 366 GLY A CA 1
ATOM 2656 C C . GLY A 1 366 ? 3.641 -5.184 -9.842 1.00 96.12 366 GLY A C 1
ATOM 2657 O O . GLY A 1 366 ? 3.996 -5.934 -10.753 1.00 96.12 366 GLY A O 1
ATOM 2658 N N . VAL A 1 367 ? 2.359 -5.023 -9.516 1.00 95.56 367 VAL A N 1
ATOM 2659 C CA . VAL A 1 367 ? 1.238 -5.764 -10.117 1.00 95.56 367 VAL A CA 1
ATOM 2660 C C . VAL A 1 367 ? 1.070 -5.423 -11.605 1.00 95.56 367 VAL A C 1
ATOM 2662 O O . VAL A 1 367 ? 0.986 -6.309 -12.449 1.00 95.56 367 VAL A O 1
ATOM 2665 N N . GLY A 1 368 ? 1.078 -4.138 -11.954 1.00 94.62 368 GLY A N 1
ATOM 2666 C CA . GLY A 1 368 ? 0.853 -3.642 -13.311 1.00 94.62 368 GLY A CA 1
ATOM 2667 C C . GLY A 1 368 ? 1.953 -4.013 -14.301 1.00 94.62 368 GLY A C 1
ATOM 2668 O O . GLY A 1 368 ? 1.665 -4.173 -15.481 1.00 94.62 368 GLY A O 1
ATOM 2669 N N . THR A 1 369 ? 3.194 -4.220 -13.852 1.00 96.38 369 THR A N 1
ATOM 2670 C CA . THR A 1 369 ? 4.285 -4.683 -14.729 1.00 96.38 369 THR A CA 1
ATOM 2671 C C . THR A 1 369 ? 3.980 -6.046 -15.360 1.00 96.38 369 THR A C 1
ATOM 2673 O O . THR A 1 369 ? 4.298 -6.278 -16.527 1.00 96.38 369 THR A O 1
ATOM 2676 N N . LEU A 1 370 ? 3.329 -6.943 -14.614 1.00 97.88 370 LEU A N 1
ATOM 2677 C CA . LEU A 1 370 ? 3.012 -8.301 -15.063 1.00 97.88 370 LEU A CA 1
ATOM 2678 C C . LEU A 1 370 ? 2.015 -8.325 -16.234 1.00 97.88 370 LEU A C 1
ATOM 2680 O O . LEU A 1 370 ? 2.093 -9.220 -17.075 1.00 97.88 370 LEU A O 1
ATOM 2684 N N . VAL A 1 371 ? 1.137 -7.319 -16.335 1.00 96.88 371 VAL A N 1
ATOM 2685 C CA . VAL A 1 371 ? 0.203 -7.144 -17.463 1.00 96.88 371 VAL A CA 1
ATOM 2686 C C . VAL A 1 371 ? 0.960 -7.157 -18.789 1.00 96.88 371 VAL A C 1
ATOM 2688 O O . VAL A 1 371 ? 0.604 -7.896 -19.708 1.00 96.88 371 VAL A O 1
ATOM 2691 N N . TRP A 1 372 ? 2.041 -6.383 -18.882 1.00 96.88 372 TRP A N 1
ATOM 2692 C CA . TRP A 1 372 ? 2.758 -6.158 -20.139 1.00 96.88 372 TRP A CA 1
ATOM 2693 C C . TRP A 1 372 ? 3.582 -7.371 -20.583 1.00 96.88 372 TRP A C 1
ATOM 2695 O O . TRP A 1 372 ? 3.885 -7.501 -21.769 1.00 96.88 372 TRP A O 1
ATOM 2705 N N . GLY A 1 373 ? 3.902 -8.277 -19.652 1.00 97.00 373 GLY A N 1
ATOM 2706 C CA . GLY A 1 373 ? 4.582 -9.549 -19.928 1.00 97.00 373 GLY A CA 1
ATOM 2707 C C . GLY A 1 373 ? 3.641 -10.668 -20.371 1.00 97.00 373 GLY A C 1
ATOM 2708 O O . GLY A 1 373 ? 4.098 -11.710 -20.846 1.00 97.00 373 GLY A O 1
ATOM 2709 N N . SER A 1 374 ? 2.328 -10.466 -20.240 1.00 97.94 374 SER A N 1
ATOM 2710 C CA . SER A 1 374 ? 1.330 -11.467 -20.615 1.00 97.94 374 SER A CA 1
ATOM 2711 C C . SER A 1 374 ? 1.370 -11.818 -22.105 1.00 97.94 374 SER A C 1
ATOM 2713 O O . SER A 1 374 ? 1.885 -11.057 -22.934 1.00 97.94 374 SER A O 1
ATOM 2715 N N . SER A 1 375 ? 0.791 -12.966 -22.466 1.00 98.19 375 SER A N 1
ATOM 2716 C CA . SER A 1 375 ? 0.731 -13.423 -23.861 1.00 98.19 375 SER A CA 1
ATOM 2717 C C . SER A 1 375 ? -0.044 -12.501 -24.804 1.00 98.19 375 SER A C 1
ATOM 2719 O O . SER A 1 375 ? 0.232 -12.531 -26.003 1.00 98.19 375 SER A O 1
ATOM 2721 N N . ARG A 1 376 ? -0.920 -11.636 -24.276 1.00 97.12 376 ARG A N 1
ATOM 2722 C CA . ARG A 1 376 ? -1.640 -10.617 -25.051 1.00 97.12 376 ARG A CA 1
ATOM 2723 C C . ARG A 1 376 ? -0.734 -9.496 -25.552 1.00 97.12 376 ARG A C 1
ATOM 2725 O O . ARG A 1 376 ? -0.980 -8.933 -26.617 1.00 97.12 376 ARG A O 1
ATOM 2732 N N . TYR A 1 377 ? 0.276 -9.149 -24.757 1.00 96.19 377 TYR A N 1
ATOM 2733 C CA . TYR A 1 377 ? 1.176 -8.032 -25.015 1.00 96.19 377 TYR A CA 1
ATOM 2734 C C . TYR A 1 377 ? 2.527 -8.548 -25.526 1.00 96.19 377 TYR A C 1
ATOM 2736 O O . TYR A 1 377 ? 2.615 -8.979 -26.673 1.00 96.19 377 TYR A O 1
ATOM 2744 N N . TYR A 1 378 ? 3.595 -8.509 -24.721 1.00 97.38 378 TYR A N 1
ATOM 2745 C CA . TYR A 1 378 ? 4.926 -8.911 -25.193 1.00 97.38 378 TYR A CA 1
ATOM 2746 C C . TYR A 1 378 ? 5.174 -10.429 -25.161 1.00 97.38 378 TYR A C 1
ATOM 2748 O O . TYR A 1 378 ? 6.101 -10.896 -25.819 1.00 97.38 378 TYR A O 1
ATOM 2756 N N . ASN A 1 379 ? 4.371 -11.208 -24.426 1.00 97.62 379 ASN A N 1
ATOM 2757 C CA . ASN A 1 379 ? 4.560 -12.652 -24.234 1.00 97.62 379 ASN A CA 1
ATOM 2758 C C . ASN A 1 379 ? 5.986 -13.039 -23.791 1.00 97.62 379 ASN A C 1
ATOM 2760 O O . ASN A 1 379 ? 6.572 -14.016 -24.269 1.00 97.62 379 ASN A O 1
ATOM 2764 N N . ILE A 1 380 ? 6.549 -12.274 -22.858 1.00 97.62 380 ILE A N 1
ATOM 2765 C CA . ILE A 1 380 ? 7.870 -12.514 -22.272 1.00 97.62 380 ILE A CA 1
ATOM 2766 C C . ILE A 1 380 ? 7.750 -12.563 -20.747 1.00 97.62 380 ILE A C 1
ATOM 2768 O O . ILE A 1 380 ? 6.980 -11.794 -20.175 1.00 97.62 380 ILE A O 1
ATOM 2772 N N . PRO A 1 381 ? 8.487 -13.450 -20.060 1.00 98.06 381 PRO A N 1
ATOM 2773 C CA . PRO A 1 381 ? 8.369 -13.564 -18.616 1.00 98.06 381 PRO A CA 1
ATOM 2774 C C . PRO A 1 381 ? 8.961 -12.340 -17.907 1.00 98.06 381 PRO A C 1
ATOM 2776 O O . PRO A 1 381 ? 9.981 -11.776 -18.328 1.00 98.06 381 PRO A O 1
ATOM 2779 N N . THR A 1 382 ? 8.327 -11.967 -16.800 1.00 98.62 382 THR A N 1
ATOM 2780 C CA . THR A 1 382 ? 8.831 -10.951 -15.872 1.00 98.62 382 THR A CA 1
ATOM 2781 C C . THR A 1 382 ? 9.834 -11.589 -14.916 1.00 98.62 382 THR A C 1
ATOM 2783 O O . THR A 1 382 ? 9.644 -12.712 -14.452 1.00 98.62 382 THR A O 1
ATOM 2786 N N . VAL A 1 383 ? 10.930 -10.902 -14.623 1.00 98.50 383 VAL A N 1
ATOM 2787 C CA . VAL A 1 383 ? 11.935 -11.379 -13.669 1.00 98.50 383 VAL A CA 1
ATOM 2788 C C . VAL A 1 383 ? 11.387 -11.282 -12.243 1.00 98.50 383 VAL A C 1
ATOM 2790 O O . VAL A 1 383 ? 10.773 -10.284 -11.878 1.00 98.50 383 VAL A O 1
ATOM 2793 N N . ASP A 1 384 ? 11.626 -12.306 -11.423 1.00 98.62 384 ASP A N 1
ATOM 2794 C CA . ASP A 1 384 ? 11.370 -12.310 -9.980 1.00 98.62 384 ASP A CA 1
ATOM 2795 C C . ASP A 1 384 ? 12.367 -11.380 -9.275 1.00 98.62 384 ASP A C 1
ATOM 2797 O O . ASP A 1 384 ? 13.389 -11.802 -8.727 1.00 98.62 384 ASP A O 1
ATOM 2801 N N . GLY A 1 385 ? 12.104 -10.085 -9.385 1.00 98.12 385 GLY A N 1
ATOM 2802 C CA . GLY A 1 385 ? 12.935 -9.007 -8.884 1.00 98.12 385 GLY A CA 1
ATOM 2803 C C . GLY A 1 385 ? 12.505 -7.662 -9.460 1.00 98.12 385 GLY A C 1
ATOM 2804 O O . GLY A 1 385 ? 11.763 -7.590 -10.440 1.00 98.12 385 GLY A O 1
ATOM 2805 N N . ASP A 1 386 ? 13.001 -6.589 -8.862 1.00 98.56 386 ASP A N 1
ATOM 2806 C CA . ASP A 1 386 ? 12.733 -5.215 -9.285 1.00 98.56 386 ASP A CA 1
ATOM 2807 C C . ASP A 1 386 ? 13.962 -4.320 -9.057 1.00 98.56 386 ASP A C 1
ATOM 2809 O O . ASP A 1 386 ? 15.019 -4.784 -8.617 1.00 98.56 386 ASP A O 1
ATOM 2813 N N . MET A 1 387 ? 13.845 -3.031 -9.385 1.00 97.88 387 MET A N 1
ATOM 2814 C CA . MET A 1 387 ? 14.928 -2.051 -9.232 1.00 97.88 387 MET A CA 1
ATOM 2815 C C . MET A 1 387 ? 14.882 -1.285 -7.902 1.00 97.88 387 MET A C 1
ATOM 2817 O O . MET A 1 387 ? 15.723 -0.416 -7.689 1.00 97.88 387 MET A O 1
ATOM 2821 N N . MET A 1 388 ? 13.945 -1.557 -6.989 1.00 97.50 388 MET A N 1
ATOM 2822 C CA . MET A 1 388 ? 13.825 -0.793 -5.740 1.00 97.50 388 MET A CA 1
ATOM 2823 C C . MET A 1 388 ? 13.702 -1.663 -4.484 1.00 97.50 388 MET A C 1
ATOM 2825 O O . MET A 1 388 ? 14.252 -1.304 -3.445 1.00 97.50 388 MET A O 1
ATOM 2829 N N . GLY A 1 389 ? 13.025 -2.807 -4.535 1.00 97.25 389 GLY A N 1
ATOM 2830 C CA . GLY A 1 389 ? 12.697 -3.643 -3.374 1.00 97.25 389 GLY A CA 1
ATOM 2831 C C . GLY A 1 389 ? 11.592 -3.078 -2.478 1.00 97.25 389 GLY A C 1
ATOM 2832 O O . GLY A 1 389 ? 11.195 -3.731 -1.517 1.00 97.25 389 GLY A O 1
ATOM 2833 N N . ARG A 1 390 ? 11.115 -1.872 -2.792 1.00 96.56 390 ARG A N 1
ATOM 2834 C CA . ARG A 1 390 ? 10.037 -1.097 -2.165 1.00 96.56 390 ARG A CA 1
ATOM 2835 C C . ARG A 1 390 ? 9.554 -0.044 -3.167 1.00 96.56 390 ARG A C 1
ATOM 2837 O O . ARG A 1 390 ? 10.025 -0.055 -4.298 1.00 96.56 390 ARG A O 1
ATOM 2844 N N . ALA A 1 391 ? 8.693 0.880 -2.753 1.00 94.50 391 ALA A N 1
ATOM 2845 C CA . ALA A 1 391 ? 8.442 2.105 -3.515 1.00 94.50 391 ALA A CA 1
ATOM 2846 C C . ALA A 1 391 ? 9.351 3.268 -3.075 1.00 94.50 391 ALA A C 1
ATOM 2848 O O . ALA A 1 391 ? 9.680 3.393 -1.883 1.00 94.50 391 ALA A O 1
ATOM 2849 N N . TYR A 1 392 ? 9.723 4.112 -4.042 1.00 93.62 392 TYR A N 1
ATOM 2850 C CA . TYR A 1 392 ? 10.407 5.395 -3.848 1.00 93.62 392 TYR A CA 1
ATOM 2851 C C . TYR A 1 392 ? 9.803 6.485 -4.754 1.00 93.62 392 TYR A C 1
ATOM 2853 O O . TYR A 1 392 ? 9.408 6.195 -5.885 1.00 93.62 392 TYR A O 1
ATOM 2861 N N . PRO A 1 393 ? 9.800 7.762 -4.326 1.00 87.00 393 PRO A N 1
ATOM 2862 C CA . PRO A 1 393 ? 9.054 8.806 -5.035 1.00 87.00 393 PRO A CA 1
ATOM 2863 C C . PRO A 1 393 ? 9.773 9.400 -6.255 1.00 87.00 393 PRO A C 1
ATOM 2865 O O . PRO A 1 393 ? 9.111 9.949 -7.148 1.00 87.00 393 PRO A O 1
ATOM 2868 N N . ASN A 1 394 ? 11.109 9.330 -6.298 1.00 90.25 394 ASN A N 1
ATOM 2869 C CA . ASN A 1 394 ? 11.921 10.008 -7.309 1.00 90.25 394 ASN A CA 1
ATOM 2870 C C . ASN A 1 394 ? 12.561 9.038 -8.308 1.00 90.25 394 ASN A C 1
ATOM 2872 O O . ASN A 1 394 ? 12.875 7.893 -7.995 1.00 90.25 394 ASN A O 1
ATOM 2876 N N . PHE A 1 395 ? 12.797 9.540 -9.521 1.00 92.88 395 PHE A N 1
ATOM 2877 C CA . PHE A 1 395 ? 13.282 8.764 -10.665 1.00 92.88 395 PHE A CA 1
ATOM 2878 C C . PHE A 1 395 ? 14.639 8.089 -10.418 1.00 92.88 395 PHE A C 1
ATOM 2880 O O . PHE A 1 395 ? 14.843 6.936 -10.790 1.00 92.88 395 PHE A O 1
ATOM 2887 N N . GLU A 1 396 ? 15.569 8.804 -9.795 1.00 94.62 396 GLU A N 1
ATOM 2888 C CA . GLU A 1 396 ? 16.932 8.348 -9.532 1.00 94.62 396 GLU A CA 1
ATOM 2889 C C . GLU A 1 396 ? 17.029 7.325 -8.393 1.00 94.62 396 GLU A C 1
ATOM 2891 O O . GLU A 1 396 ? 18.070 6.690 -8.229 1.00 94.62 396 GLU A O 1
ATOM 2896 N N . MET A 1 397 ? 15.954 7.128 -7.621 1.00 96.19 397 MET A N 1
ATOM 2897 C CA . MET A 1 397 ? 15.897 6.197 -6.488 1.00 96.19 397 MET A CA 1
ATOM 2898 C C . MET A 1 397 ? 15.674 4.753 -6.949 1.00 96.19 397 MET A C 1
ATOM 2900 O O . MET A 1 397 ? 14.831 4.027 -6.435 1.00 96.19 397 MET A O 1
ATOM 2904 N N . VAL A 1 398 ? 16.481 4.322 -7.913 1.00 96.81 398 VAL A N 1
ATOM 2905 C CA . VAL A 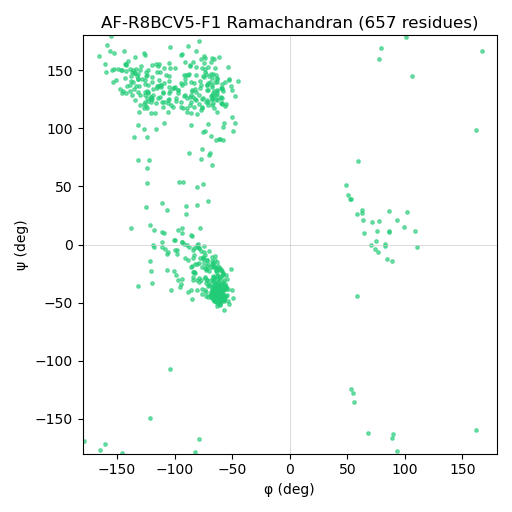1 398 ? 16.531 2.962 -8.448 1.00 96.81 398 VAL A CA 1
ATOM 2906 C C . VAL A 1 398 ? 17.921 2.381 -8.234 1.00 96.81 398 VAL A C 1
ATOM 2908 O O . VAL A 1 398 ? 18.936 3.070 -8.346 1.00 96.81 398 VAL A O 1
ATOM 2911 N N . SER A 1 399 ? 17.991 1.089 -7.948 1.00 97.12 399 SER A N 1
ATOM 2912 C CA . SER A 1 399 ? 19.213 0.396 -7.555 1.00 97.12 399 SER A CA 1
ATOM 2913 C C . SER A 1 399 ? 20.297 0.440 -8.631 1.00 97.12 399 SER A C 1
ATOM 2915 O O . SER A 1 399 ? 21.482 0.536 -8.317 1.00 97.12 399 SER A O 1
ATOM 2917 N N . GLN A 1 400 ? 19.901 0.471 -9.906 1.00 95.81 400 GLN A N 1
ATOM 2918 C CA . GLN A 1 400 ? 20.810 0.683 -11.032 1.00 95.81 400 GLN A CA 1
ATOM 2919 C C . GLN A 1 400 ? 21.607 1.996 -10.933 1.00 95.81 400 GLN A C 1
ATOM 2921 O O . GLN A 1 400 ? 22.759 2.041 -11.363 1.00 95.81 400 GLN A O 1
ATOM 2926 N N . TYR A 1 401 ? 21.056 3.048 -10.311 1.00 97.19 401 TYR A N 1
ATOM 2927 C CA . TYR A 1 401 ? 21.743 4.335 -10.172 1.00 97.19 401 TYR A CA 1
ATOM 2928 C C . TYR A 1 401 ? 22.886 4.304 -9.154 1.00 97.19 401 TYR A C 1
ATOM 2930 O O . TYR A 1 401 ? 23.819 5.104 -9.235 1.00 97.19 401 TYR A O 1
ATOM 2938 N N . ILE A 1 402 ? 22.858 3.352 -8.218 1.00 96.62 402 ILE A N 1
ATOM 2939 C CA . ILE A 1 402 ? 23.883 3.210 -7.177 1.00 96.62 402 ILE A CA 1
ATOM 2940 C C . ILE A 1 402 ? 25.261 2.974 -7.812 1.00 96.62 402 ILE A C 1
ATOM 2942 O O . ILE A 1 402 ? 26.248 3.551 -7.358 1.00 96.62 402 ILE A O 1
ATOM 2946 N N . ASN A 1 403 ? 25.319 2.195 -8.897 1.00 93.19 403 ASN A N 1
ATOM 2947 C CA . ASN A 1 403 ? 26.560 1.886 -9.615 1.00 93.19 403 ASN A CA 1
ATOM 2948 C C . ASN A 1 403 ? 26.797 2.766 -10.856 1.00 93.19 403 ASN A C 1
ATOM 2950 O O . ASN A 1 403 ? 27.857 2.665 -11.478 1.00 93.19 403 ASN A O 1
ATOM 2954 N N . ALA A 1 404 ? 25.842 3.626 -11.213 1.00 94.81 404 ALA A N 1
ATOM 2955 C CA . ALA A 1 404 ? 25.959 4.522 -12.356 1.00 94.81 404 ALA A CA 1
ATOM 2956 C C . ALA A 1 404 ? 26.902 5.695 -12.053 1.00 94.81 404 ALA A C 1
ATOM 2958 O O . ALA A 1 404 ? 26.930 6.242 -10.947 1.00 94.81 404 ALA A O 1
ATOM 2959 N N . LYS A 1 405 ? 27.651 6.139 -13.065 1.00 93.75 405 LYS A N 1
ATOM 2960 C CA . LYS A 1 405 ? 28.524 7.323 -12.962 1.00 93.75 405 LYS A CA 1
ATOM 2961 C C . LYS A 1 405 ? 27.778 8.625 -13.231 1.00 93.75 405 LYS A C 1
ATOM 2963 O O . LYS A 1 405 ? 28.281 9.698 -12.911 1.00 93.75 405 LYS A O 1
ATOM 2968 N N . SER A 1 406 ? 26.620 8.534 -13.875 1.00 95.81 406 SER A N 1
ATOM 2969 C CA . SER A 1 406 ? 25.795 9.661 -14.296 1.00 95.81 406 SER A CA 1
ATOM 2970 C C . SER A 1 406 ? 24.339 9.222 -14.409 1.00 95.81 406 SER A C 1
ATOM 2972 O O . SER A 1 406 ? 24.066 8.080 -14.776 1.00 95.81 406 SER A O 1
ATOM 2974 N N . ILE A 1 407 ? 23.405 10.152 -14.178 1.00 96.38 407 ILE A N 1
ATOM 2975 C CA . ILE A 1 407 ? 21.968 9.932 -14.403 1.00 96.38 407 ILE A CA 1
ATOM 2976 C C . ILE A 1 407 ? 21.660 9.469 -15.835 1.00 96.38 407 ILE A C 1
ATOM 2978 O O . ILE A 1 407 ? 20.692 8.752 -16.074 1.00 96.38 407 ILE A O 1
ATOM 2982 N N . ASN A 1 408 ? 22.522 9.822 -16.792 1.00 97.12 408 ASN A N 1
ATOM 2983 C CA . ASN A 1 408 ? 22.365 9.472 -18.199 1.00 97.12 408 ASN A CA 1
ATOM 2984 C C . ASN A 1 408 ? 22.492 7.969 -18.479 1.00 97.12 408 ASN A C 1
ATOM 2986 O O . ASN A 1 408 ? 22.041 7.512 -19.523 1.00 97.12 408 ASN A O 1
ATOM 2990 N N . GLU A 1 409 ? 23.033 7.178 -17.547 1.00 96.44 409 GLU A N 1
ATOM 2991 C CA . GLU A 1 409 ? 23.006 5.713 -17.654 1.00 96.44 409 GLU A CA 1
ATOM 2992 C C . GLU A 1 409 ? 21.601 5.132 -17.414 1.00 96.44 409 GLU A C 1
ATOM 2994 O O . GLU A 1 409 ? 21.325 4.021 -17.859 1.00 96.44 409 GLU A O 1
ATOM 2999 N N . LEU A 1 410 ? 20.694 5.892 -16.784 1.00 96.69 410 LEU A N 1
ATOM 3000 C CA . LEU A 1 410 ? 19.283 5.516 -16.616 1.00 96.69 410 LEU A CA 1
ATOM 3001 C C . LEU A 1 410 ? 18.402 5.972 -17.792 1.00 96.69 410 LEU A C 1
ATOM 3003 O O . LEU A 1 410 ? 17.244 5.570 -17.906 1.00 96.69 410 LEU A O 1
ATOM 3007 N N . LEU A 1 411 ? 18.938 6.847 -18.643 1.00 96.88 411 LEU A N 1
ATOM 3008 C CA . LEU A 1 411 ? 18.244 7.512 -19.741 1.00 96.88 411 LEU A CA 1
ATOM 3009 C C . LEU A 1 411 ? 18.656 6.887 -21.088 1.00 96.88 411 LEU A C 1
ATOM 3011 O O . LEU A 1 411 ? 19.743 6.324 -21.191 1.00 96.88 411 LEU A O 1
ATOM 3015 N N . PRO A 1 412 ? 17.841 6.974 -22.151 1.00 97.31 412 PRO A N 1
ATOM 3016 C CA . PRO A 1 412 ? 16.578 7.696 -22.215 1.00 97.31 412 PRO A CA 1
ATOM 3017 C C . PRO A 1 412 ? 15.444 6.988 -21.468 1.00 97.31 412 PRO A C 1
ATOM 3019 O O . PRO A 1 412 ? 15.443 5.769 -21.314 1.00 97.31 412 PRO A O 1
ATOM 3022 N N . VAL A 1 413 ? 14.449 7.774 -21.062 1.00 97.69 413 VAL A N 1
ATOM 3023 C CA . VAL A 1 413 ? 13.152 7.281 -20.574 1.00 97.69 413 VAL A CA 1
ATOM 3024 C C . VAL A 1 413 ? 12.079 7.725 -21.554 1.00 97.69 413 VAL A C 1
ATOM 3026 O O . VAL A 1 413 ? 12.078 8.871 -22.006 1.00 97.69 413 VAL A O 1
ATOM 3029 N N . PHE A 1 414 ? 11.160 6.827 -21.880 1.00 97.81 414 PHE A N 1
ATOM 3030 C CA . PHE A 1 414 ? 9.996 7.129 -22.705 1.00 97.81 414 PHE A CA 1
ATOM 3031 C C . PHE A 1 414 ? 8.763 7.201 -21.817 1.00 97.81 414 PHE A C 1
ATOM 3033 O O . PHE A 1 414 ? 8.527 6.292 -21.029 1.00 97.81 414 PHE A O 1
ATOM 3040 N N . LEU A 1 415 ? 7.986 8.272 -21.959 1.00 97.31 415 LEU A N 1
ATOM 3041 C CA . LEU A 1 415 ? 6.722 8.517 -21.268 1.00 97.31 415 LEU A CA 1
ATOM 3042 C C . LEU A 1 415 ? 5.591 8.549 -22.290 1.00 97.31 415 LEU A C 1
ATOM 3044 O O . LEU A 1 415 ? 5.732 9.183 -23.337 1.00 97.31 415 LEU A O 1
ATOM 3048 N N . CYS A 1 416 ? 4.467 7.904 -21.990 1.00 95.50 416 CYS A N 1
ATOM 3049 C CA . CYS A 1 416 ? 3.289 7.906 -22.855 1.00 95.50 416 CYS A CA 1
ATOM 3050 C C . CYS A 1 416 ? 1.988 8.123 -22.076 1.00 95.50 416 CYS A C 1
ATOM 3052 O O . CYS A 1 416 ? 1.769 7.509 -21.033 1.00 95.50 416 CYS A O 1
ATOM 3054 N N . SER A 1 417 ? 1.077 8.923 -22.637 1.00 88.81 417 SER A N 1
ATOM 3055 C CA . SER A 1 417 ? -0.235 9.228 -22.033 1.00 88.81 417 SER A CA 1
ATOM 3056 C C . SER A 1 417 ? -1.264 8.093 -22.144 1.00 88.81 417 SER A C 1
ATOM 3058 O O . SER A 1 417 ? -2.352 8.170 -21.566 1.00 88.81 417 SER A O 1
ATOM 3060 N N . GLY A 1 418 ? -0.973 7.084 -22.972 1.00 77.44 418 GLY A N 1
ATOM 3061 C CA . GLY A 1 418 ? -1.931 6.055 -23.391 1.00 77.44 418 GLY A CA 1
ATOM 3062 C C . GLY A 1 418 ? -2.936 6.518 -24.458 1.00 77.44 418 GLY A C 1
ATOM 3063 O O . GLY A 1 418 ? -3.663 5.693 -24.990 1.00 77.44 418 GLY A O 1
ATOM 3064 N N . THR A 1 419 ? -2.957 7.810 -24.808 1.00 78.38 419 THR A N 1
ATOM 3065 C CA . THR A 1 419 ? -3.904 8.424 -25.765 1.00 78.38 419 THR A CA 1
ATOM 3066 C C . THR A 1 419 ? -3.223 9.015 -27.006 1.00 78.38 419 THR A C 1
ATOM 3068 O O . THR A 1 419 ? -3.845 9.748 -27.770 1.00 78.38 419 THR A O 1
ATOM 3071 N N . GLY A 1 420 ? -1.939 8.700 -27.215 1.00 75.94 420 GLY A N 1
ATOM 3072 C CA . GLY A 1 420 ? -1.181 9.073 -28.415 1.00 75.94 420 GLY A CA 1
ATOM 3073 C C . GLY A 1 420 ? -0.080 10.117 -28.209 1.00 75.94 420 GLY A C 1
ATOM 3074 O O . GLY A 1 420 ? 0.635 10.418 -29.163 1.00 75.94 420 GLY A O 1
ATOM 3075 N N . GLN A 1 421 ? 0.108 10.654 -26.996 1.00 88.81 421 GLN A N 1
ATOM 3076 C CA . GLN A 1 421 ? 1.266 11.498 -26.692 1.00 88.81 421 GLN A CA 1
ATOM 3077 C C . GLN A 1 421 ? 2.430 10.639 -26.194 1.00 88.81 421 GLN A C 1
ATOM 3079 O O . GLN A 1 421 ? 2.283 9.912 -25.212 1.00 88.81 421 GLN A O 1
ATOM 3084 N N . THR A 1 422 ? 3.590 10.782 -26.833 1.00 94.62 422 THR A N 1
ATOM 3085 C CA . THR A 1 422 ? 4.854 10.151 -26.434 1.00 94.62 422 THR A CA 1
ATOM 3086 C C . THR A 1 422 ? 5.917 11.226 -26.245 1.00 94.62 422 THR A C 1
ATOM 3088 O O . THR A 1 422 ? 6.096 12.084 -27.109 1.00 94.62 422 THR A O 1
ATOM 3091 N N . VAL A 1 423 ? 6.638 11.176 -25.127 1.00 96.81 423 VAL A N 1
ATOM 3092 C CA . VAL A 1 423 ? 7.757 12.071 -24.817 1.00 96.81 423 VAL A CA 1
ATOM 3093 C C . VAL A 1 423 ? 8.984 11.233 -24.480 1.00 96.81 423 VAL A C 1
ATOM 3095 O O . VAL A 1 423 ? 8.916 10.323 -23.661 1.00 96.81 423 VAL A O 1
ATOM 3098 N N . LYS A 1 424 ? 10.117 11.559 -25.103 1.00 97.50 424 LYS A N 1
ATOM 3099 C CA . LYS A 1 424 ? 11.430 11.000 -24.773 1.00 97.50 424 LYS A CA 1
ATOM 3100 C C . LYS A 1 424 ? 12.176 11.987 -23.889 1.00 97.50 424 LYS A C 1
ATOM 3102 O O . LYS A 1 424 ? 12.384 13.130 -24.290 1.00 97.50 424 LYS A O 1
ATOM 3107 N N . ILE A 1 425 ? 12.631 11.523 -22.735 1.00 97.81 425 ILE A N 1
ATOM 3108 C CA . ILE A 1 425 ? 13.610 12.231 -21.917 1.00 97.81 425 ILE A CA 1
ATOM 3109 C C . ILE A 1 425 ? 14.997 11.772 -22.385 1.00 97.81 425 ILE A C 1
ATOM 3111 O O . ILE A 1 425 ? 15.294 10.578 -22.290 1.00 97.81 425 ILE A O 1
ATOM 3115 N N . PRO A 1 426 ? 15.815 12.663 -22.973 1.00 96.62 426 PRO A N 1
ATOM 3116 C CA . PRO A 1 426 ? 17.092 12.294 -23.584 1.00 96.62 426 PRO A CA 1
ATOM 3117 C C . PRO A 1 426 ? 18.176 11.987 -22.540 1.00 96.62 426 PRO A C 1
ATOM 3119 O O . PRO A 1 426 ? 18.064 12.395 -21.391 1.00 96.62 426 PRO A O 1
ATOM 3122 N N . ASP A 1 427 ? 19.245 11.307 -22.954 1.00 94.62 427 ASP A N 1
ATOM 3123 C CA . ASP A 1 427 ? 20.403 10.895 -22.142 1.00 94.62 427 ASP A CA 1
ATOM 3124 C C . ASP A 1 427 ? 21.542 11.932 -22.111 1.00 94.62 427 ASP A C 1
ATOM 3126 O O . ASP A 1 427 ? 22.724 11.599 -22.029 1.00 94.62 427 ASP A O 1
ATOM 3130 N N . ASN A 1 428 ? 21.184 13.214 -22.163 1.00 95.75 428 ASN A N 1
ATOM 3131 C CA . ASN A 1 428 ? 22.099 14.352 -22.057 1.00 95.75 428 ASN A CA 1
ATOM 3132 C C . ASN A 1 428 ? 21.694 15.318 -20.931 1.00 95.75 428 ASN A C 1
ATOM 3134 O O . ASN A 1 428 ? 21.894 16.531 -21.031 1.00 95.75 428 ASN A O 1
ATOM 3138 N N . GLN A 1 429 ? 21.107 14.771 -19.871 1.00 96.81 429 GLN A N 1
ATOM 3139 C CA . GLN A 1 429 ? 20.702 15.504 -18.681 1.00 96.81 429 GLN A CA 1
ATOM 3140 C C . GLN A 1 429 ? 21.918 15.911 -17.849 1.00 96.81 429 GLN A C 1
ATOM 3142 O O . GLN A 1 429 ? 22.932 15.208 -17.798 1.00 96.81 429 GLN A O 1
ATOM 3147 N N . VAL A 1 430 ? 21.809 17.070 -17.201 1.00 95.50 430 VAL A N 1
ATOM 3148 C CA . VAL A 1 430 ? 22.889 17.641 -16.382 1.00 95.50 430 VAL A CA 1
ATOM 3149 C C . VAL A 1 430 ? 23.052 16.861 -15.077 1.00 95.50 430 VAL A C 1
ATOM 3151 O O . VAL A 1 430 ? 24.174 16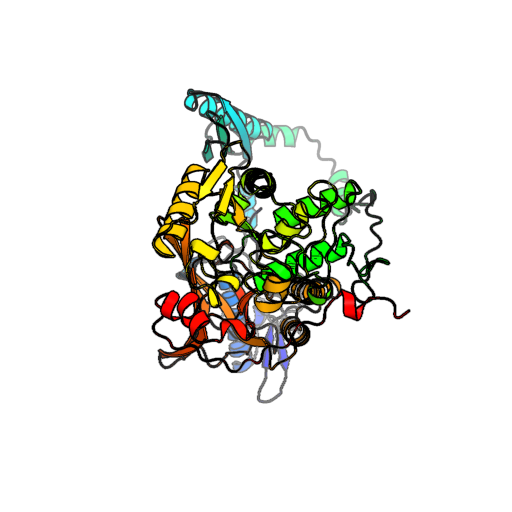.545 -14.687 1.00 95.50 430 VAL A O 1
ATOM 3154 N N . ASP A 1 431 ? 21.935 16.539 -14.428 1.00 94.50 431 ASP A N 1
ATOM 3155 C CA . ASP A 1 431 ? 21.861 15.888 -13.121 1.00 94.50 431 ASP A CA 1
ATOM 3156 C C . ASP A 1 431 ? 20.490 15.214 -12.912 1.00 94.50 431 ASP A C 1
ATOM 3158 O O . ASP A 1 431 ? 19.561 15.371 -13.715 1.00 94.50 431 ASP A O 1
ATOM 3162 N N . GLU A 1 432 ? 20.367 14.446 -11.827 1.00 93.69 432 GLU A N 1
ATOM 3163 C CA . GLU A 1 432 ? 19.125 13.797 -11.394 1.00 93.69 432 GLU A CA 1
ATOM 3164 C C . GLU A 1 432 ? 17.959 14.774 -11.204 1.00 93.69 432 GLU A C 1
ATOM 3166 O O . GLU A 1 432 ? 16.826 14.464 -11.574 1.00 93.69 432 GLU A O 1
ATOM 3171 N N . THR A 1 433 ? 18.234 15.986 -10.712 1.00 91.44 433 THR A N 1
ATOM 3172 C CA . THR A 1 433 ? 17.198 16.995 -10.454 1.00 91.44 433 THR A CA 1
ATOM 3173 C C . THR A 1 433 ? 16.546 17.453 -11.758 1.00 91.44 433 THR A C 1
ATOM 3175 O O . THR A 1 433 ? 15.320 17.565 -11.845 1.00 91.44 433 THR A O 1
ATOM 3178 N N . THR A 1 434 ? 17.350 17.698 -12.793 1.00 93.44 434 THR A N 1
ATOM 3179 C CA . THR A 1 434 ? 16.877 18.114 -14.119 1.00 93.44 434 THR A CA 1
ATOM 3180 C C . THR A 1 434 ? 16.099 16.984 -14.790 1.00 93.44 434 THR A C 1
ATOM 3182 O O . THR A 1 434 ? 14.978 17.214 -15.247 1.00 93.44 434 THR A O 1
ATOM 3185 N N . ALA A 1 435 ? 16.629 15.756 -14.762 1.00 95.00 435 ALA A N 1
ATOM 3186 C CA . ALA A 1 435 ? 15.959 14.585 -15.327 1.00 95.00 435 ALA A CA 1
ATOM 3187 C C . ALA A 1 435 ? 14.590 14.328 -14.668 1.00 95.00 435 ALA A C 1
ATOM 3189 O O . ALA A 1 435 ? 13.578 14.204 -15.363 1.00 95.00 435 ALA A O 1
ATOM 3190 N N . GLY A 1 436 ? 14.535 14.311 -13.331 1.00 92.12 436 GLY A N 1
ATOM 3191 C CA . GLY A 1 436 ? 13.297 14.117 -12.575 1.00 92.12 436 GLY A CA 1
ATOM 3192 C C . GLY A 1 436 ? 12.270 15.225 -12.824 1.00 92.12 436 GLY A C 1
ATOM 3193 O O . GLY A 1 436 ? 11.079 14.949 -12.991 1.00 92.12 436 GLY A O 1
ATOM 3194 N N . ARG A 1 437 ? 12.716 16.484 -12.927 1.00 90.25 437 ARG A N 1
ATOM 3195 C CA . ARG A 1 437 ? 11.842 17.615 -13.269 1.00 90.25 437 ARG A CA 1
ATOM 3196 C C . ARG A 1 437 ? 11.241 17.467 -14.666 1.00 90.25 437 ARG A C 1
ATOM 3198 O O . ARG A 1 437 ? 10.037 17.664 -14.814 1.00 90.25 437 ARG A O 1
ATOM 3205 N N . ASP A 1 438 ? 12.043 17.124 -15.669 1.00 94.50 438 ASP A N 1
ATOM 3206 C CA . ASP A 1 438 ? 11.578 17.003 -17.055 1.00 94.50 438 ASP A CA 1
ATOM 3207 C C . ASP A 1 438 ? 10.576 15.843 -17.209 1.00 94.50 438 ASP A C 1
ATOM 3209 O O . ASP A 1 438 ? 9.543 16.003 -17.866 1.00 94.50 438 ASP A O 1
ATOM 3213 N N . ILE A 1 439 ? 10.810 14.719 -16.514 1.00 93.69 439 ILE A N 1
ATOM 3214 C CA . ILE A 1 439 ? 9.848 13.609 -16.394 1.00 93.69 439 ILE A CA 1
ATOM 3215 C C . ILE A 1 439 ? 8.518 14.106 -15.813 1.00 93.69 439 ILE A C 1
ATOM 3217 O O . ILE A 1 439 ? 7.450 13.833 -16.367 1.00 93.69 439 ILE A O 1
ATOM 3221 N N . ARG A 1 440 ? 8.562 14.864 -14.710 1.00 87.31 440 ARG A N 1
ATOM 3222 C CA . ARG A 1 440 ? 7.352 15.379 -14.050 1.00 87.31 440 ARG A CA 1
ATOM 3223 C C . ARG A 1 440 ? 6.614 16.405 -14.914 1.00 87.31 440 ARG A C 1
ATOM 3225 O O . ARG A 1 440 ? 5.390 16.341 -14.981 1.00 87.31 440 ARG A O 1
ATOM 3232 N N . ILE A 1 441 ? 7.316 17.295 -15.620 1.00 87.19 441 ILE A N 1
ATOM 3233 C CA . ILE A 1 441 ? 6.704 18.250 -16.564 1.00 87.19 441 ILE A CA 1
ATOM 3234 C C . ILE A 1 441 ? 5.959 17.502 -17.674 1.00 87.19 441 ILE A C 1
ATOM 3236 O O . ILE A 1 441 ? 4.802 17.818 -17.958 1.00 87.19 441 ILE A O 1
ATOM 3240 N N . ALA A 1 442 ? 6.595 16.491 -18.272 1.00 92.06 442 ALA A N 1
ATOM 3241 C CA . ALA A 1 442 ? 5.962 15.665 -19.293 1.00 92.06 442 ALA A CA 1
ATOM 3242 C C . ALA A 1 442 ? 4.719 14.948 -18.742 1.00 92.06 442 ALA A C 1
ATOM 3244 O O . ALA A 1 442 ? 3.662 14.989 -19.366 1.00 92.06 442 ALA A O 1
ATOM 3245 N N . CYS A 1 443 ? 4.817 14.372 -17.540 1.00 89.38 443 CYS A N 1
ATOM 3246 C CA . CYS A 1 443 ? 3.703 13.702 -16.873 1.00 89.38 443 CYS A CA 1
ATOM 3247 C C . CYS A 1 443 ? 2.517 14.644 -16.599 1.00 89.38 443 CYS A C 1
ATOM 3249 O O . CYS A 1 443 ? 1.371 14.258 -16.824 1.00 89.38 443 CYS A O 1
ATOM 3251 N N . VAL A 1 444 ? 2.762 15.880 -16.147 1.00 84.56 444 VAL A N 1
ATOM 3252 C CA . VAL A 1 444 ? 1.703 16.890 -15.942 1.00 84.56 444 VAL A CA 1
ATOM 3253 C C . VAL A 1 444 ? 1.005 17.212 -17.263 1.00 84.56 444 VAL A C 1
ATOM 3255 O O . VAL A 1 444 ? -0.224 17.242 -17.310 1.00 84.56 444 VAL A O 1
ATOM 3258 N N . GLY A 1 445 ? 1.766 17.365 -18.352 1.00 84.06 445 GLY A N 1
ATOM 3259 C CA . GLY A 1 445 ? 1.212 17.559 -19.696 1.00 84.06 445 GLY A CA 1
ATOM 3260 C C . GLY A 1 445 ? 0.322 16.406 -20.183 1.00 84.06 445 GLY A C 1
ATOM 3261 O O . GLY A 1 445 ? -0.537 16.627 -21.030 1.00 84.06 445 GLY A O 1
ATOM 3262 N N . MET A 1 446 ? 0.481 15.209 -19.610 1.00 87.94 446 MET A N 1
ATOM 3263 C CA . MET A 1 446 ? -0.317 14.009 -19.897 1.00 87.94 446 MET A CA 1
ATOM 3264 C C . MET A 1 446 ? -1.522 13.831 -18.949 1.00 87.94 446 MET A C 1
ATOM 3266 O O . MET A 1 446 ? -2.159 12.777 -18.953 1.00 87.94 446 MET A O 1
ATOM 3270 N N . GLY A 1 447 ? -1.849 14.841 -18.133 1.00 82.69 447 GLY A N 1
ATOM 3271 C CA . GLY A 1 447 ? -2.924 14.767 -17.136 1.00 82.69 447 GLY A CA 1
ATOM 3272 C C . GLY A 1 447 ? -2.475 14.179 -15.796 1.00 82.69 447 GLY A C 1
ATOM 3273 O O . GLY A 1 447 ? -3.274 13.569 -15.093 1.00 82.69 447 GLY A O 1
ATOM 3274 N N . SER A 1 448 ? -1.196 14.344 -15.444 1.00 84.75 448 SER A N 1
ATOM 3275 C CA . SER A 1 448 ? -0.578 13.844 -14.202 1.00 84.75 448 SER A CA 1
ATOM 3276 C C . SER A 1 448 ? -0.557 12.315 -14.056 1.00 84.75 448 SER A C 1
ATOM 3278 O O . SER A 1 448 ? -0.392 11.806 -12.946 1.00 84.75 448 SER A O 1
ATOM 3280 N N . ALA A 1 449 ? -0.665 11.593 -15.174 1.00 87.69 449 ALA A N 1
ATOM 3281 C CA . ALA A 1 449 ? -0.474 10.150 -15.265 1.00 87.69 449 ALA A CA 1
ATOM 3282 C C . ALA A 1 449 ? 0.120 9.768 -16.630 1.00 87.69 449 ALA A C 1
ATOM 3284 O O . ALA A 1 449 ? -0.342 10.230 -17.675 1.00 87.69 449 ALA A O 1
ATOM 3285 N N . ALA A 1 450 ? 1.139 8.916 -16.619 1.00 92.25 450 ALA A N 1
ATOM 3286 C CA . ALA A 1 450 ? 1.818 8.406 -17.801 1.00 92.25 450 ALA A CA 1
ATOM 3287 C C . ALA A 1 450 ? 2.352 6.994 -17.538 1.00 92.25 450 ALA A C 1
ATOM 3289 O O . ALA A 1 450 ? 2.716 6.658 -16.415 1.00 92.25 450 ALA A O 1
ATOM 3290 N N . GLY A 1 451 ? 2.457 6.173 -18.577 1.00 94.94 451 GLY A N 1
ATOM 3291 C CA . GLY A 1 451 ? 3.286 4.972 -18.516 1.00 94.94 451 GLY A CA 1
ATOM 3292 C C . GLY A 1 451 ? 4.721 5.280 -18.921 1.00 94.94 451 GLY A C 1
ATOM 3293 O O . GLY A 1 451 ? 4.942 6.143 -19.773 1.00 94.94 451 GLY A O 1
ATOM 3294 N N . ALA A 1 452 ? 5.682 4.582 -18.322 1.00 96.75 452 ALA A N 1
ATOM 3295 C CA . ALA A 1 452 ? 7.104 4.783 -18.545 1.00 96.75 452 ALA A CA 1
ATOM 3296 C C . ALA A 1 452 ? 7.839 3.481 -18.883 1.00 96.75 452 ALA A C 1
ATOM 3298 O O . ALA A 1 452 ? 7.582 2.429 -18.294 1.00 96.75 452 ALA A O 1
ATOM 3299 N N . ALA A 1 453 ? 8.806 3.593 -19.791 1.00 97.62 453 ALA A N 1
ATOM 3300 C CA . ALA A 1 453 ? 9.839 2.592 -20.033 1.00 97.62 453 ALA A CA 1
ATOM 3301 C C . ALA A 1 453 ? 11.212 3.257 -19.869 1.00 97.62 453 ALA A C 1
ATOM 3303 O O . ALA A 1 453 ? 11.475 4.301 -20.477 1.00 97.62 453 ALA A O 1
ATOM 3304 N N . GLY A 1 454 ? 12.060 2.684 -19.017 1.00 96.25 454 GLY A N 1
ATOM 3305 C CA . GLY A 1 454 ? 13.432 3.121 -18.764 1.00 96.25 454 GLY A CA 1
ATOM 3306 C C . GLY A 1 454 ? 14.452 2.381 -19.624 1.00 96.25 454 GLY A C 1
ATOM 3307 O O . GLY A 1 454 ? 14.136 1.346 -20.215 1.00 96.25 454 GLY A O 1
ATOM 3308 N N . ARG A 1 455 ? 15.672 2.933 -19.718 1.00 96.62 455 ARG A N 1
ATOM 3309 C CA . ARG A 1 455 ? 16.751 2.382 -20.551 1.00 96.62 455 ARG A CA 1
ATOM 3310 C C . ARG A 1 455 ? 16.890 0.867 -20.306 1.00 96.62 455 ARG A C 1
ATOM 3312 O O . ARG A 1 455 ? 17.035 0.469 -19.151 1.00 96.62 455 ARG A O 1
ATOM 3319 N N . PRO A 1 456 ? 16.880 0.020 -21.351 1.00 97.31 456 PRO A N 1
ATOM 3320 C CA . PRO A 1 456 ? 16.938 -1.423 -21.164 1.00 97.31 456 PRO A CA 1
ATOM 3321 C C . PRO A 1 456 ? 18.249 -1.849 -20.510 1.00 97.31 456 PRO A C 1
ATOM 3323 O O . PRO A 1 456 ? 19.330 -1.447 -20.949 1.00 97.31 456 PRO A O 1
ATOM 3326 N N . ILE A 1 457 ? 18.141 -2.697 -19.493 1.00 97.31 457 ILE A N 1
ATOM 3327 C CA . ILE A 1 457 ? 19.271 -3.298 -18.789 1.00 97.31 457 ILE A CA 1
ATOM 3328 C C . ILE A 1 457 ? 19.515 -4.715 -19.300 1.00 97.31 457 ILE A C 1
ATOM 3330 O O . ILE A 1 457 ? 18.599 -5.388 -19.776 1.00 97.31 457 ILE A O 1
ATOM 3334 N N . SER A 1 458 ? 20.762 -5.168 -19.214 1.00 98.06 458 SER A N 1
ATOM 3335 C CA . SER A 1 458 ? 21.123 -6.540 -19.561 1.00 98.06 458 SER A CA 1
ATOM 3336 C C . SER A 1 458 ? 20.886 -7.486 -18.385 1.00 98.06 458 SER A C 1
ATOM 3338 O O . SER A 1 458 ? 20.926 -7.066 -17.225 1.00 98.06 458 SER A O 1
ATOM 3340 N N . GLY A 1 459 ? 20.710 -8.781 -18.650 1.00 98.19 459 GLY A N 1
ATOM 3341 C CA . GLY A 1 459 ? 20.564 -9.781 -17.591 1.00 98.19 459 GLY A CA 1
ATOM 3342 C C . GLY A 1 459 ? 21.785 -9.855 -16.672 1.00 98.19 459 GLY A C 1
ATOM 3343 O O . GLY A 1 459 ? 21.639 -10.096 -15.473 1.00 98.19 459 GLY A O 1
ATOM 3344 N N . LYS A 1 460 ? 22.983 -9.539 -17.187 1.00 98.00 460 LYS A N 1
ATOM 3345 C CA . LYS A 1 460 ? 24.175 -9.355 -16.350 1.00 98.00 460 LYS A CA 1
ATOM 3346 C C . LYS A 1 460 ? 23.990 -8.217 -15.344 1.00 98.00 460 LYS A C 1
ATOM 3348 O O . LYS A 1 460 ? 24.205 -8.437 -14.155 1.00 98.00 460 LYS A O 1
ATOM 3353 N N . LEU A 1 461 ? 23.578 -7.034 -15.808 1.00 97.00 461 LEU A N 1
ATOM 3354 C CA . LEU A 1 461 ? 23.363 -5.885 -14.928 1.00 97.00 461 LEU A CA 1
ATOM 3355 C C . LEU A 1 461 ? 22.237 -6.172 -13.927 1.00 97.00 461 LEU A C 1
ATOM 3357 O O . LEU A 1 461 ? 22.412 -5.921 -12.740 1.00 97.00 461 LEU A O 1
ATOM 3361 N N . MET A 1 462 ? 21.137 -6.789 -14.370 1.00 97.62 462 MET A N 1
ATOM 3362 C CA . MET A 1 462 ? 20.031 -7.197 -13.496 1.00 97.62 462 MET A CA 1
ATOM 3363 C C . MET A 1 462 ? 20.508 -8.071 -12.327 1.00 97.62 462 MET A C 1
ATOM 3365 O O . MET A 1 462 ? 20.121 -7.828 -11.191 1.00 97.62 462 MET A O 1
ATOM 3369 N N . ARG A 1 463 ? 21.396 -9.046 -12.557 1.00 97.06 463 ARG A N 1
ATOM 3370 C CA . ARG A 1 463 ? 21.951 -9.874 -11.468 1.00 97.06 463 ARG A CA 1
ATOM 3371 C C . ARG A 1 463 ? 22.907 -9.123 -10.536 1.00 97.06 463 ARG A C 1
ATOM 3373 O O . ARG A 1 463 ? 23.124 -9.577 -9.416 1.00 97.06 463 ARG A O 1
ATOM 3380 N N . GLU A 1 464 ? 23.503 -8.024 -10.991 1.00 95.81 464 GLU A N 1
ATOM 3381 C CA . GLU A 1 464 ? 24.437 -7.212 -10.201 1.00 95.81 464 GLU A CA 1
ATOM 3382 C C . GLU A 1 464 ? 23.718 -6.168 -9.334 1.00 95.81 464 GLU A C 1
ATOM 3384 O O . GLU A 1 464 ? 24.133 -5.940 -8.197 1.00 95.81 464 GLU A O 1
ATOM 3389 N N . VAL A 1 465 ? 22.662 -5.530 -9.856 1.00 96.31 465 VAL A N 1
ATOM 3390 C CA . VAL A 1 465 ? 21.995 -4.387 -9.196 1.00 96.31 465 VAL A CA 1
ATOM 3391 C C . VAL A 1 465 ? 20.515 -4.605 -8.895 1.00 96.31 465 VAL A C 1
ATOM 3393 O O . VAL A 1 465 ? 19.943 -3.833 -8.130 1.00 96.31 465 VAL A O 1
ATOM 3396 N N . GLY A 1 466 ? 19.873 -5.622 -9.467 1.00 97.44 466 GLY A N 1
ATOM 3397 C CA . GLY A 1 466 ? 18.471 -5.926 -9.197 1.00 97.44 466 GLY A CA 1
ATOM 3398 C C . GLY A 1 466 ? 18.256 -6.421 -7.771 1.00 97.44 466 GLY A C 1
ATOM 3399 O O . GLY A 1 466 ? 19.106 -7.107 -7.198 1.00 97.44 466 GLY A O 1
ATOM 3400 N N . ILE A 1 467 ? 17.104 -6.086 -7.198 1.00 98.19 467 ILE A N 1
ATOM 3401 C CA . ILE A 1 467 ? 16.676 -6.625 -5.911 1.00 98.19 467 ILE A CA 1
ATOM 3402 C C . ILE A 1 467 ? 15.978 -7.962 -6.189 1.00 98.19 467 ILE A C 1
ATOM 3404 O O . ILE A 1 467 ? 14.945 -7.978 -6.859 1.00 98.19 467 ILE A O 1
ATOM 3408 N N . PRO A 1 468 ? 16.540 -9.103 -5.753 1.00 97.81 468 PRO A N 1
ATOM 3409 C CA . PRO A 1 468 ? 16.050 -10.409 -6.170 1.00 97.81 468 PRO A CA 1
ATOM 3410 C C . PRO A 1 468 ? 14.821 -10.847 -5.367 1.00 97.81 468 PRO A C 1
ATOM 3412 O O . PRO A 1 468 ? 14.701 -10.557 -4.177 1.00 97.81 468 PRO A O 1
ATOM 3415 N N . ASN A 1 469 ? 13.987 -11.675 -5.992 1.00 98.50 469 ASN A N 1
ATOM 3416 C CA . ASN A 1 469 ? 12.889 -12.423 -5.381 1.00 98.50 469 ASN A CA 1
ATOM 3417 C C . ASN A 1 469 ? 11.778 -11.557 -4.763 1.00 98.50 469 ASN A C 1
ATOM 3419 O O . ASN A 1 469 ? 11.139 -11.958 -3.785 1.00 98.50 469 ASN A O 1
ATOM 3423 N N . THR A 1 470 ? 11.548 -10.358 -5.300 1.00 98.62 470 THR A N 1
ATOM 3424 C CA . THR A 1 470 ? 10.587 -9.409 -4.722 1.00 98.62 470 THR A CA 1
ATOM 3425 C C . THR A 1 470 ? 9.135 -9.765 -5.038 1.00 98.62 470 THR A C 1
ATOM 3427 O O . THR A 1 470 ? 8.286 -9.612 -4.159 1.00 98.62 470 THR A O 1
ATOM 3430 N N . TYR A 1 471 ? 8.846 -10.388 -6.187 1.00 98.81 471 TYR A N 1
ATOM 3431 C CA . TYR A 1 471 ? 7.531 -10.995 -6.444 1.00 98.81 471 TYR A CA 1
ATOM 3432 C C . TYR A 1 471 ? 7.281 -12.209 -5.548 1.00 98.81 471 TYR A C 1
ATOM 3434 O O . TYR A 1 471 ? 6.189 -12.364 -5.000 1.00 98.81 471 TYR A O 1
ATOM 3442 N N . SER A 1 472 ? 8.301 -13.042 -5.335 1.00 98.81 472 SER A N 1
ATOM 3443 C CA . SER A 1 472 ? 8.220 -14.146 -4.375 1.00 98.81 472 SER A CA 1
ATOM 3444 C C . SER A 1 472 ? 7.947 -13.662 -2.948 1.00 98.81 472 SER A C 1
ATOM 3446 O O . SER A 1 472 ? 7.150 -14.275 -2.238 1.00 98.81 472 SER A O 1
ATOM 3448 N N . LEU A 1 473 ? 8.571 -12.561 -2.515 1.00 98.75 473 LEU A N 1
ATOM 3449 C CA . LEU A 1 473 ? 8.285 -11.950 -1.215 1.00 98.75 473 LEU A CA 1
ATOM 3450 C C . LEU A 1 473 ? 6.848 -11.424 -1.145 1.00 98.75 473 LEU A C 1
ATOM 3452 O O . LEU A 1 473 ? 6.133 -11.770 -0.206 1.00 98.75 473 LEU A O 1
ATOM 3456 N N . ALA A 1 474 ? 6.412 -10.654 -2.148 1.00 98.75 474 ALA A N 1
ATOM 3457 C CA . ALA A 1 474 ? 5.045 -10.144 -2.233 1.00 98.75 474 ALA A CA 1
ATOM 3458 C C . ALA A 1 474 ? 4.028 -11.289 -2.107 1.00 98.75 474 ALA A C 1
ATOM 3460 O O . ALA A 1 474 ? 3.168 -11.272 -1.229 1.00 98.75 474 ALA A O 1
ATOM 3461 N N . TRP A 1 475 ? 4.190 -12.350 -2.896 1.00 98.69 475 TRP A N 1
ATOM 3462 C CA . TRP A 1 475 ? 3.305 -13.513 -2.856 1.00 98.69 475 TRP A CA 1
ATOM 3463 C C . TRP A 1 475 ? 3.233 -14.168 -1.474 1.00 98.69 475 TRP A C 1
ATOM 3465 O O . TRP A 1 475 ? 2.153 -14.544 -1.024 1.00 98.69 475 TRP A O 1
ATOM 3475 N N . ARG A 1 476 ? 4.358 -14.279 -0.757 1.00 98.12 476 ARG A N 1
ATOM 3476 C CA . ARG A 1 476 ? 4.386 -14.861 0.597 1.00 98.12 476 ARG A CA 1
ATOM 3477 C C . ARG A 1 476 ? 3.633 -14.006 1.602 1.00 98.12 476 ARG A C 1
ATOM 3479 O O . ARG A 1 476 ? 2.835 -14.544 2.369 1.00 98.12 476 ARG A O 1
ATOM 3486 N N . LEU A 1 477 ? 3.878 -12.698 1.587 1.00 98.50 477 LEU A N 1
ATOM 3487 C CA . LEU A 1 477 ? 3.213 -11.761 2.488 1.00 98.50 477 LEU A CA 1
ATOM 3488 C C . LEU A 1 477 ? 1.705 -11.726 2.213 1.00 98.50 477 LEU A C 1
ATOM 3490 O O . LEU A 1 477 ? 0.908 -11.884 3.136 1.00 98.50 477 LEU A O 1
ATOM 3494 N N . GLY A 1 478 ? 1.300 -11.632 0.944 1.00 98.25 478 GLY A N 1
ATOM 3495 C CA . GLY A 1 478 ? -0.114 -11.651 0.577 1.00 98.25 478 GLY A CA 1
ATOM 3496 C C . GLY A 1 478 ? -0.803 -12.982 0.868 1.00 98.25 478 GLY A C 1
ATOM 3497 O O . GLY A 1 478 ? -1.934 -12.989 1.350 1.00 98.25 478 GLY A O 1
ATOM 3498 N N . ARG A 1 479 ? -0.113 -14.118 0.687 1.00 97.81 479 ARG A N 1
ATOM 3499 C CA . ARG A 1 479 ? -0.627 -15.438 1.088 1.00 97.81 479 ARG A CA 1
ATOM 3500 C C . ARG A 1 479 ? -0.903 -15.513 2.588 1.00 97.81 479 ARG A C 1
ATOM 3502 O O . ARG A 1 479 ? -1.891 -16.127 2.986 1.00 97.81 479 ARG A O 1
ATOM 3509 N N . VAL A 1 480 ? -0.043 -14.919 3.418 1.00 97.50 480 VAL A N 1
ATOM 3510 C CA . VAL A 1 480 ? -0.236 -14.862 4.876 1.00 97.50 480 VAL A CA 1
ATOM 3511 C C . VAL A 1 480 ? -1.509 -14.094 5.230 1.00 97.50 480 VAL A C 1
ATOM 3513 O O . VAL A 1 480 ? -2.318 -14.608 6.004 1.00 97.50 480 VAL A O 1
ATOM 3516 N N . VAL A 1 481 ? -1.721 -12.923 4.626 1.00 97.44 481 VAL A N 1
ATOM 3517 C CA . VAL A 1 481 ? -2.928 -12.108 4.847 1.00 97.44 481 VAL A CA 1
ATOM 3518 C C . VAL A 1 481 ? -4.182 -12.839 4.375 1.00 97.44 481 VAL A C 1
ATOM 3520 O O . VAL A 1 481 ? -5.096 -13.052 5.168 1.00 97.44 481 VAL A O 1
ATOM 3523 N N . ALA A 1 482 ? -4.199 -13.314 3.128 1.00 96.12 482 ALA A N 1
ATOM 3524 C CA . ALA A 1 482 ? -5.353 -14.008 2.560 1.00 96.12 482 ALA A CA 1
ATOM 3525 C C . ALA A 1 482 ? -5.725 -15.269 3.360 1.00 96.12 482 ALA A C 1
ATOM 3527 O O . ALA A 1 482 ? -6.901 -15.546 3.599 1.00 96.12 482 ALA A O 1
ATOM 3528 N N . LYS A 1 483 ? -4.724 -16.020 3.841 1.00 95.00 483 LYS A N 1
ATOM 3529 C CA . LYS A 1 483 ? -4.956 -17.170 4.721 1.00 95.00 483 LYS A CA 1
ATOM 3530 C C . LYS A 1 483 ? -5.559 -16.739 6.055 1.00 95.00 483 LYS A C 1
ATOM 3532 O O . LYS A 1 483 ? -6.525 -17.355 6.489 1.00 95.00 483 LYS A O 1
ATOM 3537 N N . ALA A 1 484 ? -5.023 -15.695 6.687 1.00 93.31 484 ALA A N 1
ATOM 3538 C CA . ALA A 1 484 ? -5.539 -15.206 7.962 1.00 93.31 484 ALA A CA 1
ATOM 3539 C C . ALA A 1 484 ? -6.984 -14.694 7.855 1.00 93.31 484 ALA A C 1
ATOM 3541 O O . ALA A 1 484 ? -7.766 -14.918 8.778 1.00 93.31 484 ALA A O 1
ATOM 3542 N N . GLN A 1 485 ? -7.345 -14.076 6.727 1.00 90.94 485 GLN A N 1
ATOM 3543 C CA . GLN A 1 485 ? -8.723 -13.697 6.404 1.00 90.94 485 GLN A CA 1
ATOM 3544 C C . GLN A 1 485 ? -9.619 -14.940 6.252 1.00 90.94 485 GLN A C 1
ATOM 3546 O O . GLN A 1 485 ? -10.665 -15.016 6.892 1.00 90.94 485 GLN A O 1
ATOM 3551 N N . GLN A 1 486 ? -9.191 -15.953 5.483 1.00 90.94 486 GLN A N 1
ATOM 3552 C CA . GLN A 1 486 ? -9.954 -17.198 5.291 1.00 90.94 486 GLN A CA 1
ATOM 3553 C C . GLN A 1 486 ? -10.164 -17.978 6.602 1.00 90.94 486 GLN A C 1
ATOM 3555 O O . GLN A 1 486 ? -11.212 -18.595 6.784 1.00 90.94 486 GLN A O 1
ATOM 3560 N N . THR A 1 487 ? -9.185 -17.962 7.513 1.00 89.06 487 THR A N 1
ATOM 3561 C CA . THR A 1 487 ? -9.231 -18.716 8.779 1.00 89.06 487 THR A CA 1
ATOM 3562 C C . THR A 1 487 ? -9.638 -17.882 9.995 1.00 89.06 487 THR A C 1
ATOM 3564 O O . THR A 1 487 ? -9.621 -18.413 11.103 1.00 89.06 487 THR A O 1
ATOM 3567 N N . ALA A 1 488 ? -9.985 -16.601 9.818 1.00 87.00 488 ALA A N 1
ATOM 3568 C CA . ALA A 1 488 ? -10.303 -15.656 10.896 1.00 87.00 488 ALA A CA 1
ATOM 3569 C C . ALA A 1 488 ? -9.217 -15.567 11.997 1.00 87.00 488 ALA A C 1
ATOM 3571 O O . ALA A 1 488 ? -9.511 -15.459 13.186 1.00 87.00 488 ALA A O 1
ATOM 3572 N N . THR A 1 489 ? -7.939 -15.603 11.604 1.00 87.75 489 THR A N 1
ATOM 3573 C CA . THR A 1 489 ? -6.773 -15.547 12.512 1.00 87.75 489 THR A CA 1
ATOM 3574 C C . THR A 1 489 ? -5.992 -14.238 12.379 1.00 87.75 489 THR A C 1
ATOM 3576 O O . THR A 1 489 ? -4.766 -14.226 12.481 1.00 87.75 489 THR A O 1
ATOM 3579 N N . LEU A 1 490 ? -6.683 -13.121 12.137 1.00 87.94 490 LEU A N 1
ATOM 3580 C CA . LEU A 1 490 ? -6.056 -11.798 11.996 1.00 87.94 490 LEU A CA 1
ATOM 3581 C C . LEU A 1 490 ? -5.280 -11.367 13.250 1.00 87.94 490 LEU A C 1
ATOM 3583 O O . LEU A 1 490 ? -4.330 -10.600 13.162 1.00 87.94 490 LEU A O 1
ATOM 3587 N N . SER A 1 491 ? -5.604 -11.938 14.408 1.00 82.50 491 SER A N 1
ATOM 3588 C CA . SER A 1 491 ? -4.914 -11.693 15.674 1.00 82.50 491 SER A CA 1
ATOM 3589 C C . SER A 1 491 ? -3.421 -12.003 15.689 1.00 82.50 491 SER A C 1
ATOM 3591 O O . SER A 1 491 ? -2.678 -11.417 16.473 1.00 82.50 491 SER A O 1
ATOM 3593 N N . THR A 1 492 ? -2.961 -12.909 14.827 1.00 88.25 492 THR A N 1
ATOM 3594 C CA . THR A 1 492 ? -1.552 -13.313 14.736 1.00 88.25 492 THR A CA 1
ATOM 3595 C C . THR A 1 492 ? -0.884 -12.814 13.458 1.00 88.25 492 THR A C 1
ATOM 3597 O O . THR A 1 492 ? 0.247 -13.210 13.162 1.00 88.25 492 THR A O 1
ATOM 3600 N N . ILE A 1 493 ? -1.557 -11.931 12.703 1.00 92.88 493 ILE A N 1
ATOM 3601 C CA . ILE A 1 493 ? -1.126 -11.533 11.360 1.00 92.88 493 ILE A CA 1
ATOM 3602 C C . ILE A 1 493 ? 0.274 -10.929 11.357 1.00 92.88 493 ILE A C 1
ATOM 3604 O O . ILE A 1 493 ? 1.106 -11.293 10.532 1.00 92.88 493 ILE A O 1
ATOM 3608 N N . THR A 1 494 ? 0.576 -10.064 12.322 1.00 93.75 494 THR A N 1
ATOM 3609 C CA . THR A 1 494 ? 1.869 -9.384 12.399 1.00 93.75 494 THR A CA 1
ATOM 3610 C C . THR A 1 494 ? 3.013 -10.358 12.664 1.00 93.75 494 THR A C 1
ATOM 3612 O O . THR A 1 494 ? 4.059 -10.263 12.027 1.00 93.75 494 THR A O 1
ATOM 3615 N N . THR A 1 495 ? 2.816 -11.346 13.543 1.00 94.38 495 THR A N 1
ATOM 3616 C CA . THR A 1 495 ? 3.793 -12.421 13.774 1.00 94.38 495 THR A CA 1
ATOM 3617 C C . THR A 1 495 ? 3.975 -13.278 12.525 1.00 94.38 495 THR A C 1
ATOM 3619 O O . THR A 1 495 ? 5.105 -13.558 12.137 1.00 94.38 495 THR A O 1
ATOM 3622 N N . ALA A 1 496 ? 2.885 -13.654 11.852 1.00 95.81 496 ALA A N 1
ATOM 3623 C CA . ALA A 1 496 ? 2.956 -14.452 10.631 1.00 95.81 496 ALA A CA 1
ATOM 3624 C C . ALA A 1 496 ? 3.668 -13.710 9.484 1.00 95.81 496 ALA A C 1
ATOM 3626 O O . ALA A 1 496 ? 4.450 -14.317 8.751 1.00 95.81 496 ALA A O 1
ATOM 3627 N N . LEU A 1 497 ? 3.445 -12.398 9.353 1.00 97.50 497 LEU A N 1
ATOM 3628 C CA . LEU A 1 497 ? 4.141 -11.546 8.388 1.00 97.50 497 LEU A CA 1
ATOM 3629 C C . LEU A 1 497 ? 5.633 -11.431 8.705 1.00 97.50 497 LEU A C 1
ATOM 3631 O O . LEU A 1 497 ? 6.444 -11.507 7.787 1.00 97.50 497 LEU A O 1
ATOM 3635 N N . ILE A 1 498 ? 6.004 -11.307 9.985 1.00 97.75 498 ILE A N 1
ATOM 3636 C CA . ILE A 1 498 ? 7.411 -11.312 10.409 1.00 97.75 498 ILE A CA 1
ATOM 3637 C C . ILE A 1 498 ? 8.098 -12.611 9.980 1.00 97.75 498 ILE A C 1
ATOM 3639 O O . ILE A 1 498 ? 9.166 -12.560 9.376 1.00 97.75 498 ILE A O 1
ATOM 3643 N N . GLU A 1 499 ? 7.483 -13.766 10.234 1.00 97.62 499 GLU A N 1
ATOM 3644 C CA . GLU A 1 499 ? 8.042 -15.059 9.821 1.00 97.62 499 GLU A CA 1
ATOM 3645 C C . GLU A 1 499 ? 8.175 -15.165 8.293 1.00 97.62 499 GLU A C 1
ATOM 3647 O O . GLU A 1 499 ? 9.230 -15.550 7.787 1.00 97.62 499 GLU A O 1
ATOM 3652 N N . ALA A 1 500 ? 7.153 -14.745 7.539 1.00 96.88 500 ALA A N 1
ATOM 3653 C CA . ALA A 1 500 ? 7.193 -14.746 6.075 1.00 96.88 500 ALA A CA 1
ATOM 3654 C C . ALA A 1 500 ? 8.228 -13.770 5.482 1.00 96.88 500 ALA A C 1
ATOM 3656 O O . ALA A 1 500 ? 8.758 -14.032 4.401 1.00 96.88 500 ALA A O 1
ATOM 3657 N N . ALA A 1 501 ? 8.546 -12.686 6.194 1.00 96.75 501 ALA A N 1
ATOM 3658 C CA . ALA A 1 501 ? 9.572 -11.708 5.836 1.00 96.75 501 ALA A CA 1
ATOM 3659 C C . ALA A 1 501 ? 11.015 -12.164 6.142 1.00 96.75 501 ALA A C 1
ATOM 3661 O O . ALA A 1 501 ? 11.961 -11.437 5.840 1.00 96.75 501 ALA A O 1
ATOM 3662 N N . GLY A 1 502 ? 11.211 -13.346 6.740 1.00 96.31 502 GLY A N 1
ATOM 3663 C CA . GLY A 1 502 ? 12.532 -13.855 7.138 1.00 96.31 502 GLY A CA 1
ATOM 3664 C C . GLY A 1 502 ? 12.778 -13.883 8.650 1.00 96.31 502 GLY A C 1
ATOM 3665 O O . GLY A 1 502 ? 13.909 -14.095 9.089 1.00 96.31 502 GLY A O 1
ATOM 3666 N N . GLY A 1 503 ? 11.732 -13.690 9.454 1.00 97.31 503 GLY A N 1
ATOM 3667 C CA . GLY A 1 503 ? 11.760 -13.803 10.909 1.00 97.31 503 GLY A CA 1
ATOM 3668 C C . GLY A 1 503 ? 12.027 -12.480 11.642 1.00 97.31 503 GLY A C 1
ATOM 3669 O O . GLY A 1 503 ? 12.191 -11.421 11.028 1.00 97.31 503 GLY A O 1
ATOM 3670 N N . PRO A 1 504 ? 12.118 -12.516 12.985 1.00 96.12 504 PRO A N 1
ATOM 3671 C CA . PRO A 1 504 ? 12.160 -11.327 13.854 1.00 96.12 504 PRO A CA 1
ATOM 3672 C C . PRO A 1 504 ? 13.425 -10.467 13.717 1.00 96.12 504 PRO A C 1
ATOM 3674 O O . PRO A 1 504 ? 13.502 -9.361 14.260 1.00 96.12 504 PRO A O 1
ATOM 3677 N N . LYS A 1 505 ? 14.441 -10.973 13.011 1.00 97.06 505 LYS A N 1
ATOM 3678 C CA . LYS A 1 505 ? 15.615 -10.190 12.618 1.00 97.06 505 LYS A CA 1
ATOM 3679 C C . LYS A 1 505 ? 15.352 -9.333 11.383 1.00 97.06 505 LYS A C 1
ATOM 3681 O O . LYS A 1 505 ? 15.952 -8.273 11.267 1.00 97.06 505 LYS A O 1
ATOM 3686 N N . SER A 1 506 ? 14.475 -9.775 10.484 1.00 97.69 506 SER A N 1
ATOM 3687 C CA . SER A 1 506 ? 14.201 -9.101 9.214 1.00 97.69 506 SER A CA 1
ATOM 3688 C C . SER A 1 506 ? 13.028 -8.138 9.293 1.00 97.69 506 SER A C 1
ATOM 3690 O O . SER A 1 506 ? 13.056 -7.127 8.602 1.00 97.69 506 SER A O 1
ATOM 3692 N N . ALA A 1 507 ? 12.039 -8.391 10.153 1.00 97.88 507 ALA A N 1
ATOM 3693 C CA . ALA A 1 507 ? 10.894 -7.502 10.328 1.00 97.88 507 ALA A CA 1
ATOM 3694 C C . ALA A 1 507 ? 10.432 -7.411 11.787 1.00 97.88 507 ALA A C 1
ATOM 3696 O O . ALA A 1 507 ? 10.645 -8.332 12.579 1.00 97.88 507 ALA A O 1
ATOM 3697 N N . LYS A 1 508 ? 9.794 -6.290 12.147 1.00 95.81 508 LYS A N 1
ATOM 3698 C CA . LYS A 1 508 ? 9.276 -6.015 13.499 1.00 95.81 508 LYS A CA 1
ATOM 3699 C C . LYS A 1 508 ? 7.993 -5.188 13.444 1.00 95.81 508 LYS A C 1
ATOM 3701 O O . LYS A 1 508 ? 7.837 -4.338 12.573 1.00 95.81 508 LYS A O 1
ATOM 3706 N N . VAL A 1 509 ? 7.117 -5.380 14.429 1.00 95.31 509 VAL A N 1
ATOM 3707 C CA . VAL A 1 509 ? 6.081 -4.393 14.773 1.00 95.31 509 VAL A CA 1
ATOM 3708 C C . VAL A 1 509 ? 6.709 -3.394 15.736 1.00 95.31 509 VAL A C 1
ATOM 3710 O O . VAL A 1 509 ? 7.300 -3.809 16.733 1.00 95.31 509 VAL A O 1
ATOM 3713 N N . ILE A 1 510 ? 6.595 -2.099 15.452 1.00 94.31 510 ILE A N 1
ATOM 3714 C CA . ILE A 1 510 ? 7.155 -1.047 16.318 1.00 94.31 510 ILE A CA 1
ATOM 3715 C C . ILE A 1 510 ? 6.093 -0.283 17.100 1.00 94.31 510 ILE A C 1
ATOM 3717 O O . ILE A 1 510 ? 6.403 0.295 18.138 1.00 94.31 510 ILE A O 1
ATOM 3721 N N . PHE A 1 511 ? 4.848 -0.290 16.627 1.00 94.94 511 PHE A N 1
ATOM 3722 C CA . PHE A 1 511 ? 3.742 0.377 17.298 1.00 94.94 511 PHE A CA 1
ATOM 3723 C C . PHE A 1 511 ? 2.406 -0.197 16.840 1.00 94.94 511 PHE A C 1
ATOM 3725 O O . PHE A 1 511 ? 2.259 -0.576 15.678 1.00 94.94 511 PHE A O 1
ATOM 3732 N N . GLN A 1 512 ? 1.421 -0.207 17.729 1.00 93.25 512 GLN A N 1
ATOM 3733 C CA . GLN A 1 512 ? 0.027 -0.426 17.368 1.00 93.25 512 GLN A CA 1
ATOM 3734 C C . GLN A 1 512 ? -0.831 0.672 17.989 1.00 93.25 512 GLN A C 1
ATOM 3736 O O . GLN A 1 512 ? -0.733 0.962 19.183 1.00 93.25 512 GLN A O 1
ATOM 3741 N N . GLY A 1 513 ? -1.657 1.303 17.163 1.00 93.06 513 GLY A N 1
ATOM 3742 C CA . GLY A 1 513 ? -2.355 2.518 17.550 1.00 93.06 513 GLY A CA 1
ATOM 3743 C C . GLY A 1 513 ? -3.507 2.865 16.633 1.00 93.06 513 GLY A C 1
ATOM 3744 O O . GLY A 1 513 ? -3.825 2.145 15.688 1.00 93.06 513 GLY A O 1
ATOM 3745 N N . LYS A 1 514 ? -4.122 4.003 16.921 1.00 92.44 514 LYS A N 1
ATOM 3746 C CA . LYS A 1 514 ? -5.212 4.572 16.135 1.00 92.44 514 LYS A CA 1
ATOM 3747 C C . LYS A 1 514 ? -4.741 5.855 15.468 1.00 92.44 514 LYS A C 1
ATOM 3749 O O . LYS A 1 514 ? -4.074 6.672 16.102 1.00 92.44 514 LYS A O 1
ATOM 3754 N N . ILE A 1 515 ? -5.089 6.052 14.200 1.00 94.38 515 ILE A N 1
ATOM 3755 C CA . ILE A 1 515 ? -4.782 7.294 13.487 1.00 94.38 515 ILE A CA 1
ATOM 3756 C C . ILE A 1 515 ? -5.570 8.448 14.123 1.00 94.38 515 ILE A C 1
ATOM 3758 O O . ILE A 1 515 ? -6.802 8.473 14.101 1.00 94.38 515 ILE A O 1
ATOM 3762 N N . ARG A 1 516 ? -4.840 9.421 14.675 1.00 91.62 516 ARG A N 1
ATOM 3763 C CA . ARG A 1 516 ? -5.376 10.616 15.343 1.00 91.62 516 ARG A CA 1
ATOM 3764 C C . ARG A 1 516 ? -5.463 11.814 14.402 1.00 91.62 516 ARG A C 1
ATOM 3766 O O . ARG A 1 516 ? -6.389 12.614 14.506 1.00 91.62 516 ARG A O 1
ATOM 3773 N N . SER A 1 517 ? -4.496 11.965 13.504 1.00 87.69 517 SER A N 1
ATOM 3774 C CA . SER A 1 517 ? -4.510 13.030 12.502 1.00 87.69 517 SER A CA 1
ATOM 3775 C C . SER A 1 517 ? -3.747 12.628 11.250 1.00 87.69 517 SER A C 1
ATOM 3777 O O . SER A 1 517 ? -2.800 11.840 11.299 1.00 87.69 517 SER A O 1
ATOM 3779 N N . VAL A 1 518 ? -4.171 13.201 10.127 1.00 87.25 518 VAL A N 1
ATOM 3780 C CA . VAL A 1 518 ? -3.506 13.081 8.833 1.00 87.25 518 VAL A CA 1
ATOM 3781 C C . VAL A 1 518 ? -3.366 14.489 8.276 1.00 87.25 518 VAL A C 1
ATOM 3783 O O . VAL A 1 518 ? -4.356 15.159 7.992 1.00 87.25 518 VAL A O 1
ATOM 3786 N N . GLU A 1 519 ? -2.133 14.952 8.150 1.00 84.62 519 GLU A N 1
ATOM 3787 C CA . GLU A 1 519 ? -1.805 16.223 7.513 1.00 84.62 519 GLU A CA 1
ATOM 3788 C C . GLU A 1 519 ? -1.307 15.912 6.109 1.00 84.62 519 GLU A C 1
ATOM 3790 O O . GLU A 1 519 ? -0.302 15.221 5.972 1.00 84.62 519 GLU A O 1
ATOM 3795 N N . THR A 1 520 ? -1.995 16.392 5.070 1.00 77.62 520 THR A N 1
ATOM 3796 C CA . THR A 1 520 ? -1.600 16.138 3.675 1.00 77.62 520 THR A CA 1
ATOM 3797 C C . THR A 1 520 ? -1.631 17.420 2.861 1.00 77.62 520 THR A C 1
ATOM 3799 O O . THR A 1 520 ? -2.579 18.203 2.933 1.00 77.62 520 THR A O 1
ATOM 3802 N N . LYS A 1 521 ? -0.603 17.615 2.038 1.00 71.69 521 LYS A N 1
ATOM 3803 C CA . LYS A 1 521 ? -0.539 18.649 1.010 1.00 71.69 521 LYS A CA 1
ATOM 3804 C C . LYS A 1 521 ? -0.007 18.046 -0.285 1.00 71.69 521 LYS A C 1
ATOM 3806 O O . LYS A 1 521 ? 1.026 17.381 -0.286 1.00 71.69 521 LYS A O 1
ATOM 3811 N N . ILE A 1 522 ? -0.665 18.354 -1.399 1.00 66.38 522 ILE A N 1
ATOM 3812 C CA . ILE A 1 522 ? -0.148 18.033 -2.733 1.00 66.38 522 ILE A CA 1
ATOM 3813 C C . ILE A 1 522 ? 0.824 19.140 -3.160 1.00 66.38 522 ILE A C 1
ATOM 3815 O O . ILE A 1 522 ? 0.508 20.333 -3.088 1.00 66.38 522 ILE A O 1
ATOM 3819 N N . THR A 1 523 ? 2.035 18.762 -3.560 1.00 64.12 523 THR A N 1
ATOM 3820 C CA . THR A 1 523 ? 3.058 19.697 -4.043 1.00 64.12 523 THR A CA 1
ATOM 3821 C C . THR A 1 523 ? 2.833 20.066 -5.511 1.00 64.12 523 THR A C 1
ATOM 3823 O O . THR A 1 523 ? 2.106 19.399 -6.244 1.00 64.12 523 THR A O 1
ATOM 3826 N N . THR A 1 524 ? 3.511 21.113 -5.989 1.00 57.56 524 THR A N 1
ATOM 3827 C CA . THR A 1 524 ? 3.500 21.494 -7.415 1.00 57.56 524 THR A CA 1
ATOM 3828 C C . THR A 1 524 ? 4.081 20.418 -8.336 1.00 57.56 524 THR A C 1
ATOM 3830 O O . THR A 1 524 ? 3.812 20.432 -9.531 1.00 57.56 524 THR A O 1
ATOM 3833 N N . THR A 1 525 ? 4.857 19.476 -7.792 1.00 59.22 525 THR A N 1
ATOM 3834 C CA . THR A 1 525 ? 5.405 18.313 -8.503 1.00 59.22 525 THR A CA 1
ATOM 3835 C C . THR A 1 525 ? 4.523 17.064 -8.372 1.00 59.22 525 THR A C 1
ATOM 3837 O O . THR A 1 525 ? 4.976 15.972 -8.706 1.00 59.22 525 THR A O 1
ATOM 3840 N N . ALA A 1 526 ? 3.276 17.223 -7.906 1.00 62.62 526 ALA A N 1
ATOM 3841 C CA . ALA A 1 526 ? 2.270 16.172 -7.737 1.00 62.62 526 ALA A CA 1
ATOM 3842 C C . ALA A 1 526 ? 2.643 15.059 -6.734 1.00 62.62 526 ALA A C 1
ATOM 3844 O O . ALA A 1 526 ? 2.144 13.939 -6.840 1.00 62.62 526 ALA A O 1
ATOM 3845 N N . HIS A 1 527 ? 3.489 15.371 -5.745 1.00 65.69 527 HIS A N 1
ATOM 3846 C CA . HIS A 1 527 ? 3.754 14.482 -4.610 1.00 65.69 527 HIS A CA 1
ATOM 3847 C C . HIS A 1 527 ? 2.792 14.786 -3.458 1.00 65.69 527 HIS A C 1
ATOM 3849 O O . HIS A 1 527 ? 2.508 15.954 -3.177 1.00 65.69 527 HIS A O 1
ATOM 3855 N N . SER A 1 528 ? 2.351 13.748 -2.754 1.00 70.00 528 SER A N 1
ATOM 3856 C CA . SER A 1 528 ? 1.623 13.853 -1.490 1.00 70.00 528 SER A CA 1
ATOM 3857 C C . SER A 1 528 ? 2.625 13.954 -0.345 1.00 70.00 528 SER A C 1
ATOM 3859 O O . SER A 1 528 ? 3.231 12.955 0.031 1.00 70.00 528 SER A O 1
ATOM 3861 N N . LEU A 1 529 ? 2.823 15.157 0.194 1.00 80.75 529 LEU A N 1
ATOM 3862 C CA . LEU A 1 529 ? 3.680 15.404 1.354 1.00 80.75 529 LEU A CA 1
ATOM 3863 C C . LEU A 1 529 ? 2.816 15.533 2.604 1.00 80.75 529 LEU A C 1
ATOM 3865 O O . LEU A 1 529 ? 1.826 16.271 2.601 1.00 80.75 529 LEU A O 1
ATOM 3869 N N . GLY A 1 530 ? 3.213 14.875 3.683 1.00 88.44 530 GLY A N 1
ATOM 3870 C CA . GLY A 1 530 ? 2.416 14.924 4.892 1.00 88.44 530 GLY A CA 1
ATOM 3871 C C . GLY A 1 530 ? 2.983 14.160 6.068 1.00 88.44 530 GLY A C 1
ATOM 3872 O O . GLY A 1 530 ? 4.137 13.729 6.075 1.00 88.44 530 GLY A O 1
ATOM 3873 N N . LYS A 1 531 ? 2.144 14.027 7.090 1.00 92.81 531 LYS A N 1
ATOM 3874 C CA . LYS A 1 531 ? 2.427 13.264 8.300 1.00 92.81 531 LYS A CA 1
ATOM 3875 C C . LYS A 1 531 ? 1.138 12.629 8.798 1.00 92.81 531 LYS A C 1
ATOM 3877 O O . LYS A 1 531 ? 0.135 13.319 8.979 1.00 92.81 531 LYS A O 1
ATOM 3882 N N . VAL A 1 532 ? 1.186 11.330 9.071 1.00 95.75 532 VAL A N 1
ATOM 3883 C CA . VAL A 1 532 ? 0.158 10.660 9.872 1.00 95.75 532 VAL A CA 1
ATOM 3884 C C . VAL A 1 532 ? 0.640 10.564 11.315 1.00 95.75 532 VAL A C 1
ATOM 3886 O O . VAL A 1 532 ? 1.795 10.222 11.576 1.00 95.75 532 VAL A O 1
ATOM 3889 N N . THR A 1 533 ? -0.229 10.915 12.258 1.00 96.00 533 THR A N 1
ATOM 3890 C CA . THR A 1 533 ? 0.040 10.791 13.693 1.00 96.00 533 THR A CA 1
ATOM 3891 C C . THR A 1 533 ? -0.882 9.735 14.272 1.00 96.00 533 THR A C 1
ATOM 3893 O O . THR A 1 533 ? -2.101 9.800 14.093 1.00 96.00 533 THR A O 1
ATOM 3896 N N . LEU A 1 534 ? -0.295 8.766 14.966 1.00 96.00 534 LEU A N 1
ATOM 3897 C CA . LEU A 1 534 ? -1.005 7.680 15.616 1.00 96.00 534 LEU A CA 1
ATOM 3898 C C . LEU A 1 534 ? -0.886 7.838 17.124 1.00 96.00 534 LEU A C 1
ATOM 3900 O O . LEU A 1 534 ? 0.197 8.118 17.633 1.00 96.00 534 LEU A O 1
ATOM 3904 N N . GLU A 1 535 ? -1.983 7.617 17.831 1.00 92.94 535 GLU A N 1
ATOM 3905 C CA . GLU A 1 535 ? -2.006 7.562 19.288 1.00 92.94 535 GLU A CA 1
ATOM 3906 C C . GLU A 1 535 ? -2.120 6.119 19.775 1.00 92.94 535 GLU A C 1
ATOM 3908 O O . GLU A 1 535 ? -2.660 5.239 19.094 1.00 92.94 535 GLU A O 1
ATOM 3913 N N . LYS A 1 536 ? -1.589 5.873 20.968 1.00 90.69 536 LYS A N 1
ATOM 3914 C CA . LYS A 1 536 ? -1.665 4.572 21.627 1.00 90.69 536 LYS A CA 1
ATOM 3915 C C . LYS A 1 536 ? -3.117 4.204 21.938 1.00 90.69 536 LYS A C 1
ATOM 3917 O O . LYS A 1 536 ? -3.885 5.033 22.421 1.00 90.69 536 LYS A O 1
ATOM 3922 N N . LEU A 1 537 ? -3.468 2.930 21.744 1.00 85.50 537 LEU A N 1
ATOM 3923 C CA . LEU A 1 537 ? -4.799 2.417 22.082 1.00 85.50 537 LEU A CA 1
ATOM 3924 C C . LEU A 1 537 ? -5.068 2.509 23.592 1.00 85.50 537 LEU A C 1
ATOM 3926 O O . LEU A 1 537 ? -4.279 2.028 24.430 1.00 85.50 537 LEU A O 1
ATOM 3930 N N . SER A 1 538 ? -6.222 3.078 23.941 1.00 77.19 538 SER A N 1
ATOM 3931 C CA . SER A 1 538 ? -6.745 3.048 25.304 1.00 77.19 538 SER A CA 1
ATOM 3932 C C . SER A 1 538 ? -7.093 1.619 25.714 1.00 77.19 538 SER A C 1
ATOM 3934 O O . SER A 1 538 ? -7.321 0.743 24.885 1.00 77.19 538 SER A O 1
ATOM 3936 N N . GLU A 1 539 ? -7.172 1.361 27.016 1.00 70.94 539 GLU A N 1
ATOM 3937 C CA . GLU A 1 539 ? -7.472 0.025 27.542 1.00 70.94 539 GLU A CA 1
ATOM 3938 C C . GLU A 1 539 ? -8.828 -0.536 27.060 1.00 70.94 539 GLU A C 1
ATOM 3940 O O . GLU A 1 539 ? -9.022 -1.741 27.088 1.00 70.94 539 GLU A O 1
ATOM 3945 N N . GLY A 1 540 ? -9.777 0.313 26.644 1.00 61.12 540 GLY A N 1
ATOM 3946 C CA . GLY A 1 540 ? -11.063 -0.131 26.082 1.00 61.12 540 GLY A CA 1
ATOM 3947 C C . GLY A 1 540 ? -11.022 -0.418 24.582 1.00 61.12 540 GLY A C 1
ATOM 3948 O O . GLY A 1 540 ? -11.884 -1.120 24.071 1.00 61.12 540 GLY A O 1
ATOM 3949 N N . GLU A 1 541 ? -10.023 0.113 23.880 1.00 68.25 541 GLU A N 1
ATOM 3950 C CA . GLU A 1 541 ? -9.815 -0.129 22.450 1.00 68.25 541 GLU A CA 1
ATOM 3951 C C . GLU A 1 541 ? -8.910 -1.334 22.186 1.00 68.25 541 GLU A C 1
ATOM 3953 O O . GLU A 1 541 ? -8.819 -1.768 21.034 1.00 68.25 541 GLU A O 1
ATOM 3958 N N . ARG A 1 542 ? -8.249 -1.842 23.236 1.00 72.69 542 ARG A N 1
ATOM 3959 C CA . ARG A 1 542 ? -7.468 -3.076 23.199 1.00 72.69 542 ARG A CA 1
ATOM 3960 C C . ARG A 1 542 ? -8.413 -4.260 23.225 1.00 72.69 542 ARG A C 1
ATOM 3962 O O . ARG A 1 542 ? -9.143 -4.470 24.189 1.00 72.69 542 ARG A O 1
ATOM 3969 N N . GLU A 1 543 ? -8.363 -5.033 22.164 1.00 63.91 543 GLU A N 1
ATOM 3970 C CA . GLU A 1 543 ? -9.124 -6.262 22.005 1.00 63.91 543 GLU A CA 1
ATOM 3971 C C . GLU A 1 543 ? -8.224 -7.472 22.294 1.00 63.91 543 GLU A C 1
ATOM 3973 O O . GLU A 1 543 ? -8.717 -8.530 22.684 1.00 63.91 543 GLU A O 1
ATOM 3978 N N . MET A 1 544 ? -6.896 -7.321 22.170 1.00 62.66 544 MET A N 1
ATOM 3979 C CA . MET A 1 544 ? -5.939 -8.426 22.244 1.00 62.66 544 MET A CA 1
ATOM 3980 C C . MET A 1 544 ? -4.646 -8.086 22.992 1.00 62.66 544 MET A C 1
ATOM 3982 O O . MET A 1 544 ? -4.230 -6.937 23.115 1.00 62.66 544 MET A O 1
ATOM 3986 N N . ALA A 1 545 ? -3.961 -9.122 23.489 1.00 57.56 545 ALA A N 1
ATOM 3987 C CA . ALA A 1 545 ? -2.674 -8.974 24.179 1.00 57.56 545 ALA A CA 1
ATOM 3988 C C . ALA A 1 545 ? -1.555 -8.430 23.264 1.00 57.56 545 ALA A C 1
ATOM 3990 O O . ALA A 1 545 ? -0.590 -7.847 23.757 1.00 57.56 545 ALA A O 1
ATOM 3991 N N . SER A 1 546 ? -1.697 -8.588 21.943 1.00 57.16 546 SER A N 1
ATOM 3992 C CA . SER A 1 546 ? -0.835 -7.981 20.920 1.00 57.16 546 SER A CA 1
ATOM 3993 C C . SER A 1 546 ? -0.914 -6.452 20.886 1.00 57.16 546 SER A C 1
ATOM 3995 O O . SER A 1 546 ? 0.023 -5.808 20.426 1.00 57.16 546 SER A O 1
ATOM 3997 N N . ASP A 1 547 ? -1.966 -5.852 21.448 1.00 63.62 547 ASP A N 1
ATOM 3998 C CA . ASP A 1 547 ? -2.260 -4.417 21.337 1.00 63.62 547 ASP A CA 1
ATOM 3999 C C . ASP A 1 547 ? -1.400 -3.539 22.270 1.00 63.62 547 ASP A C 1
ATOM 4001 O O . ASP A 1 547 ? -1.714 -2.377 22.534 1.00 63.62 547 ASP A O 1
ATOM 4005 N N . VAL A 1 548 ? -0.322 -4.104 22.824 1.00 71.31 548 VAL A N 1
ATOM 4006 C CA . VAL A 1 548 ? 0.577 -3.459 23.799 1.00 71.31 548 VAL A CA 1
ATOM 4007 C C . VAL A 1 548 ? 1.965 -3.165 23.197 1.00 71.31 548 VAL A C 1
ATOM 4009 O O . VAL A 1 548 ? 2.849 -2.645 23.882 1.00 71.31 548 VAL A O 1
ATOM 4012 N N . VAL A 1 549 ? 2.180 -3.460 21.910 1.00 81.69 549 VAL A N 1
ATOM 4013 C CA . VAL A 1 549 ? 3.453 -3.175 21.224 1.00 81.69 549 VAL A CA 1
ATOM 4014 C C . VAL A 1 549 ? 3.682 -1.665 21.097 1.00 81.69 549 VAL A C 1
ATOM 4016 O O . VAL A 1 549 ? 2.808 -0.930 20.641 1.00 81.69 549 VAL A O 1
ATOM 4019 N N . GLY A 1 550 ? 4.875 -1.206 21.490 1.00 79.06 550 GLY A N 1
ATOM 4020 C CA . GLY A 1 550 ? 5.238 0.214 21.480 1.00 79.06 550 GLY A CA 1
ATOM 4021 C C . GLY A 1 550 ? 4.533 1.034 22.565 1.00 79.06 550 GLY A C 1
ATOM 4022 O O . GLY A 1 550 ? 4.434 2.253 22.448 1.00 79.06 550 GLY A O 1
ATOM 4023 N N . SER A 1 551 ? 4.013 0.382 23.614 1.00 80.81 551 SER A N 1
ATOM 4024 C CA . SER A 1 551 ? 3.259 1.035 24.692 1.00 80.81 551 SER A CA 1
ATOM 4025 C C . SER A 1 551 ? 4.069 2.026 25.536 1.00 80.81 551 SER A C 1
ATOM 4027 O O . SER A 1 551 ? 3.472 2.764 26.322 1.00 80.81 551 SER A O 1
ATOM 4029 N N . GLU A 1 552 ? 5.391 2.074 25.387 1.00 87.50 552 GLU A N 1
ATOM 4030 C CA . GLU A 1 552 ? 6.242 3.120 25.953 1.00 87.50 552 GLU A CA 1
ATOM 4031 C C . GLU A 1 552 ? 6.087 4.485 25.256 1.00 87.50 552 GLU A C 1
ATOM 4033 O O . GLU A 1 552 ? 6.483 5.500 25.832 1.00 87.50 552 GLU A O 1
ATOM 4038 N N . TYR A 1 553 ? 5.509 4.520 24.050 1.00 92.81 553 TYR A N 1
ATOM 4039 C CA . TYR A 1 553 ? 5.204 5.743 23.307 1.00 92.81 553 TYR A CA 1
ATOM 4040 C C . TYR A 1 553 ? 3.722 6.106 23.470 1.00 92.81 553 TYR A C 1
ATOM 4042 O O . TYR A 1 553 ? 2.843 5.250 23.379 1.00 92.81 553 TYR A O 1
ATOM 4050 N N . GLU A 1 554 ? 3.441 7.386 23.709 1.00 91.06 554 GLU A N 1
ATOM 4051 C CA . GLU A 1 554 ? 2.071 7.917 23.765 1.00 91.06 554 GLU A CA 1
ATOM 4052 C C . GLU A 1 554 ? 1.525 8.168 22.355 1.00 91.06 554 GLU A C 1
ATOM 4054 O O . GLU A 1 554 ? 0.364 7.881 22.060 1.00 91.06 554 GLU A O 1
ATOM 4059 N N . GLU A 1 555 ? 2.389 8.659 21.467 1.00 94.00 555 GLU A N 1
ATOM 4060 C CA . GLU A 1 555 ? 2.090 8.860 20.054 1.00 94.00 555 GLU A CA 1
ATOM 4061 C C . GLU A 1 555 ? 3.311 8.531 19.190 1.00 94.00 555 GLU A C 1
ATOM 4063 O O . GLU A 1 555 ? 4.458 8.622 19.639 1.00 94.00 555 GLU A O 1
ATOM 4068 N N . ILE A 1 556 ? 3.062 8.175 17.933 1.00 97.00 556 ILE A N 1
ATOM 4069 C CA . ILE A 1 556 ? 4.092 8.114 16.898 1.00 97.00 556 ILE A CA 1
ATOM 4070 C C . ILE A 1 556 ? 3.698 9.000 15.716 1.00 97.00 556 ILE A C 1
ATOM 4072 O O . ILE A 1 556 ? 2.523 9.139 15.374 1.00 97.00 556 ILE A O 1
ATOM 4076 N N . GLY A 1 557 ? 4.693 9.601 15.076 1.00 96.94 557 GLY A N 1
ATOM 4077 C CA . GLY A 1 557 ? 4.545 10.347 13.836 1.00 96.94 557 GLY A CA 1
ATOM 4078 C C . GLY A 1 557 ? 5.227 9.629 12.681 1.00 96.94 557 GLY A C 1
ATOM 4079 O O . GLY A 1 557 ? 6.374 9.208 12.819 1.00 96.94 557 GLY A O 1
ATOM 4080 N N . VAL A 1 558 ? 4.546 9.551 11.539 1.00 97.69 558 VAL A N 1
ATOM 4081 C CA . VAL A 1 558 ? 5.074 8.970 10.300 1.00 97.69 558 VAL A CA 1
ATOM 4082 C C . VAL A 1 558 ? 4.984 10.012 9.180 1.00 97.69 558 VAL A C 1
ATOM 4084 O O . VAL A 1 558 ? 3.928 10.166 8.559 1.00 97.69 558 VAL A O 1
ATOM 4087 N N . PRO A 1 559 ? 6.050 10.799 8.954 1.00 95.56 559 PRO A N 1
ATOM 4088 C CA . PRO A 1 559 ? 6.175 11.649 7.777 1.00 95.56 559 PRO A CA 1
ATOM 4089 C C . PRO A 1 559 ? 6.222 10.815 6.494 1.00 95.56 559 PRO A C 1
ATOM 4091 O O . PRO A 1 559 ? 6.859 9.758 6.455 1.00 95.56 559 PRO A O 1
ATOM 4094 N N . PHE A 1 560 ? 5.590 11.314 5.437 1.00 93.19 560 PHE A N 1
ATOM 4095 C CA . PHE A 1 560 ? 5.540 10.651 4.139 1.00 93.19 560 PHE A CA 1
ATOM 4096 C C . PHE A 1 560 ? 5.711 11.637 2.976 1.00 93.19 560 PHE A C 1
ATOM 4098 O O . PHE A 1 560 ? 5.326 12.806 3.067 1.00 93.19 560 PHE A O 1
ATOM 4105 N N . MET A 1 561 ? 6.257 11.139 1.867 1.00 88.12 561 MET A N 1
ATOM 4106 C CA . MET A 1 561 ? 6.253 11.780 0.548 1.00 88.12 561 MET A CA 1
ATOM 4107 C C . MET A 1 561 ? 5.896 10.707 -0.479 1.00 88.12 561 MET A C 1
ATOM 4109 O O . MET A 1 561 ? 6.789 10.004 -0.932 1.00 88.12 561 MET A O 1
ATOM 4113 N N . ASN A 1 562 ? 4.606 10.562 -0.796 1.00 84.25 562 ASN A N 1
ATOM 4114 C CA . ASN A 1 562 ? 3.986 9.380 -1.428 1.00 84.25 562 ASN A CA 1
ATOM 4115 C C . ASN A 1 562 ? 4.157 8.071 -0.628 1.00 84.25 562 ASN A C 1
ATOM 4117 O O . ASN A 1 562 ? 3.181 7.359 -0.428 1.00 84.25 562 ASN A O 1
ATOM 4121 N N . GLU A 1 563 ? 5.354 7.799 -0.115 1.00 92.94 563 GLU A N 1
ATOM 4122 C CA . GLU A 1 563 ? 5.711 6.670 0.739 1.00 92.94 563 GLU A CA 1
ATOM 4123 C C . GLU A 1 563 ? 6.100 7.139 2.153 1.00 92.94 563 GLU A C 1
ATOM 4125 O O . GLU A 1 563 ? 6.562 8.266 2.357 1.00 92.94 563 GLU A O 1
ATOM 4130 N N . ASN A 1 564 ? 5.954 6.256 3.143 1.00 96.69 564 ASN A N 1
ATOM 4131 C CA . ASN A 1 564 ? 6.378 6.471 4.525 1.00 96.69 564 ASN A CA 1
ATOM 4132 C C . ASN A 1 564 ? 7.910 6.563 4.613 1.00 96.69 564 ASN A C 1
ATOM 4134 O O . ASN A 1 564 ? 8.631 5.659 4.167 1.00 96.69 564 ASN A O 1
ATOM 4138 N N . LEU A 1 565 ? 8.404 7.645 5.222 1.00 96.62 565 LEU A N 1
ATOM 4139 C CA . LEU A 1 565 ? 9.829 7.987 5.232 1.00 96.62 565 LEU A CA 1
ATOM 4140 C C . LEU A 1 565 ? 10.525 7.666 6.556 1.00 96.62 565 LEU A C 1
ATOM 4142 O O . LEU A 1 565 ? 11.678 7.235 6.567 1.00 96.62 565 LEU A O 1
ATOM 4146 N N . CYS A 1 566 ? 9.862 7.898 7.685 1.00 96.88 566 CYS A N 1
ATOM 4147 C CA . CYS A 1 566 ? 10.404 7.583 9.003 1.00 96.88 566 CYS A CA 1
ATOM 4148 C C . CYS A 1 566 ? 9.301 7.393 10.039 1.00 96.88 566 CYS A C 1
ATOM 4150 O O . CYS A 1 566 ? 8.151 7.751 9.804 1.00 96.88 566 CYS A O 1
ATOM 4152 N N . VAL A 1 567 ? 9.666 6.838 11.192 1.00 97.56 567 VAL A N 1
ATOM 4153 C CA . VAL A 1 567 ? 8.779 6.700 12.347 1.00 97.56 567 VAL A CA 1
ATOM 4154 C C . VAL A 1 567 ? 9.446 7.322 13.561 1.00 97.56 567 VAL A C 1
ATOM 4156 O O . VAL A 1 567 ? 10.553 6.937 13.938 1.00 97.56 567 VAL A O 1
ATOM 4159 N N . ILE A 1 568 ? 8.769 8.292 14.166 1.00 96.94 568 ILE A N 1
ATOM 4160 C CA . ILE A 1 568 ? 9.248 9.043 15.326 1.00 96.94 568 ILE A CA 1
ATOM 4161 C C . ILE A 1 568 ? 8.291 8.760 16.477 1.00 96.94 568 ILE A C 1
ATOM 4163 O O . ILE A 1 568 ? 7.128 9.152 16.414 1.00 96.94 568 ILE A O 1
ATOM 4167 N N . GLY A 1 569 ? 8.762 8.071 17.512 1.00 96.50 569 GLY A N 1
ATOM 4168 C CA . GLY A 1 569 ? 7.986 7.809 18.717 1.00 96.50 569 GLY A CA 1
ATOM 4169 C C . GLY A 1 569 ? 8.187 8.891 19.762 1.00 96.50 569 GLY A C 1
ATOM 4170 O O . GLY A 1 569 ? 9.310 9.340 19.981 1.00 96.50 569 GLY A O 1
ATOM 4171 N N . LYS A 1 570 ? 7.105 9.290 20.425 1.00 96.06 570 LYS A N 1
ATOM 4172 C CA . LYS A 1 570 ? 7.117 10.300 21.479 1.00 96.06 570 LYS A CA 1
ATOM 4173 C C . LYS A 1 570 ? 6.587 9.720 22.781 1.00 96.06 570 LYS A C 1
ATOM 4175 O O . LYS A 1 570 ? 5.504 9.135 22.825 1.00 96.06 570 LYS A O 1
ATOM 4180 N N . LYS A 1 571 ? 7.367 9.873 23.847 1.00 94.12 571 LYS A N 1
ATOM 4181 C CA . LYS A 1 571 ? 7.035 9.372 25.187 1.00 94.12 571 LYS A CA 1
ATOM 4182 C C . LYS A 1 571 ? 6.217 10.394 25.978 1.00 94.12 571 LYS A C 1
ATOM 4184 O O . LYS A 1 571 ? 6.075 11.550 25.580 1.00 94.12 571 LYS A O 1
ATOM 4189 N N . SER A 1 572 ? 5.706 9.974 27.133 1.00 89.31 572 SER A N 1
ATOM 4190 C CA . SER A 1 572 ? 4.898 10.811 28.032 1.00 89.31 572 SER A CA 1
ATOM 4191 C C . SER A 1 572 ? 5.644 12.020 28.610 1.00 89.31 572 SER A C 1
ATOM 4193 O O . SER A 1 572 ? 5.018 13.027 28.930 1.00 89.31 572 SER A O 1
ATOM 4195 N N . ASP A 1 573 ? 6.975 11.960 28.697 1.00 91.38 573 ASP A N 1
ATOM 4196 C CA . ASP A 1 573 ? 7.840 13.082 29.091 1.00 91.38 573 ASP A CA 1
ATOM 4197 C C . ASP A 1 573 ? 8.112 14.081 27.946 1.00 91.38 573 ASP A C 1
ATOM 4199 O O . ASP A 1 573 ? 8.805 15.079 28.142 1.00 91.38 573 ASP A O 1
ATOM 4203 N N . GLY A 1 574 ? 7.561 13.823 26.755 1.00 90.50 574 GLY A N 1
ATOM 4204 C CA . GLY A 1 574 ? 7.744 14.630 25.554 1.00 90.50 574 GLY A CA 1
ATOM 4205 C C . GLY A 1 574 ? 9.025 14.332 24.773 1.00 90.50 574 GLY A C 1
ATOM 4206 O O . GLY A 1 574 ? 9.242 14.970 23.745 1.00 90.50 574 GLY A O 1
ATOM 4207 N N . SER A 1 575 ? 9.860 13.385 25.215 1.00 93.69 575 SER A N 1
ATOM 4208 C CA . SER A 1 575 ? 11.058 12.979 24.474 1.00 93.69 575 SER A CA 1
ATOM 4209 C C . SER A 1 575 ? 10.700 12.231 23.187 1.00 93.69 575 SER A C 1
ATOM 4211 O O . SER A 1 575 ? 9.787 11.402 23.165 1.00 93.69 575 SER A O 1
ATOM 4213 N N . GLU A 1 576 ? 11.438 12.519 22.113 1.00 94.69 576 GLU A N 1
ATOM 4214 C CA . GLU A 1 576 ? 11.276 11.879 20.806 1.00 94.69 576 GLU A CA 1
ATOM 4215 C C . GLU A 1 576 ? 12.399 10.870 20.541 1.00 94.69 576 GLU A C 1
ATOM 4217 O O . GLU A 1 576 ? 13.548 11.054 20.944 1.00 94.69 576 GLU A O 1
ATOM 4222 N N . THR A 1 577 ? 12.071 9.772 19.866 1.00 94.50 577 THR A N 1
ATOM 4223 C CA . THR A 1 577 ? 13.011 8.724 19.460 1.00 94.50 577 THR A CA 1
ATOM 4224 C C . THR A 1 577 ? 12.709 8.309 18.028 1.00 94.50 577 THR A C 1
ATOM 4226 O O . THR A 1 577 ? 11.570 7.992 17.693 1.00 94.50 577 THR A O 1
ATOM 4229 N N . VAL A 1 578 ? 13.730 8.293 17.176 1.00 95.94 578 VAL A N 1
ATOM 4230 C CA . VAL A 1 578 ? 13.608 7.770 15.812 1.00 95.94 578 VAL A CA 1
ATOM 4231 C C . VAL A 1 578 ? 13.609 6.245 15.882 1.00 95.94 578 VAL A C 1
ATOM 4233 O O . VAL A 1 578 ? 14.572 5.649 16.357 1.00 95.94 578 VAL A O 1
ATOM 4236 N N . LEU A 1 579 ? 12.517 5.624 15.443 1.00 95.75 579 LEU A N 1
ATOM 4237 C CA . LEU A 1 579 ? 12.313 4.173 15.499 1.00 95.75 579 LEU A CA 1
ATOM 4238 C C . LEU A 1 579 ? 12.729 3.480 14.202 1.00 95.75 579 LEU A C 1
ATOM 4240 O O . LEU A 1 579 ? 13.204 2.349 14.241 1.00 95.75 579 LEU A O 1
ATOM 4244 N N . ALA A 1 580 ? 12.541 4.159 13.071 1.00 97.31 580 ALA A N 1
ATOM 4245 C CA . ALA A 1 580 ? 12.959 3.702 11.753 1.00 97.31 580 ALA A CA 1
ATOM 4246 C C . ALA A 1 580 ? 13.038 4.876 10.777 1.00 97.31 580 ALA A C 1
ATOM 4248 O O . ALA A 1 580 ? 12.334 5.878 10.929 1.00 97.31 580 ALA A O 1
ATOM 4249 N N . THR A 1 581 ? 13.858 4.728 9.745 1.00 97.62 581 THR A N 1
ATOM 4250 C CA . THR A 1 581 ? 13.943 5.655 8.614 1.00 97.62 581 THR A CA 1
ATOM 4251 C C . THR A 1 581 ? 14.191 4.866 7.339 1.00 97.62 581 THR A C 1
ATOM 4253 O O . THR A 1 581 ? 14.811 3.805 7.385 1.00 97.62 581 THR A O 1
ATOM 4256 N N . VAL A 1 582 ? 13.816 5.424 6.191 1.00 96.69 582 VAL A N 1
ATOM 4257 C CA . VAL A 1 582 ? 14.307 4.969 4.884 1.00 96.69 582 VAL A CA 1
ATOM 4258 C C . VAL A 1 582 ? 15.830 4.740 4.915 1.00 96.69 582 VAL A C 1
ATOM 4260 O O . VAL A 1 582 ? 16.546 5.524 5.550 1.00 96.69 582 VAL A O 1
ATOM 4263 N N . PRO A 1 583 ? 16.347 3.685 4.263 1.00 97.25 583 PRO A N 1
ATOM 4264 C CA . PRO A 1 583 ? 15.651 2.766 3.354 1.00 97.25 583 PRO A CA 1
ATOM 4265 C C . PRO A 1 583 ? 14.787 1.656 3.987 1.00 97.25 583 PRO A C 1
ATOM 4267 O O . PRO A 1 583 ? 14.131 0.952 3.217 1.00 97.25 583 PRO A O 1
ATOM 4270 N N . ASP A 1 584 ? 14.720 1.502 5.321 1.00 98.06 584 ASP A N 1
ATOM 4271 C CA . ASP A 1 584 ? 13.845 0.494 5.958 1.00 98.06 584 ASP A CA 1
ATOM 4272 C C . ASP A 1 584 ? 12.414 0.595 5.413 1.00 98.06 584 ASP A C 1
ATOM 4274 O O . ASP A 1 584 ? 11.852 1.692 5.309 1.00 98.06 584 ASP A O 1
ATOM 4278 N N . LEU A 1 585 ? 11.819 -0.542 5.052 1.00 98.31 585 LEU A N 1
ATOM 4279 C CA . LEU A 1 585 ? 10.443 -0.584 4.567 1.00 98.31 585 LEU A CA 1
ATOM 4280 C C . LEU A 1 585 ? 9.512 -0.296 5.738 1.00 98.31 585 LEU A C 1
ATOM 4282 O O . LEU A 1 585 ? 9.566 -1.012 6.730 1.00 98.31 585 LEU A O 1
ATOM 4286 N N . ILE A 1 586 ? 8.674 0.736 5.620 1.00 98.19 586 ILE A N 1
ATOM 4287 C CA . ILE A 1 586 ? 7.746 1.182 6.666 1.00 98.19 586 ILE A CA 1
ATOM 4288 C C . ILE A 1 586 ? 6.330 1.101 6.103 1.00 98.19 586 ILE A C 1
ATOM 4290 O O . ILE A 1 586 ? 5.968 1.860 5.202 1.00 98.19 586 ILE A O 1
ATOM 4294 N N . PHE A 1 587 ? 5.509 0.207 6.643 1.00 97.25 587 PHE A N 1
ATOM 4295 C CA . PHE A 1 587 ? 4.132 0.014 6.191 1.00 97.25 587 PHE A CA 1
ATOM 4296 C C . PHE A 1 587 ? 3.167 -0.086 7.370 1.00 97.25 587 PHE A C 1
ATOM 4298 O O . PHE A 1 587 ? 3.513 -0.543 8.463 1.00 97.25 587 PHE A O 1
ATOM 4305 N N . LEU A 1 588 ? 1.953 0.406 7.135 1.00 97.50 588 LEU A N 1
ATOM 4306 C CA . LEU A 1 588 ? 0.845 0.394 8.080 1.00 97.50 588 LEU A CA 1
ATOM 4307 C C . LEU A 1 588 ? -0.138 -0.682 7.637 1.00 97.50 588 LEU A C 1
ATOM 4309 O O . LEU A 1 588 ? -0.453 -0.771 6.452 1.00 97.50 588 LEU A O 1
ATOM 4313 N N . ILE A 1 589 ? -0.612 -1.478 8.587 1.00 95.94 589 ILE A N 1
ATOM 4314 C CA . ILE A 1 589 ? -1.572 -2.554 8.345 1.00 95.94 589 ILE A CA 1
ATOM 4315 C C . ILE A 1 589 ? -2.835 -2.271 9.136 1.00 95.94 589 ILE A C 1
ATOM 4317 O O . ILE A 1 589 ? -2.745 -2.055 10.344 1.00 95.94 589 ILE A O 1
ATOM 4321 N N . ASP A 1 590 ? -3.993 -2.316 8.486 1.00 93.75 590 ASP A N 1
ATOM 4322 C CA . ASP A 1 590 ? -5.280 -2.269 9.172 1.00 93.75 590 ASP A CA 1
ATOM 4323 C C . ASP A 1 590 ? -5.474 -3.545 10.000 1.00 93.75 590 ASP A C 1
ATOM 4325 O O . ASP A 1 590 ? -5.488 -4.665 9.488 1.00 93.75 590 ASP A O 1
ATOM 4329 N N . THR A 1 591 ? -5.632 -3.369 11.309 1.00 89.19 591 THR A N 1
ATOM 4330 C CA . THR A 1 591 ? -5.814 -4.480 12.253 1.00 89.19 591 THR A CA 1
ATOM 4331 C C . THR A 1 591 ? -7.101 -5.276 12.015 1.00 89.19 591 THR A C 1
ATOM 4333 O O . THR A 1 591 ? -7.163 -6.442 12.402 1.00 89.19 591 THR A O 1
ATOM 4336 N N . ALA A 1 592 ? -8.105 -4.685 11.358 1.00 86.94 592 ALA A N 1
ATOM 4337 C CA . ALA A 1 592 ? -9.383 -5.333 11.074 1.00 86.94 592 ALA A CA 1
ATOM 4338 C C . ALA A 1 592 ? -9.358 -6.223 9.822 1.00 86.94 592 ALA A C 1
ATOM 4340 O O . ALA A 1 592 ? -10.174 -7.137 9.713 1.00 86.94 592 ALA A O 1
ATOM 4341 N N . THR A 1 593 ? -8.444 -5.975 8.880 1.00 89.81 593 THR A N 1
ATOM 4342 C CA . THR A 1 593 ? -8.394 -6.682 7.585 1.00 89.81 593 THR A CA 1
ATOM 4343 C C . THR A 1 593 ? -7.076 -7.416 7.348 1.00 89.81 593 THR A C 1
ATOM 4345 O O . THR A 1 593 ? -7.038 -8.372 6.572 1.00 89.81 593 THR A O 1
ATOM 4348 N N . GLY A 1 594 ? -5.998 -6.998 8.017 1.00 91.31 594 GLY A N 1
ATOM 4349 C CA . GLY A 1 594 ? -4.635 -7.462 7.765 1.00 91.31 594 GLY A CA 1
ATOM 4350 C C . GLY A 1 594 ? -4.002 -6.877 6.498 1.00 91.31 594 GLY A C 1
ATOM 4351 O O . GLY A 1 594 ? -2.880 -7.257 6.166 1.00 91.31 594 GLY A O 1
ATOM 4352 N N . GLU A 1 595 ? -4.689 -5.976 5.792 1.00 93.00 595 GLU A N 1
ATOM 4353 C CA . GLU A 1 595 ? -4.209 -5.374 4.546 1.00 93.00 595 GLU A CA 1
ATOM 4354 C C . GLU A 1 595 ? -3.426 -4.079 4.792 1.00 93.00 595 GLU A C 1
ATOM 4356 O O . GLU A 1 595 ? -3.560 -3.423 5.830 1.00 93.00 595 GLU A O 1
ATOM 4361 N N . ALA A 1 596 ? -2.567 -3.728 3.832 1.00 95.12 596 ALA A N 1
ATOM 4362 C CA . ALA A 1 596 ? -1.812 -2.484 3.871 1.00 95.12 596 ALA A CA 1
ATOM 4363 C C . ALA A 1 596 ? -2.748 -1.277 3.737 1.00 95.12 596 ALA A C 1
ATOM 4365 O O . ALA A 1 596 ? -3.729 -1.333 3.003 1.00 95.12 596 ALA A O 1
ATOM 4366 N N . VAL A 1 597 ? -2.398 -0.176 4.396 1.00 94.19 597 VAL A N 1
ATOM 4367 C CA . VAL A 1 597 ? -3.095 1.105 4.252 1.00 94.19 597 VAL A CA 1
ATOM 4368 C C . VAL A 1 597 ? -2.179 2.072 3.512 1.00 94.19 597 VAL A C 1
ATOM 4370 O O . VAL A 1 597 ? -1.089 2.395 3.996 1.00 94.19 597 VAL A O 1
ATOM 4373 N N . GLY A 1 598 ? -2.605 2.532 2.336 1.00 91.31 598 GLY A N 1
ATOM 4374 C CA . GLY A 1 598 ? -1.871 3.546 1.578 1.00 91.31 598 GLY A CA 1
ATOM 4375 C C . GLY A 1 598 ? -1.996 4.944 2.180 1.00 91.31 598 GLY A C 1
ATOM 4376 O O . GLY A 1 598 ? -2.955 5.254 2.882 1.00 91.31 598 GLY A O 1
ATOM 4377 N N . VAL A 1 599 ? -1.071 5.838 1.830 1.00 89.00 599 VAL A N 1
ATOM 4378 C CA . VAL A 1 599 ? -1.085 7.247 2.258 1.00 89.00 599 VAL A CA 1
ATOM 4379 C C . VAL A 1 599 ? -2.401 7.942 1.892 1.00 89.00 599 VAL A C 1
ATOM 4381 O O . VAL A 1 599 ? -2.915 8.745 2.667 1.00 89.00 599 VAL A O 1
ATOM 4384 N N . GLN A 1 600 ? -2.978 7.607 0.737 1.00 82.44 600 GLN A N 1
ATOM 4385 C CA . GLN A 1 600 ? -4.271 8.125 0.280 1.00 82.44 600 GLN A CA 1
ATOM 4386 C C . GLN A 1 600 ? -5.484 7.581 1.056 1.00 82.44 600 GLN A C 1
ATOM 4388 O O . GLN A 1 600 ? -6.577 8.123 0.929 1.00 82.44 600 GLN A O 1
ATOM 4393 N N . GLU A 1 601 ? -5.303 6.522 1.845 1.00 87.62 601 GLU A N 1
ATOM 4394 C CA . GLU A 1 601 ? -6.359 5.845 2.610 1.00 87.62 601 GLU A CA 1
ATOM 4395 C C . GLU A 1 601 ? -6.286 6.164 4.109 1.00 87.62 601 GLU A C 1
ATOM 4397 O O . GLU A 1 601 ? -7.179 5.790 4.875 1.00 87.62 601 GLU A O 1
ATOM 4402 N N . TYR A 1 602 ? -5.241 6.877 4.545 1.00 89.25 602 TYR A N 1
ATOM 4403 C CA . TYR A 1 602 ? -5.108 7.323 5.924 1.00 89.25 602 TYR A CA 1
ATOM 4404 C C . TYR A 1 602 ? -6.299 8.195 6.319 1.00 89.25 602 TYR A C 1
ATOM 4406 O O . TYR A 1 602 ? -6.554 9.257 5.751 1.00 89.25 602 TYR A O 1
ATOM 4414 N N . ARG A 1 603 ? -7.011 7.751 7.354 1.00 85.88 603 ARG A N 1
ATOM 4415 C CA . ARG A 1 603 ? -8.195 8.419 7.893 1.00 85.88 603 ARG A CA 1
ATOM 4416 C C . ARG A 1 603 ? -8.229 8.306 9.408 1.00 85.88 603 ARG A C 1
ATOM 4418 O O . ARG A 1 603 ? -7.740 7.328 9.974 1.00 85.88 603 ARG A O 1
ATOM 4425 N N . TYR A 1 604 ? -8.808 9.317 10.049 1.00 86.50 604 TYR A N 1
ATOM 4426 C CA . TYR A 1 604 ? -9.025 9.327 11.494 1.00 86.50 604 TYR A CA 1
ATOM 4427 C C . TYR A 1 604 ? -9.754 8.056 11.953 1.00 86.50 604 TYR A C 1
ATOM 4429 O O . TYR A 1 604 ? -10.630 7.551 11.254 1.00 86.50 604 TYR A O 1
ATOM 4437 N N . GLY A 1 605 ? -9.379 7.544 13.124 1.00 85.62 605 GLY A N 1
ATOM 4438 C CA . GLY A 1 605 ? -10.050 6.414 13.766 1.00 85.62 605 GLY A CA 1
ATOM 4439 C C . GLY A 1 605 ? -9.590 5.033 13.293 1.00 85.62 605 GLY A C 1
ATOM 4440 O O . GLY A 1 605 ? -9.875 4.042 13.963 1.00 85.62 605 GLY A O 1
ATOM 4441 N N . LEU A 1 606 ? -8.836 4.940 12.193 1.00 89.81 606 LEU A N 1
ATOM 4442 C CA . LEU A 1 606 ? -8.336 3.655 11.705 1.00 89.81 606 LEU A CA 1
ATOM 4443 C C . LEU A 1 606 ? -7.304 3.070 12.682 1.00 89.81 606 LEU A C 1
ATOM 4445 O O . LEU A 1 606 ? -6.313 3.728 13.016 1.00 89.81 606 LEU A O 1
ATOM 4449 N N . LYS A 1 607 ? -7.537 1.834 13.137 1.00 91.94 607 LYS A N 1
ATOM 4450 C CA . LYS A 1 607 ? -6.614 1.087 14.000 1.00 91.94 607 LYS A CA 1
ATOM 4451 C C . LYS A 1 607 ? -5.600 0.342 13.141 1.00 91.94 607 LYS A C 1
ATOM 4453 O O . LYS A 1 607 ? -5.976 -0.519 12.345 1.00 91.94 607 LYS A O 1
ATOM 4458 N N . VAL A 1 608 ? -4.320 0.639 13.327 1.00 95.19 608 VAL A N 1
ATOM 4459 C CA . VAL A 1 608 ? -3.250 0.072 12.507 1.00 95.19 608 VAL A CA 1
ATOM 4460 C C . VAL A 1 608 ? -2.078 -0.441 13.338 1.00 95.19 608 VAL A C 1
ATOM 4462 O O . VAL A 1 608 ? -1.757 0.087 14.408 1.00 95.19 608 VAL A O 1
ATOM 4465 N N . SER A 1 609 ? -1.398 -1.451 12.806 1.00 95.50 609 SER A N 1
ATOM 4466 C CA . SER A 1 609 ? -0.063 -1.861 13.239 1.00 95.50 609 SER A CA 1
ATOM 4467 C C . SER A 1 609 ? 0.979 -1.237 12.313 1.00 95.50 609 SER A C 1
ATOM 4469 O O . SER A 1 609 ? 0.880 -1.351 11.092 1.00 95.50 609 SER A O 1
ATOM 4471 N N . VAL A 1 610 ? 1.997 -0.596 12.887 1.00 97.38 610 VAL A N 1
ATOM 4472 C CA . VAL A 1 610 ? 3.148 -0.061 12.150 1.00 97.38 610 VAL A CA 1
ATOM 4473 C C . VAL A 1 610 ? 4.263 -1.091 12.169 1.00 97.38 610 VAL A C 1
ATOM 4475 O O . VAL A 1 610 ? 4.778 -1.455 13.234 1.00 97.38 610 VAL A O 1
ATOM 4478 N N . MET A 1 611 ? 4.632 -1.556 10.981 1.00 97.44 611 MET A N 1
ATOM 4479 C CA . MET A 1 611 ? 5.664 -2.562 10.782 1.00 97.44 611 MET A CA 1
ATOM 4480 C C . MET A 1 611 ? 6.849 -1.991 10.020 1.00 97.44 611 MET A C 1
ATOM 4482 O O . MET A 1 611 ? 6.705 -1.103 9.176 1.00 97.44 611 MET A O 1
ATOM 4486 N N . ILE A 1 612 ? 8.023 -2.532 10.336 1.00 97.94 612 ILE A N 1
ATOM 4487 C CA . ILE A 1 612 ? 9.269 -2.239 9.640 1.00 97.94 612 ILE A CA 1
ATOM 4488 C C . ILE A 1 612 ? 9.918 -3.522 9.138 1.00 97.94 612 ILE A C 1
ATOM 4490 O O . ILE A 1 612 ? 9.839 -4.554 9.810 1.00 97.94 612 ILE A O 1
ATOM 4494 N N . MET A 1 613 ? 10.573 -3.455 7.982 1.00 98.25 613 MET A N 1
ATOM 4495 C CA . MET A 1 613 ? 11.312 -4.571 7.393 1.00 98.25 613 MET A CA 1
ATOM 4496 C C . MET A 1 613 ? 12.650 -4.112 6.800 1.00 98.25 613 MET A C 1
ATOM 4498 O O . MET A 1 613 ? 12.764 -3.009 6.264 1.00 98.25 613 MET A O 1
ATOM 4502 N N . ALA A 1 614 ? 13.661 -4.975 6.913 1.00 98.12 614 ALA A N 1
ATOM 4503 C CA . ALA A 1 614 ? 15.013 -4.729 6.438 1.00 98.12 614 ALA A CA 1
ATOM 4504 C C . ALA A 1 614 ? 15.024 -4.454 4.924 1.00 98.12 614 ALA A C 1
ATOM 4506 O O . ALA A 1 614 ? 14.440 -5.229 4.159 1.00 98.12 614 ALA A O 1
ATOM 4507 N N . PRO A 1 615 ? 15.740 -3.421 4.461 1.00 97.19 615 PRO A N 1
ATOM 4508 C CA . PRO A 1 615 ? 15.959 -3.202 3.046 1.00 97.19 615 PRO A CA 1
ATOM 4509 C C . PRO A 1 615 ? 17.030 -4.159 2.526 1.00 97.19 615 PRO A C 1
ATOM 4511 O O . PRO A 1 615 ? 17.870 -4.659 3.278 1.00 97.19 615 PRO A O 1
ATOM 4514 N N . HIS A 1 616 ? 17.057 -4.372 1.212 1.00 97.56 616 HIS A N 1
ATOM 4515 C CA . HIS A 1 616 ? 18.164 -5.088 0.584 1.00 97.56 616 HIS A CA 1
ATOM 4516 C C . HIS A 1 616 ? 19.510 -4.398 0.910 1.00 97.56 616 HIS A C 1
ATOM 4518 O O . HIS A 1 616 ? 19.577 -3.168 0.840 1.00 97.56 616 HIS A O 1
ATOM 4524 N N . PRO A 1 617 ? 20.611 -5.131 1.192 1.00 96.81 617 PRO A N 1
ATOM 4525 C CA . PRO A 1 617 ? 21.882 -4.542 1.632 1.00 96.81 617 PRO A CA 1
ATOM 4526 C C . PRO A 1 617 ? 22.479 -3.517 0.666 1.00 96.81 617 PRO A C 1
ATOM 4528 O O . PRO A 1 617 ? 23.220 -2.631 1.083 1.00 96.81 617 PRO A O 1
ATOM 4531 N N . LEU A 1 618 ? 22.131 -3.607 -0.621 1.00 96.88 618 LEU A N 1
ATOM 4532 C CA . LEU A 1 618 ? 22.510 -2.621 -1.633 1.00 96.88 618 LEU A CA 1
ATOM 4533 C C . LEU A 1 618 ? 22.054 -1.197 -1.250 1.00 96.88 618 LEU A C 1
ATOM 4535 O O . LEU A 1 618 ? 22.823 -0.250 -1.416 1.00 96.88 618 LEU A O 1
ATOM 4539 N N . TRP A 1 619 ? 20.865 -1.062 -0.651 1.00 97.38 619 TRP A N 1
ATOM 4540 C CA . TRP A 1 619 ? 20.327 0.211 -0.162 1.00 97.38 619 TRP A CA 1
ATOM 4541 C C . TRP A 1 619 ? 20.985 0.712 1.128 1.00 97.38 619 TRP A C 1
ATOM 4543 O O . TRP A 1 619 ? 20.883 1.892 1.443 1.00 97.38 619 TRP A O 1
ATOM 4553 N N . ALA A 1 620 ? 21.712 -0.147 1.845 1.00 94.81 620 ALA A N 1
ATOM 4554 C CA . ALA A 1 620 ? 22.460 0.225 3.045 1.00 94.81 620 ALA A CA 1
ATOM 4555 C C . ALA A 1 620 ? 23.903 0.686 2.747 1.00 94.81 620 ALA A C 1
ATOM 4557 O O . ALA A 1 620 ? 24.648 1.027 3.666 1.00 94.81 620 ALA A O 1
ATOM 4558 N N . THR A 1 621 ? 24.328 0.692 1.479 1.00 96.50 621 THR A N 1
ATOM 4559 C CA . THR A 1 621 ? 25.634 1.243 1.085 1.00 96.50 621 THR A CA 1
ATOM 4560 C C . THR A 1 621 ? 25.640 2.768 1.200 1.00 96.50 621 THR A C 1
ATOM 4562 O O . THR A 1 621 ? 24.610 3.410 1.016 1.00 96.50 621 THR A O 1
ATOM 4565 N N . GLN A 1 622 ? 26.808 3.379 1.436 1.00 96.25 622 GLN A N 1
ATOM 4566 C CA . GLN A 1 622 ? 26.901 4.841 1.565 1.00 96.25 622 GLN A CA 1
ATOM 4567 C C . GLN A 1 622 ? 26.332 5.571 0.341 1.00 96.25 622 GLN A C 1
ATOM 4569 O O . GLN A 1 622 ? 25.549 6.501 0.487 1.00 96.25 622 GLN A O 1
ATOM 4574 N N . ARG A 1 623 ? 26.667 5.100 -0.868 1.00 96.31 623 ARG A N 1
ATOM 4575 C CA . ARG A 1 623 ? 26.163 5.686 -2.114 1.00 96.31 623 ARG A CA 1
ATOM 4576 C C . ARG A 1 623 ? 24.639 5.609 -2.209 1.00 96.31 623 ARG A C 1
ATOM 4578 O O . ARG A 1 623 ? 24.014 6.563 -2.653 1.00 96.31 623 ARG A O 1
ATOM 4585 N N . ALA A 1 624 ? 24.043 4.499 -1.788 1.00 96.81 624 ALA A N 1
ATOM 4586 C CA . ALA A 1 624 ? 22.595 4.352 -1.788 1.00 96.81 624 ALA A CA 1
ATOM 4587 C C . ALA A 1 624 ? 21.914 5.229 -0.727 1.00 96.81 624 ALA A C 1
ATOM 4589 O O . ALA A 1 624 ? 20.854 5.784 -0.995 1.00 96.81 624 ALA A O 1
ATOM 4590 N N . LEU A 1 625 ? 22.544 5.425 0.437 1.00 97.62 625 LEU A N 1
ATOM 4591 C CA . LEU A 1 625 ? 22.064 6.357 1.463 1.00 97.62 625 LEU A CA 1
ATOM 4592 C C . LEU A 1 625 ? 22.132 7.821 1.009 1.00 97.62 625 LEU A C 1
ATOM 4594 O O . LEU A 1 625 ? 21.278 8.615 1.400 1.00 97.62 625 LEU A O 1
ATOM 4598 N N . ASP A 1 626 ? 23.094 8.176 0.157 1.00 96.00 626 ASP A N 1
ATOM 4599 C CA . ASP A 1 626 ? 23.145 9.506 -0.457 1.00 96.00 626 ASP A CA 1
ATOM 4600 C C . ASP A 1 626 ? 21.989 9.715 -1.460 1.00 96.00 626 ASP A C 1
ATOM 4602 O O . ASP A 1 626 ? 21.521 10.839 -1.622 1.00 96.00 626 ASP A O 1
ATOM 4606 N N . ILE A 1 627 ? 21.516 8.641 -2.112 1.00 95.81 627 ILE A N 1
ATOM 4607 C CA . ILE A 1 627 ? 20.432 8.666 -3.114 1.00 95.81 627 ILE A CA 1
ATOM 4608 C C . ILE A 1 627 ? 19.041 8.598 -2.462 1.00 95.81 627 ILE A C 1
ATOM 4610 O O . ILE A 1 627 ? 18.150 9.350 -2.840 1.00 95.81 627 ILE A O 1
ATOM 4614 N N . ALA A 1 628 ? 18.838 7.685 -1.508 1.00 96.12 628 ALA A N 1
ATOM 4615 C CA . ALA A 1 628 ? 17.521 7.345 -0.957 1.00 96.12 628 ALA A CA 1
ATOM 4616 C C . ALA A 1 628 ? 17.515 7.161 0.576 1.00 96.12 628 ALA A C 1
ATOM 4618 O O . ALA A 1 628 ? 16.571 6.611 1.145 1.00 96.12 628 ALA A O 1
ATOM 4619 N N . GLY A 1 629 ? 18.571 7.596 1.266 1.00 96.56 629 GLY A N 1
ATOM 4620 C CA . GLY A 1 629 ? 18.613 7.630 2.727 1.00 96.56 629 GLY A CA 1
ATOM 4621 C C . GLY A 1 629 ? 17.926 8.871 3.311 1.00 96.56 629 GLY A C 1
ATOM 4622 O O . GLY A 1 629 ? 17.443 9.735 2.577 1.00 96.56 629 GLY A O 1
ATOM 4623 N N . PRO A 1 630 ? 17.917 9.029 4.645 1.00 96.19 630 PRO A N 1
ATOM 4624 C CA . PRO A 1 630 ? 17.140 10.075 5.317 1.00 96.19 630 PRO A CA 1
ATOM 4625 C C . PRO A 1 630 ? 17.495 11.497 4.853 1.00 96.19 630 PRO A C 1
ATOM 4627 O O . PRO A 1 630 ? 16.614 12.337 4.666 1.00 96.19 630 PRO A O 1
ATOM 4630 N N . LYS A 1 631 ? 18.783 11.758 4.595 1.00 95.25 631 LYS A N 1
ATOM 4631 C CA . LYS A 1 631 ? 19.278 13.061 4.123 1.00 95.25 631 LYS A CA 1
ATOM 4632 C C . LYS A 1 631 ? 18.759 13.438 2.735 1.00 95.25 631 LYS A C 1
ATOM 4634 O O . LYS A 1 631 ? 18.514 14.622 2.509 1.00 95.25 631 LYS A O 1
ATOM 4639 N N . ALA A 1 632 ? 18.548 12.462 1.846 1.00 93.69 632 ALA A N 1
ATOM 4640 C CA . ALA A 1 632 ? 17.975 12.693 0.517 1.00 93.69 632 ALA A CA 1
ATOM 4641 C C . ALA A 1 632 ? 16.544 13.255 0.605 1.00 93.69 632 ALA A C 1
ATOM 4643 O O . ALA A 1 632 ? 16.120 14.032 -0.244 1.00 93.69 632 ALA A O 1
ATOM 4644 N N . PHE A 1 633 ? 15.837 12.943 1.694 1.00 93.06 633 PHE A N 1
ATOM 4645 C CA . PHE A 1 633 ? 14.505 13.462 2.013 1.00 93.06 633 PHE A CA 1
ATOM 4646 C C . PHE A 1 633 ? 14.520 14.656 2.976 1.00 93.06 633 PHE A C 1
ATOM 4648 O O . PHE A 1 633 ? 13.483 15.021 3.527 1.00 93.06 633 PHE A O 1
ATOM 4655 N N . HIS A 1 634 ? 15.688 15.261 3.212 1.00 92.50 634 HIS A N 1
ATOM 4656 C CA . HIS A 1 634 ? 15.876 16.361 4.163 1.00 92.50 634 HIS A CA 1
ATOM 4657 C C . HIS A 1 634 ? 15.475 16.022 5.609 1.00 92.50 634 HIS A C 1
ATOM 4659 O O . HIS A 1 634 ? 15.153 16.914 6.397 1.00 92.50 634 HIS A O 1
ATOM 4665 N N . LEU A 1 635 ? 15.522 14.740 5.983 1.00 92.88 635 LEU A N 1
ATOM 4666 C CA . LEU A 1 635 ? 15.321 14.321 7.364 1.00 92.88 635 LEU A CA 1
ATOM 4667 C C . LEU A 1 635 ? 16.605 14.572 8.173 1.00 92.88 635 LEU A C 1
ATOM 4669 O O . LEU A 1 635 ? 17.694 14.210 7.718 1.00 92.88 635 LEU A O 1
ATOM 4673 N N . PRO A 1 636 ? 16.517 15.146 9.387 1.00 93.94 636 PRO A N 1
ATOM 4674 C CA . PRO A 1 636 ? 17.678 15.509 10.203 1.00 93.94 636 PRO A CA 1
ATOM 4675 C C . PRO A 1 636 ? 18.264 14.310 10.974 1.00 93.94 636 PRO A C 1
ATOM 4677 O O . PRO A 1 636 ? 18.723 14.461 12.105 1.00 93.94 636 PRO A O 1
ATOM 4680 N N . TYR A 1 637 ? 18.220 13.110 10.391 1.00 93.50 637 TYR A N 1
ATOM 4681 C CA . TYR A 1 637 ? 18.575 11.854 11.052 1.00 93.50 637 TYR A CA 1
ATOM 4682 C C . TYR A 1 637 ? 19.644 11.098 10.259 1.00 93.50 637 TYR A C 1
ATOM 4684 O O . TYR A 1 637 ? 19.691 11.167 9.032 1.00 93.50 637 TYR A O 1
ATOM 4692 N N . GLU A 1 638 ? 20.493 10.354 10.964 1.00 93.00 638 GLU A N 1
ATOM 4693 C CA . GLU A 1 638 ? 21.378 9.368 10.341 1.00 93.00 638 GLU A CA 1
ATOM 4694 C C . GLU A 1 638 ? 20.652 8.026 10.240 1.00 93.00 638 GLU A C 1
ATOM 4696 O O . GLU A 1 638 ? 19.871 7.667 11.123 1.00 93.00 638 GLU A O 1
ATOM 4701 N N . TYR A 1 639 ? 20.925 7.273 9.175 1.00 96.44 639 TYR A N 1
ATOM 4702 C CA . TYR A 1 639 ? 20.364 5.936 9.032 1.00 96.44 639 TYR A CA 1
ATOM 4703 C C . TYR A 1 639 ? 21.043 4.962 9.996 1.00 96.44 639 TYR A C 1
ATOM 4705 O O . TYR A 1 639 ? 22.256 4.749 9.942 1.00 96.44 639 TYR A O 1
ATOM 4713 N N . THR A 1 640 ? 20.240 4.331 10.845 1.00 92.06 640 THR A N 1
ATOM 4714 C CA . THR A 1 640 ? 20.654 3.217 11.697 1.00 92.06 640 THR A CA 1
ATOM 4715 C C . THR A 1 640 ? 19.547 2.180 11.704 1.00 92.06 640 THR A C 1
ATOM 4717 O O . THR A 1 640 ? 18.396 2.537 11.943 1.00 92.06 640 THR A O 1
ATOM 4720 N N . THR A 1 641 ? 19.883 0.907 11.504 1.00 91.56 641 THR A N 1
ATOM 4721 C CA . THR A 1 641 ? 18.908 -0.185 11.574 1.00 91.56 641 THR A CA 1
ATOM 4722 C C . THR A 1 641 ? 19.437 -1.322 12.441 1.00 91.56 641 THR A C 1
ATOM 4724 O O . THR A 1 641 ? 20.640 -1.581 12.496 1.00 91.56 641 THR A O 1
ATOM 4727 N N . SER A 1 642 ? 18.521 -1.991 13.141 1.00 89.44 642 SER A N 1
ATOM 4728 C CA . SER A 1 642 ? 18.794 -3.248 13.856 1.00 89.44 642 SER A CA 1
ATOM 4729 C C . SER A 1 642 ? 18.304 -4.472 13.081 1.00 89.44 642 SER A C 1
ATOM 4731 O O . SER A 1 642 ? 18.318 -5.580 13.619 1.00 89.44 642 SER A O 1
ATOM 4733 N N . LEU A 1 643 ? 17.796 -4.257 11.865 1.00 97.12 643 LEU A N 1
ATOM 4734 C CA . LEU A 1 643 ? 17.228 -5.296 11.028 1.00 97.12 643 LEU A CA 1
ATOM 4735 C C . LEU A 1 643 ? 18.312 -5.923 10.141 1.00 97.12 643 LEU A C 1
ATOM 4737 O O . LEU A 1 643 ? 19.239 -5.253 9.687 1.00 97.12 643 LEU A O 1
ATOM 4741 N N . GLU A 1 644 ? 18.180 -7.219 9.879 1.00 97.25 644 GLU A N 1
ATOM 4742 C CA . GLU A 1 644 ? 19.047 -7.992 8.990 1.00 97.25 644 GLU A CA 1
ATOM 4743 C C . GLU A 1 644 ? 18.231 -8.461 7.779 1.00 97.25 644 GLU A C 1
ATOM 4745 O O . GLU A 1 644 ? 17.184 -9.097 7.929 1.00 97.25 644 GLU A O 1
ATOM 4750 N N . TYR A 1 645 ? 18.706 -8.168 6.567 1.00 97.06 645 TYR A N 1
ATOM 4751 C CA . TYR A 1 645 ? 18.060 -8.645 5.347 1.00 97.06 645 TYR A CA 1
ATOM 4752 C C . TYR A 1 645 ? 18.183 -10.164 5.208 1.00 97.06 645 TYR A C 1
ATOM 4754 O O . TYR A 1 645 ? 19.288 -10.711 5.218 1.00 97.06 645 TYR A O 1
ATOM 4762 N N . THR A 1 646 ? 17.049 -10.822 4.982 1.00 96.31 646 THR A N 1
ATOM 4763 C CA . THR A 1 646 ? 16.983 -12.231 4.592 1.00 96.31 646 THR A CA 1
ATOM 4764 C C . THR A 1 646 ? 16.532 -12.304 3.141 1.00 96.31 646 THR A C 1
ATOM 4766 O O . THR A 1 646 ? 15.458 -11.807 2.810 1.00 96.31 646 THR A O 1
ATOM 4769 N N . LYS A 1 647 ? 17.331 -12.928 2.259 1.00 95.81 647 LYS A N 1
ATOM 4770 C CA . LYS A 1 647 ? 16.936 -13.117 0.853 1.00 95.81 647 LYS A CA 1
ATOM 4771 C C . LYS A 1 647 ? 15.636 -13.937 0.808 1.00 95.81 647 LYS A C 1
ATOM 4773 O O . LYS A 1 647 ? 15.654 -15.072 1.293 1.00 95.81 647 LYS A O 1
ATOM 4778 N N . PRO A 1 648 ? 14.545 -13.423 0.209 1.00 96.31 648 PRO A N 1
ATOM 4779 C CA . PRO A 1 648 ? 13.307 -14.178 0.081 1.00 96.31 648 PRO A CA 1
ATOM 4780 C C . PRO A 1 648 ? 13.543 -15.478 -0.687 1.00 96.31 648 PRO A C 1
ATOM 4782 O O . PRO A 1 648 ? 14.260 -15.501 -1.691 1.00 96.31 648 PRO A O 1
ATOM 4785 N N . ILE A 1 649 ? 12.939 -16.574 -0.230 1.00 95.50 649 ILE A N 1
ATOM 4786 C CA . ILE A 1 649 ? 12.992 -17.850 -0.950 1.00 95.50 649 ILE A CA 1
ATOM 4787 C C . ILE A 1 649 ? 12.183 -17.693 -2.240 1.00 95.50 649 ILE A C 1
ATOM 4789 O O . ILE A 1 649 ? 11.017 -17.290 -2.181 1.00 95.50 649 ILE A O 1
ATOM 4793 N N . SER A 1 650 ? 12.769 -18.032 -3.391 1.00 97.00 650 SER A N 1
ATOM 4794 C CA . SER A 1 650 ? 12.038 -17.996 -4.661 1.00 97.00 650 SER A CA 1
ATOM 4795 C C . SER A 1 650 ? 10.887 -19.005 -4.637 1.00 97.00 650 SER A C 1
ATOM 4797 O O . SER A 1 650 ? 11.075 -20.167 -4.270 1.00 97.00 650 SER A O 1
ATOM 4799 N N . VAL A 1 651 ? 9.693 -18.570 -5.040 1.00 97.88 651 VAL A N 1
ATOM 4800 C CA . VAL A 1 651 ? 8.526 -19.435 -5.263 1.00 97.88 651 VAL A CA 1
ATOM 4801 C C . VAL A 1 651 ? 8.874 -20.540 -6.263 1.00 97.88 651 VAL A C 1
ATOM 4803 O O . VAL A 1 651 ? 8.507 -21.698 -6.070 1.00 97.88 651 VAL A O 1
ATOM 4806 N N . ILE A 1 652 ? 9.661 -20.216 -7.289 1.00 97.50 652 ILE A N 1
ATOM 4807 C CA . ILE A 1 652 ? 10.103 -21.185 -8.292 1.00 97.50 652 ILE A CA 1
ATOM 4808 C C . ILE A 1 652 ? 10.990 -22.252 -7.642 1.00 97.50 652 ILE A C 1
ATOM 4810 O O . ILE A 1 652 ? 10.750 -23.439 -7.840 1.00 97.50 652 ILE A O 1
ATOM 4814 N N . ASP A 1 653 ? 11.975 -21.864 -6.827 1.00 95.44 653 ASP A N 1
ATOM 4815 C CA . ASP A 1 653 ? 12.872 -22.824 -6.165 1.00 95.44 653 ASP A CA 1
ATOM 4816 C C . ASP A 1 653 ? 12.158 -23.730 -5.156 1.00 95.44 653 ASP A C 1
ATOM 4818 O O . ASP A 1 653 ? 12.514 -24.901 -5.019 1.00 95.44 653 ASP A O 1
ATOM 4822 N N . GLU A 1 654 ? 11.152 -23.207 -4.453 1.00 95.62 654 GLU A N 1
ATOM 4823 C CA . GLU A 1 654 ? 10.401 -23.976 -3.459 1.00 95.62 654 GLU A CA 1
ATOM 4824 C C . GLU A 1 654 ? 9.445 -24.992 -4.099 1.00 95.62 654 GLU A C 1
ATOM 4826 O O . GLU A 1 654 ? 9.312 -26.111 -3.598 1.00 95.62 654 GLU A O 1
ATOM 4831 N N . PHE A 1 655 ? 8.782 -24.619 -5.200 1.00 95.00 655 PHE A N 1
ATOM 4832 C CA . PHE A 1 655 ? 7.687 -25.407 -5.778 1.00 95.00 655 PHE A CA 1
ATOM 4833 C C . PHE A 1 655 ? 8.031 -26.116 -7.091 1.00 95.00 655 PHE A C 1
ATOM 4835 O O . PHE A 1 655 ? 7.218 -26.904 -7.584 1.00 95.00 655 PHE A O 1
ATOM 4842 N N . LYS A 1 656 ? 9.230 -25.914 -7.651 1.00 88.06 656 LYS A N 1
ATOM 4843 C CA . LYS A 1 656 ? 9.701 -26.709 -8.789 1.00 88.06 656 LYS A CA 1
ATOM 4844 C C . LYS A 1 656 ? 9.760 -28.181 -8.382 1.00 88.06 656 LYS A C 1
ATOM 4846 O O . LYS A 1 656 ? 10.394 -28.547 -7.392 1.00 88.06 656 LYS A O 1
ATOM 4851 N N . GLN A 1 657 ? 9.099 -29.045 -9.153 1.00 72.31 657 GLN A N 1
ATOM 4852 C CA . GLN A 1 657 ? 9.193 -30.488 -8.944 1.00 72.31 657 GLN A CA 1
ATOM 4853 C C . GLN A 1 657 ? 10.667 -30.897 -9.066 1.00 72.31 657 GLN A C 1
ATOM 4855 O O . GLN A 1 657 ? 11.306 -30.628 -10.085 1.00 72.31 657 GLN A O 1
ATOM 4860 N N . LYS A 1 658 ? 11.227 -31.503 -8.010 1.00 55.84 658 LYS A N 1
ATOM 4861 C CA . LYS A 1 658 ? 12.552 -32.126 -8.094 1.00 55.84 658 LYS A CA 1
ATOM 4862 C C . LYS A 1 658 ? 12.439 -33.271 -9.099 1.00 55.84 658 LYS A C 1
ATOM 4864 O O . LYS A 1 658 ? 11.661 -34.192 -8.858 1.00 55.84 658 LYS A O 1
ATOM 4869 N N . ALA A 1 659 ? 13.140 -33.134 -10.224 1.00 43.50 659 ALA A N 1
ATOM 4870 C CA . ALA A 1 659 ? 13.235 -34.158 -11.259 1.00 43.50 659 ALA A CA 1
ATOM 4871 C C . ALA A 1 659 ? 13.834 -35.459 -10.714 1.00 43.50 659 ALA A C 1
ATOM 4873 O O . ALA A 1 659 ? 14.708 -35.370 -9.815 1.00 43.50 659 ALA A O 1
#

Radius of gyration: 30.52 Å; Cα contacts (8 Å, |Δi|>4): 1409; chains: 1; bounding box: 89×60×80 Å

pLDDT: mean 87.96, std 13.96, range [32.03, 98.81]

Nearest PDB structures (foldseek):
  8euy-assembly1_P  TM=8.324E-01  e=8.510E-01  Schizosaccharomyces pombe
  8esr-assembly1_P  TM=7.125E-01  e=5.168E-01  Schizosaccharomyces pombe
  8eup-assembly1_P  TM=8.074E-01  e=1.005E+00  Schizosaccharomyces pombe
  6i69-assembly1_A  TM=2.664E-01  e=2.439E+00  Thermus thermophilus HB8
  4v7a-assembly1_AF  TM=3.017E-01  e=7.811E+00  Escherichia coli K-12

Organism: Phaeoacremonium minimum (strain UCR-PA7) (NCBI:txid1286976)

Sequence (659 aa):
MPSVESIGLGGGSILHVSGGDNANVAVGPDSVGHELTTKALCFGGSVATATDVAVAQGADVGTSQVSLPGDIVGKAQAQIKKMLESVIDKAKLSPDPCTVILVGGGAILCPPDLKGASKVVLPEHAGVANAIGAAIAKIHGAAEKIVFGSDIQRGIADVKAQAIANAIAKGGDGSEPTILLEEVAGVPYTEGQTSIKVEVALPADHARVYAEMLDTTSSEEVLEHELHEETKNHDIDDAGDDDKKIDLSTYKPTINSNGEWVLTETDLKFLEIGCYLLGCGGGGSPYAPYLHMRQLLLEGESIKIMRIEDLKDDEMMPPVASVGTPAVSIERPGGDGVWHAMQAMEKEMNVQFHRLVATEIGGANGVGTLVWGSSRYYNIPTVDGDMMGRAYPNFEMVSQYINAKSINELLPVFLCSGTGQTVKIPDNQVDETTAGRDIRIACVGMGSAAGAAGRPISGKLMREVGIPNTYSLAWRLGRVVAKAQQTATLSTITTALIEAAGGPKSAKVIFQGKIRSVETKITTTAHSLGKVTLEKLSEGEREMASDVVGSEYEEIGVPFMNENLCVIGKKSDGSETVLATVPDLIFLIDTATGEAVGVQEYRYGLKVSVMIMAPHPLWATQRALDIAGPKAFHLPYEYTTSLEYTKPISVIDEFKQKA

Foldseek 3Di:
DDDDDDDLDFQFFFWDWDDPPPTQIDTDSDGPPPCCCPQDVLNPHDTDHLNLLLVVVPDPDHDHRRDDPPVNSVNHLVNLLLRVLVRLQLPDQAQAADEAEAAAPRSSSYDQDHPSHPGYHYDPHRNCVVVVCVVFAFQKFKFKDKDFADVVVVVQVVRQVRRLVRSVVVQFDSPDKDWPDWDWAADPPDPRIIMTMTMITGHGNVVVVVVVVVVPPPPVVVVVVVVPPPPPPPPPVPVDPPVVPDQLVPDAFDQDPVLKTKDDLLLLLLLQQLLALLQQQFLARQVLLSVVVNVCVVVVKIFIEHELVPFDQAAKEWAKFKFFANVVCVVDRDFCQQLVQVVVCCV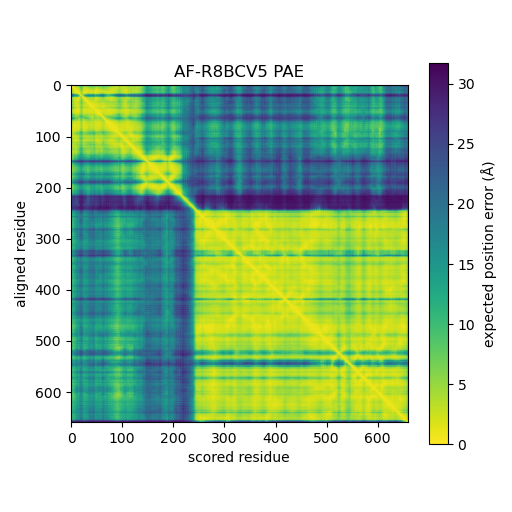VVVDDHQEYAHQASHHNRVSNSRSCCMPVHNVHYHYLWHQALGDDRADCLGQLNLPDPAPLVFDFKWKGLSPPDIDTQHSPDPHSVRSRVVVLVVCVVSVRIIIMITDIDGSNSCVVRIQHRSSVLSSLLSSLLVNCQVVVPLVCSQQSNC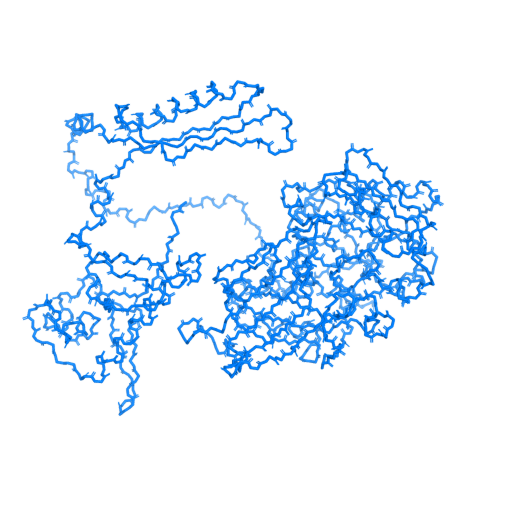VSQVHPQFKDFQAWFFFNDWAWDQDPSRWTWTKTKGAQDDPSRDPDPVSCHNVQFGMWMFTDTSRTAWIWGAGPVRDIDTPAGPP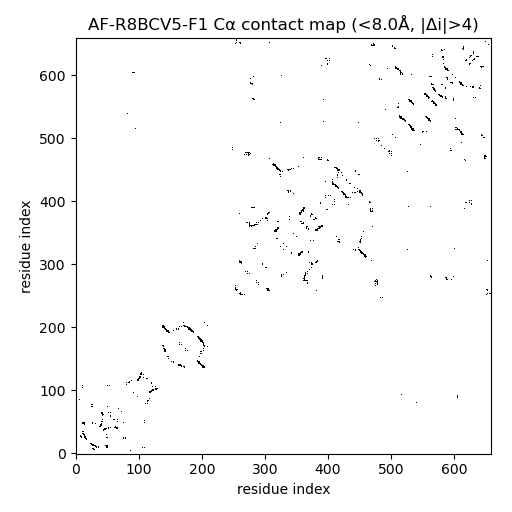KRKWKAQSVRRGTHHSVRDGGGGIITIMTGDTDVSCVDPSNCCCINCVVVVHPDDHDDSHDHDRRDHSSNVRPPDD

Solvent-accessible surface area (backbone atoms only — not comparable to full-atom values): 34864 Å² total; per-residue (Å²): 131,86,89,81,88,86,73,58,74,46,47,28,12,32,58,46,78,45,62,76,99,66,59,47,56,47,71,35,68,55,57,52,57,93,44,33,74,57,36,22,32,20,44,68,28,87,41,57,22,44,46,36,45,30,34,65,74,68,46,96,63,71,82,36,84,54,89,73,60,67,70,57,45,52,44,42,48,53,47,50,47,48,54,52,35,50,53,50,56,68,71,43,86,57,80,67,55,40,79,43,78,44,54,39,80,50,41,71,65,58,67,86,78,49,73,63,42,71,42,70,42,72,56,98,60,17,70,48,41,69,59,50,53,63,72,68,54,53,28,67,12,59,30,70,47,77,44,76,60,90,62,55,69,60,49,49,54,54,27,44,52,46,4,49,50,48,9,37,76,74,44,16,32,80,89,63,70,40,78,76,41,82,48,80,41,70,40,84,100,46,90,59,34,32,39,34,38,23,32,30,36,15,49,61,29,59,68,59,53,51,52,52,56,70,68,49,76,83,57,70,71,56,60,68,59,62,73,69,60,88,63,80,76,71,74,68,73,80,79,74,75,86,66,74,78,74,57,67,90,76,63,76,79,48,54,48,97,85,58,30,35,45,63,47,70,70,50,48,55,13,31,33,47,11,13,32,44,38,1,13,22,20,41,35,74,20,62,58,38,40,53,52,45,46,51,39,45,76,74,70,42,52,37,39,36,29,56,57,87,75,51,49,60,80,41,26,21,36,34,27,38,72,46,61,31,56,70,51,52,70,78,52,65,79,78,54,8,36,60,53,9,41,54,52,44,34,63,74,67,72,53,71,76,56,35,34,29,23,37,25,35,4,4,21,25,31,44,37,41,49,54,52,20,12,54,84,60,67,55,25,42,25,40,26,25,15,25,48,68,24,43,67,84,52,77,68,51,32,41,62,50,58,80,43,94,48,60,36,73,57,31,40,33,24,36,11,46,49,80,81,53,74,48,75,45,69,54,79,54,89,42,57,70,56,47,44,48,52,54,47,53,54,22,50,77,42,74,34,35,22,9,25,20,33,40,66,40,32,26,45,52,43,68,74,40,40,35,68,21,42,54,32,40,15,31,44,43,11,44,50,34,55,40,21,58,77,68,71,43,49,90,49,42,69,63,52,44,18,51,61,50,56,22,80,50,11,20,47,76,62,34,34,26,27,29,56,44,72,48,79,45,76,46,99,82,53,42,46,36,36,36,41,32,30,33,50,58,50,84,81,71,46,88,51,88,74,53,55,41,45,66,77,28,50,34,36,39,34,39,29,50,45,25,45,42,38,35,37,35,26,30,87,88,66,52,74,43,81,76,43,43,23,60,40,42,33,29,38,26,32,62,90,68,55,43,52,46,37,60,92,66,67,50,62,64,45,47,30,37,36,34,40,32,41,41,60,68,72,52,72,35,72,63,26,30,64,57,50,14,31,58,56,73,71,39,99,53,83,79,73,81,89,50,45,64,49,84,47,70,43,56,51,75,73,55,47,79,82,127

Secondary structure (DSSP, 8-state):
-------S-STTEEEEEESGGG-EEEEEEEE-GGGHHHHBGGGT-SB-BHHHHHHHTT---SSS-----HHHHHHHHHHHHHHHHHHHHHH-SSSSPEEEE--SGGGGGS-S--TTEEEEE--TTGGGHHHHHHHT--EEEEEEEEEESS-HHHHHHHHHHHHHHHHHHTTB-TTSPEEEEEEEEEPTT-TTEEEEEEEEEE-B-HHHHHHHHHHS---HHHHHHHSS-----------S-------TTT---EE-TTS-EE--HHHHHHHHHHHHHHTTT-S--SHHHHHHHHHHHHTT---EEE-GGG--TT-EE-EEEEEE-HHHHHHS---SHHHHHHHHHHHHHT-----EEES--SHHHHHHHHHHHSTTTT--PEEEEESSSS--SSTT-SHHHHH-SSGGGS--EEEE-SSS-EEEE-S--SSHHHHHHHHHHHHHHTTSEEEEEPPPEEHHHHHHHSEETHHHHHHHHHHHHHHHHHTT-GGGHHHHHHHHTTSTTTEEEEEEEEEEEEEEEE-TTS-EEEEEEEEEPPTTT--SGGGGTTTT-SEEEEEEESEE-EEEEE-TTS-EEEEEETTSEEEEEETTT--B--GGG--TT-EEEEEEEPPPGGGGSHHHHHHHSGGGGT-S----------PPPPHHHHHS---

InterPro domains:
  IPR010318 S-Me-THD, N-terminal domain [PF06032] (266-425)
  IPR024071 S-Me-THD, C-terminal domain superfamily [G3DSA:2.40.390.10] (493-628)
  IPR027479 S-Me-THD, N-terminal domain superfamily [G3DSA:3.40.1610.10] (260-484)
  IPR043129 ATPase, nucleotide binding domain [SSF53067] (3-137)
  IPR045079 Oxoprolinase-like [PTHR11365] (1-643)
  IPR048350 S-Me-THD-like, C-terminal domain [PF20906] (433-640)

Mean predicted aligned error: 11.91 Å